Protein AF-0000000079301927 (afdb_homodimer)

Foldseek 3Di:
DEEEEAADFDDCQVVVCVVVVYHYHYDYDDDDDPVNLLVVLACHQEYEYEPRAQAELSSVVSNPLNHAEYQYLAQDDPSHPVVSCVVSNHWYFAQNPLQLLLLLVVLVVLVCCLQQLVQVVVVCVVVVNCDDDDPPPRDGDQLAAFEEEEEDCDSNNVSNCVVSVVSNYAYAYEDPDDDPDPHHYDDPLVSQQRGLEYEYDDADDPVQQQVPPLVSLLNHHFQHEYEYLHEARSHDQVSVLVCLVGGYSAYEYAYHVVQVDDDPPSLVVRSSYHYHRNCSRVDSSSSNVSSNLSSQQRVCRVVPHHRPGTPD/DEEEEAADFDDCQVVVCVVVVYHYHYDYDDDDDPVNLLVVLACHQEYEYEPRAQAELSSVVSNPLNHAEYQYLAQDDPSHPVVSCVVSNHWYFAQNPLQLLLLLVVLVVLVCCLQQLVQVVVVCVVVVNCDDDDPPPRDGDQLAAFEEEEEDCDSNNVSNCVVSVVSNYAYAYEDPDDDPDPHHYDDPLVSQQRGLEYEYDDADDPVQQQVPPLVSLLNHHFQHEYEYLHEQRSHDQVSVLVCLVGGYSAYEYAYHVVQVDDPPPSLVVRSSYHYHRNCSRVDSSSSNVSSNLSSQQRVCRVVPHHRPGTPD

Solvent-accessible surface area (backbone atoms only — not comparable to full-atom values): 31278 Å² total; per-residue (Å²): 98,33,33,36,28,60,44,64,64,54,74,64,38,70,53,55,45,46,73,71,65,36,47,75,48,64,37,81,66,79,74,74,54,66,69,56,51,43,58,64,35,46,64,17,32,32,36,34,40,43,81,85,43,77,42,41,58,66,46,52,58,45,14,36,88,51,38,44,33,40,17,26,54,32,60,73,58,86,41,43,44,59,68,52,31,50,76,70,65,22,35,30,31,35,27,73,76,46,37,32,67,38,30,24,51,42,47,51,24,33,50,36,29,44,37,49,38,41,62,49,28,28,52,36,38,58,71,48,64,45,73,66,76,55,74,70,50,70,54,26,58,58,54,60,72,35,31,37,20,30,38,20,70,49,72,40,34,47,49,36,49,54,36,41,46,49,53,44,30,43,59,35,31,28,55,98,61,89,67,100,59,96,53,53,77,40,59,64,70,60,36,36,49,66,20,44,28,39,35,42,45,46,74,80,41,87,87,30,51,36,59,38,28,54,71,51,57,72,46,29,30,78,57,16,34,42,34,33,70,53,52,22,51,32,40,30,52,70,44,47,50,58,35,53,76,72,41,30,59,24,29,18,27,27,44,42,56,57,73,57,62,60,67,80,42,69,57,69,73,38,75,44,43,47,47,34,64,60,47,39,45,23,13,48,66,30,38,28,45,28,38,38,45,16,46,51,30,42,51,26,47,76,70,73,39,83,41,88,42,65,75,82,99,33,32,37,26,59,44,65,64,53,74,65,39,70,53,56,46,46,73,71,65,36,46,74,46,66,37,82,63,78,73,74,55,67,69,56,51,44,58,64,35,45,63,16,32,30,36,33,40,44,82,85,43,76,42,40,60,67,47,50,58,46,13,38,87,52,38,43,32,40,18,26,55,31,60,74,59,85,40,43,42,60,66,52,31,51,77,70,66,24,36,31,32,34,28,72,76,46,34,32,66,39,31,23,53,42,49,51,24,32,50,35,29,45,36,48,37,41,61,48,29,29,50,36,38,59,69,48,63,44,74,66,75,55,72,71,52,69,56,25,58,58,53,60,71,36,32,38,20,30,38,20,70,48,72,40,34,48,49,37,49,53,36,42,46,48,53,44,30,44,60,35,32,28,54,98,61,89,67,102,58,94,50,54,77,40,59,64,70,58,36,37,48,64,19,43,29,39,36,42,44,45,77,78,42,88,85,31,51,35,59,38,29,56,70,52,57,71,47,28,29,79,58,16,33,41,34,35,70,51,50,21,53,31,39,32,51,68,43,48,52,58,35,52,74,72,41,30,60,23,29,17,27,26,44,42,56,57,74,54,63,59,67,80,42,69,57,69,72,37,75,46,42,46,45,34,65,60,47,40,43,24,13,50,66,30,38,27,43,28,36,38,44,16,45,53,31,40,50,26,47,78,70,74,41,81,40,88,42,66,77,82

InterPro domains:
  IPR006139 D-isomer specific 2-hydroxyacid dehydrogenase, catalytic domain [PF00389] (3-311)
  IPR006140 D-isomer specific 2-hydroxyacid dehydrogenase, NAD-binding domain [PF02826] (108-280)
  IPR029753 D-isomer specific 2-hydroxyacid dehydrogenase, NAD-binding domain conserved site [PS00670] (191-213)
  IPR029753 D-isomer specific 2-hydroxyacid dehydrogenase, NAD-binding domain conserved site [PS00671] (220-236)
  IPR036291 NAD(P)-binding domain superfamily [SSF51735] (102-280)
  IPR050223 D-isomer specific 2-hydroxyacid dehydrogenase [PTHR10996] (32-307)

Sequence (624 aa):
MRVFVTRTLPGKALERLKERGLEVEVHEGLFLPREELLRKVEGVHGLIPTVEDRIDAEVMDRAGKSLKVIACYSVGVDHVDLKAAQRRGIRVTHTPDALTEATADLTLALLLAVARRVVEGVDLAREGQWRAWHPELLLGLDLEGLTLGLVGMGRIGQAVAKRALAFGMRVVYTSRTPKPLLYPFLPLEDLLATADIVSLHAPLTPETFRLLNRERLFAMKPGSLLINTARGALVDTEALVEALKGHLFGAGLDVTDPEPLPKGHPLYALKNAVITPHIGSAGRRTRERMAEVAVANLLAVLEGREPPNPVVMRVFVTRTLPGKALERLKERGLEVEVHEGLFLPREELLRKVEGVHGLIPTVEDRIDAEVMDRAGKSLKVIACYSVGVDHVDLKAAQRRGIRVTHTPDALTEATADLTLALLLAVARRVVEGVDLAREGQWRAWHPELLLGLDLEGLTLGLVGMGRIGQAVAKRALAFGMRVVYTSRTPKPLLYPFLPLEDLLATADIVSLHAPLTPETFRLLNRERLFAMKPGSLLINTARGALVDTEALVEALKGHLFGAGLDVTDPEPLPKGHPLYALKNAVITPHIGSAGRRTRERMAEVAVANLLAVLEGREPPNPVV

Organism: Thermus brockianus (NCBI:txid56956)

Secondary structure (DSSP, 8-state):
-EEEESS--SSSHHHHHHHTT-EEEE--SS---HHHHHHHTTT-SEEE--TT--B-HHHHHHH-TT--EEE-SSS--TTB-HHHHHHTT-EEE--TTTTHHHHHHHHHHHHHHHHTTHHHHHHHHHTT---S--TTTT-B---TTPEEEEE--SHHHHHHHHHHHHTT-EEEEE-SS--S-SSPB--HHHHHHH-SEEEE-----TTTTTSB-HHHHHHSPTT-EEEE-S-GGGB-HHHHHHHHTTTSSEEEES--SSSSPPTT-HHHH-TTEEE-SS-TT-BHHHHHHHHHHHHHHHHHHHTT---SSB--/-EEEESS--SSSHHHHHHHTT-EEEE--SS---HHHHHHHTTT-SEEE--TT--B-HHHHHHH-TT--EEE-SSS--TTB-HHHHHHTT-EEE--TTTTHHHHHHHHHHHHHHHHTTHHHHHHHHHTT---S--TTTT-B---TTPEEEEE--SHHHHHHHHHHHHTT-EEEEE-SS--S-SSPB--HHHHHHH-SEEEE-----TTTTTSB-HHHHHHSPTT-EEEE-S-GGGB-HHHHHHHHTTTSSEEEES--SSSSPPTT-HHHH-TTEEE-SS-TT-BHHHHHHHHHHHHHHHHHHHTT---SSB--

Nearest PDB structures (foldseek):
  2cuk-assembly1_A  TM=9.860E-01  e=3.735E-55  Thermus thermophilus HB8
  2wwr-assembly2_A  TM=9.526E-01  e=1.332E-34  Homo sapiens
  6pex-assembly1_A  TM=9.012E-01  e=2.831E-31  Vitis vinifera
  3ba1-assembly1_A  TM=9.042E-01  e=1.034E-30  Coleus scutellarioides
  5v72-assembly2_B  TM=8.898E-01  e=4.541E-28  Sinorhizobium meliloti 1021

Structure (mmCIF, N/CA/C/O backbone):
data_AF-0000000079301927-model_v1
#
loop_
_entity.id
_entity.type
_entity.pdbx_description
1 polymer 'D-glycerate dehydrogenase'
#
loop_
_atom_site.group_PDB
_atom_site.id
_atom_site.type_symbol
_atom_site.label_atom_id
_atom_site.label_alt_id
_atom_site.label_comp_id
_atom_site.label_asym_id
_atom_site.label_entity_id
_atom_site.label_seq_id
_atom_site.pdbx_PDB_ins_code
_atom_site.Cartn_x
_atom_site.Cartn_y
_atom_site.Cartn_z
_atom_site.occupancy
_atom_site.B_iso_or_equiv
_atom_site.auth_seq_id
_atom_site.auth_comp_id
_atom_site.auth_asym_id
_atom_site.auth_atom_id
_atom_site.pdbx_PDB_model_num
ATOM 1 N N . MET A 1 1 ? -7.777 -41.531 -18.234 1 96.94 1 MET A N 1
ATOM 2 C CA . MET A 1 1 ? -6.5 -40.875 -18.031 1 96.94 1 MET A CA 1
ATOM 3 C C . MET A 1 1 ? -6.395 -40.281 -16.625 1 96.94 1 MET A C 1
ATOM 5 O O . MET A 1 1 ? -7.402 -39.906 -16.031 1 96.94 1 MET A O 1
ATOM 9 N N . ARG A 1 2 ? -5.242 -40.312 -16.109 1 98.38 2 ARG A N 1
ATOM 10 C CA . ARG A 1 2 ? -5.004 -39.906 -14.727 1 98.38 2 ARG A CA 1
ATOM 11 C C . ARG A 1 2 ? -4.246 -38.594 -14.664 1 98.38 2 ARG A C 1
ATOM 13 O O . ARG A 1 2 ? -3.305 -38.375 -15.43 1 98.38 2 ARG A O 1
ATOM 20 N N . VAL A 1 3 ? -4.742 -37.719 -13.773 1 98.81 3 VAL A N 1
ATOM 21 C CA . VAL A 1 3 ? -4.109 -36.438 -13.562 1 98.81 3 VAL A CA 1
ATOM 22 C C . VAL A 1 3 ? -3.736 -36.281 -12.094 1 98.81 3 VAL A C 1
ATOM 24 O O . VAL A 1 3 ? -4.523 -36.594 -11.203 1 98.81 3 VAL A O 1
ATOM 27 N N . PHE A 1 4 ? -2.553 -35.812 -11.859 1 98.88 4 PHE A N 1
ATOM 28 C CA . PHE A 1 4 ? -2.133 -35.5 -10.5 1 98.88 4 PHE A CA 1
ATOM 29 C C . PHE A 1 4 ? -1.948 -34 -10.312 1 98.88 4 PHE A C 1
ATOM 31 O O . PHE A 1 4 ? -1.275 -33.344 -11.117 1 98.88 4 PHE A O 1
ATOM 38 N N . VAL A 1 5 ? -2.582 -33.438 -9.352 1 98.81 5 VAL A N 1
ATOM 39 C CA . VAL A 1 5 ? -2.473 -32.062 -8.945 1 98.81 5 VAL A CA 1
ATOM 40 C C . VAL A 1 5 ? -1.75 -31.953 -7.605 1 98.81 5 VAL A C 1
ATOM 42 O O . VAL A 1 5 ? -2.205 -32.5 -6.605 1 98.81 5 VAL A O 1
ATOM 45 N N . THR A 1 6 ? -0.713 -31.141 -7.551 1 98.56 6 THR A N 1
ATOM 46 C CA . THR A 1 6 ? 0.224 -31.266 -6.438 1 98.56 6 THR A CA 1
ATOM 47 C C . THR A 1 6 ? -0.264 -30.469 -5.23 1 98.56 6 THR A C 1
ATOM 49 O O . THR A 1 6 ? 0.262 -30.625 -4.125 1 98.56 6 THR A O 1
ATOM 52 N N . ARG A 1 7 ? -1.223 -29.625 -5.422 1 98.06 7 ARG A N 1
ATOM 53 C CA . ARG A 1 7 ? -1.869 -28.875 -4.352 1 98.06 7 ARG A CA 1
ATOM 54 C C . ARG A 1 7 ? -3.357 -28.688 -4.633 1 98.06 7 ARG A C 1
ATOM 56 O O . ARG A 1 7 ? -3.793 -28.766 -5.781 1 98.06 7 ARG A O 1
ATOM 63 N N . THR A 1 8 ? -4.109 -28.406 -3.553 1 97.19 8 THR A N 1
ATOM 64 C CA . THR A 1 8 ? -5.465 -27.922 -3.771 1 97.19 8 THR A CA 1
ATOM 65 C C . THR A 1 8 ? -5.449 -26.578 -4.504 1 97.19 8 THR A C 1
ATOM 67 O O . THR A 1 8 ? -4.574 -25.75 -4.258 1 97.19 8 THR A O 1
ATOM 70 N N . LEU A 1 9 ? -6.344 -26.406 -5.43 1 97.62 9 LEU A N 1
ATOM 71 C CA . LEU A 1 9 ? -6.492 -25.156 -6.156 1 97.62 9 LEU A CA 1
ATOM 72 C C . LEU A 1 9 ? -7.84 -24.516 -5.859 1 97.62 9 LEU A C 1
ATOM 74 O O . LEU A 1 9 ? -8.844 -25.203 -5.703 1 97.62 9 LEU A O 1
ATOM 78 N N . PRO A 1 10 ? -7.863 -23.25 -5.758 1 96.88 10 PRO A N 1
ATOM 79 C CA . PRO A 1 10 ? -9.141 -22.578 -5.492 1 96.88 10 PRO A CA 1
ATOM 80 C C . PRO A 1 10 ? -10.086 -22.625 -6.691 1 96.88 10 PRO A C 1
ATOM 82 O O . PRO A 1 10 ? -9.633 -22.734 -7.832 1 96.88 10 PRO A O 1
ATOM 85 N N . GLY A 1 11 ? -11.414 -22.516 -6.402 1 96.38 11 GLY A N 1
ATOM 86 C CA . GLY A 1 11 ? -12.43 -22.453 -7.445 1 96.38 11 GLY A CA 1
ATOM 87 C C . GLY A 1 11 ? -12.852 -23.828 -7.934 1 96.38 11 GLY A C 1
ATOM 88 O O . GLY A 1 11 ? -12.648 -24.828 -7.25 1 96.38 11 GLY A O 1
ATOM 89 N N . LYS A 1 12 ? -13.438 -23.875 -9.133 1 96.69 12 LYS A N 1
ATOM 90 C CA . LYS A 1 12 ? -14.078 -25.094 -9.617 1 96.69 12 LYS A CA 1
ATOM 91 C C . LYS A 1 12 ? -13.359 -25.656 -10.844 1 96.69 12 LYS A C 1
ATOM 93 O O . LYS A 1 12 ? -13.891 -26.516 -11.539 1 96.69 12 LYS A O 1
ATOM 98 N N . ALA A 1 13 ? -12.211 -25.141 -11.016 1 97.44 13 ALA A N 1
ATOM 99 C CA . ALA A 1 13 ? -11.516 -25.484 -12.25 1 97.44 13 ALA A CA 1
ATOM 100 C C . ALA A 1 13 ? -11.289 -27 -12.344 1 97.44 13 ALA A C 1
ATOM 102 O O . ALA A 1 13 ? -11.43 -27.594 -13.414 1 97.44 13 ALA A O 1
ATOM 103 N N . LEU A 1 14 ? -10.938 -27.656 -11.211 1 97.69 14 LEU A N 1
ATOM 104 C CA . LEU A 1 14 ? -10.594 -29.078 -11.203 1 97.69 14 LEU A CA 1
ATOM 105 C C . LEU A 1 14 ? -11.82 -29.938 -11.5 1 97.69 14 LEU A C 1
ATOM 107 O O . LEU A 1 14 ? -11.695 -31.078 -11.969 1 97.69 14 LEU A O 1
ATOM 111 N N . GLU A 1 15 ? -13.008 -29.422 -11.273 1 97.69 15 GLU A N 1
ATOM 112 C CA . GLU A 1 15 ? -14.242 -30.125 -11.586 1 97.69 15 GLU A CA 1
ATOM 113 C C . GLU A 1 15 ? -14.383 -30.375 -13.086 1 97.69 15 GLU A C 1
ATOM 115 O O . GLU A 1 15 ? -14.945 -31.391 -13.508 1 97.69 15 GLU A O 1
ATOM 120 N N . ARG A 1 16 ? -13.844 -29.516 -13.812 1 96.81 16 ARG A N 1
ATOM 121 C CA . ARG A 1 16 ? -13.898 -29.641 -15.266 1 96.81 16 ARG A CA 1
ATOM 122 C C . ARG A 1 16 ? -13.156 -30.875 -15.742 1 96.81 16 ARG A C 1
ATOM 124 O O . ARG A 1 16 ? -13.539 -31.5 -16.734 1 96.81 16 ARG A O 1
ATOM 131 N N . LEU A 1 17 ? -12.055 -31.219 -15.016 1 97.81 17 LEU A N 1
ATOM 132 C CA . LEU A 1 17 ? -11.305 -32.406 -15.367 1 97.81 17 LEU A CA 1
ATOM 133 C C . LEU A 1 17 ? -12.133 -33.656 -15.125 1 97.81 17 LEU A C 1
ATOM 135 O O . LEU A 1 17 ? -12.156 -34.562 -15.969 1 97.81 17 LEU A O 1
ATOM 139 N N . LYS A 1 18 ? -12.789 -33.625 -14.055 1 95.81 18 LYS A N 1
ATOM 140 C CA . LYS A 1 18 ? -13.648 -34.75 -13.711 1 95.81 18 LYS A CA 1
ATOM 141 C C . LYS A 1 18 ? -14.805 -34.906 -14.695 1 95.81 18 LYS A C 1
ATOM 143 O O . LYS A 1 18 ? -15.18 -36 -15.07 1 95.81 18 LYS A O 1
ATOM 148 N N . GLU A 1 19 ? -15.297 -33.812 -15.016 1 96.5 19 GLU A N 1
ATOM 149 C CA . GLU A 1 19 ? -16.406 -33.781 -15.961 1 96.5 19 GLU A CA 1
ATOM 150 C C . GLU A 1 19 ? -16 -34.375 -17.312 1 96.5 19 GLU A C 1
ATOM 152 O O . GLU A 1 19 ? -16.844 -34.906 -18.047 1 96.5 19 GLU A O 1
ATOM 157 N N . ARG A 1 20 ? -14.75 -34.312 -17.609 1 96 20 ARG A N 1
ATOM 158 C CA . ARG A 1 20 ? -14.242 -34.844 -18.875 1 96 20 ARG A CA 1
ATOM 159 C C . ARG A 1 20 ? -13.859 -36.312 -18.734 1 96 20 ARG A C 1
ATOM 161 O O . ARG A 1 20 ? -13.297 -36.906 -19.656 1 96 20 ARG A O 1
ATOM 168 N N . GLY A 1 21 ? -14.102 -36.875 -17.547 1 96.5 21 GLY A N 1
ATOM 169 C CA . GLY A 1 21 ? -13.891 -38.312 -17.328 1 96.5 21 GLY A CA 1
ATOM 170 C C . GLY A 1 21 ? -12.484 -38.656 -16.875 1 96.5 21 GLY A C 1
ATOM 171 O O . GLY A 1 21 ? -12.086 -39.812 -16.875 1 96.5 21 GLY A O 1
ATOM 172 N N . LEU A 1 22 ? -11.734 -37.656 -16.469 1 98.12 22 LEU A N 1
ATOM 173 C CA . LEU A 1 22 ? -10.375 -37.875 -16 1 98.12 22 LEU A CA 1
ATOM 174 C C . LEU A 1 22 ? -10.367 -38.281 -14.531 1 98.12 22 LEU A C 1
ATOM 176 O O . LEU A 1 22 ? -11.211 -37.812 -13.758 1 98.12 22 LEU A O 1
ATOM 180 N N . GLU A 1 23 ? -9.5 -39.188 -14.148 1 98.44 23 GLU A N 1
ATOM 181 C CA . GLU A 1 23 ? -9.227 -39.469 -12.742 1 98.44 23 GLU A CA 1
ATOM 182 C C . GLU A 1 23 ? -8.258 -38.438 -12.156 1 98.44 23 GLU A C 1
ATOM 184 O O . GLU A 1 23 ? -7.094 -38.375 -12.547 1 98.44 23 GLU A O 1
ATOM 189 N N . VAL A 1 24 ? -8.766 -37.688 -11.242 1 98.56 24 VAL A N 1
ATOM 190 C CA . VAL A 1 24 ? -7.973 -36.594 -10.719 1 98.56 24 VAL A CA 1
ATOM 191 C C . VAL A 1 24 ? -7.598 -36.875 -9.266 1 98.56 24 VAL A C 1
ATOM 193 O O . VAL A 1 24 ? -8.477 -37.062 -8.422 1 98.56 24 VAL A O 1
ATOM 196 N N . GLU A 1 25 ? -6.348 -36.938 -8.984 1 98.44 25 GLU A N 1
ATOM 197 C CA . GLU A 1 25 ? -5.844 -37 -7.617 1 98.44 25 GLU A CA 1
ATOM 198 C C . GLU A 1 25 ? -5.219 -35.656 -7.203 1 98.44 25 GLU A C 1
ATOM 200 O O . GLU A 1 25 ? -4.367 -35.125 -7.91 1 98.44 25 GLU A O 1
ATOM 205 N N . VAL A 1 26 ? -5.664 -35.125 -6.102 1 98.31 26 VAL A N 1
ATOM 206 C CA . VAL A 1 26 ? -5.184 -33.844 -5.594 1 98.31 26 VAL A CA 1
ATOM 207 C C . VAL A 1 26 ? -4.473 -34.062 -4.258 1 98.31 26 VAL A C 1
ATOM 209 O O . VAL A 1 26 ? -5.004 -34.719 -3.359 1 98.31 26 VAL A O 1
ATOM 212 N N . HIS A 1 27 ? -3.271 -33.562 -4.188 1 97.88 27 HIS A N 1
ATOM 213 C CA . HIS A 1 27 ? -2.588 -33.625 -2.9 1 97.88 27 HIS A CA 1
ATOM 214 C C . HIS A 1 27 ? -3.137 -32.562 -1.954 1 97.88 27 HIS A C 1
ATOM 216 O O . HIS A 1 27 ? -3.117 -31.359 -2.271 1 97.88 27 HIS A O 1
ATOM 222 N N . GLU A 1 28 ? -3.572 -33.062 -0.806 1 94.88 28 GLU A N 1
ATOM 223 C CA . GLU A 1 28 ? -4.059 -32.156 0.228 1 94.88 28 GLU A CA 1
ATOM 224 C C . GLU A 1 28 ? -2.98 -31.891 1.271 1 94.88 28 GLU A C 1
ATOM 226 O O . GLU A 1 28 ? -2.344 -32.812 1.776 1 94.88 28 GLU A O 1
ATOM 231 N N . GLY A 1 29 ? -2.615 -30.609 1.47 1 91.81 29 GLY A N 1
ATOM 232 C CA . GLY A 1 29 ? -1.628 -30.266 2.479 1 91.81 29 GLY A CA 1
ATOM 233 C C . GLY A 1 29 ? -0.693 -29.156 2.037 1 91.81 29 GLY A C 1
ATOM 234 O O . GLY A 1 29 ? -0.698 -28.766 0.87 1 91.81 29 GLY A O 1
ATOM 235 N N . LEU A 1 30 ? 0.106 -28.812 2.998 1 92.38 30 LEU A N 1
ATOM 236 C CA . LEU A 1 30 ? 1.027 -27.688 2.779 1 92.38 30 LEU A CA 1
ATOM 237 C C . LEU A 1 30 ? 2.293 -28.172 2.074 1 92.38 30 LEU A C 1
ATOM 239 O O . LEU A 1 30 ? 2.844 -27.453 1.232 1 92.38 30 LEU A O 1
ATOM 243 N N . PHE A 1 31 ? 2.746 -29.422 2.414 1 94.12 31 PHE A N 1
ATOM 244 C CA . PHE A 1 31 ? 3.996 -29.953 1.886 1 94.12 31 PHE A CA 1
ATOM 245 C C . PHE A 1 31 ? 3.746 -31.234 1.082 1 94.12 31 PHE A C 1
ATOM 247 O O . PHE A 1 31 ? 2.893 -32.031 1.445 1 94.12 31 PHE A O 1
ATOM 254 N N . LEU A 1 32 ? 4.402 -31.328 -0.021 1 97.06 32 LEU A N 1
ATOM 255 C CA . LEU A 1 32 ? 4.461 -32.562 -0.804 1 97.06 32 LEU A CA 1
ATOM 256 C C . LEU A 1 32 ? 5.883 -33.125 -0.853 1 97.06 32 LEU A C 1
ATOM 258 O O . LEU A 1 32 ? 6.695 -32.656 -1.666 1 97.06 32 LEU A O 1
ATOM 262 N N . PRO A 1 33 ? 6.176 -34.062 0.025 1 96.62 33 PRO A N 1
ATOM 263 C CA . PRO A 1 33 ? 7.527 -34.625 0.026 1 96.62 33 PRO A CA 1
ATOM 264 C C . PRO A 1 33 ? 7.93 -35.219 -1.33 1 96.62 33 PRO A C 1
ATOM 266 O O . PRO A 1 33 ? 7.09 -35.75 -2.043 1 96.62 33 PRO A O 1
ATOM 269 N N . ARG A 1 34 ? 9.164 -35.156 -1.608 1 97.38 34 ARG A N 1
ATOM 270 C CA . ARG A 1 34 ? 9.703 -35.594 -2.891 1 97.38 34 ARG A CA 1
ATOM 271 C C . ARG A 1 34 ? 9.328 -37.062 -3.18 1 97.38 34 ARG A C 1
ATOM 273 O O . ARG A 1 34 ? 8.898 -37.375 -4.289 1 97.38 34 ARG A O 1
ATOM 280 N N . GLU A 1 35 ? 9.492 -37.875 -2.184 1 97.75 35 GLU A N 1
ATOM 281 C CA . GLU A 1 35 ? 9.195 -39.281 -2.363 1 97.75 35 GLU A CA 1
ATOM 282 C C . GLU A 1 35 ? 7.727 -39.5 -2.707 1 97.75 35 GLU A C 1
ATOM 284 O O . GLU A 1 35 ? 7.395 -40.375 -3.516 1 97.75 35 GLU A O 1
ATOM 289 N N . GLU A 1 36 ? 6.922 -38.75 -2.055 1 98 36 GLU A N 1
ATOM 290 C CA . GLU A 1 36 ? 5.492 -38.844 -2.342 1 98 36 GLU A CA 1
ATOM 291 C C . GLU A 1 36 ? 5.18 -38.375 -3.752 1 98 36 GLU A C 1
ATOM 293 O O . GLU A 1 36 ? 4.359 -38.969 -4.457 1 98 36 GLU A O 1
ATOM 298 N N . LEU A 1 37 ? 5.773 -37.281 -4.184 1 98.62 37 LEU A N 1
ATOM 299 C CA . LEU A 1 37 ? 5.629 -36.781 -5.551 1 98.62 37 LEU A CA 1
ATOM 300 C C . LEU A 1 37 ? 6.012 -37.875 -6.559 1 98.62 37 LEU A C 1
ATOM 302 O O . LEU A 1 37 ? 5.266 -38.125 -7.496 1 98.62 37 LEU A O 1
ATOM 306 N N . LEU A 1 38 ? 7.164 -38.531 -6.32 1 98.56 38 LEU A N 1
ATOM 307 C CA . LEU A 1 38 ? 7.676 -39.562 -7.227 1 98.56 38 LEU A CA 1
ATOM 308 C C . LEU A 1 38 ? 6.719 -40.75 -7.301 1 98.56 38 LEU A C 1
ATOM 310 O O . LEU A 1 38 ? 6.551 -41.344 -8.367 1 98.56 38 LEU A O 1
ATOM 314 N N . ARG A 1 39 ? 6.113 -41.031 -6.215 1 98.5 39 ARG A N 1
ATOM 315 C CA . ARG A 1 39 ? 5.156 -42.156 -6.184 1 98.5 39 ARG A CA 1
ATOM 316 C C . ARG A 1 39 ? 3.867 -41.781 -6.906 1 98.5 39 ARG A C 1
ATOM 318 O O . ARG A 1 39 ? 3.344 -42.562 -7.703 1 98.5 39 ARG A O 1
ATOM 325 N N . LYS A 1 40 ? 3.355 -40.594 -6.695 1 98.38 40 LYS A N 1
ATOM 326 C CA . LYS A 1 40 ? 2.035 -40.156 -7.156 1 98.38 40 LYS A CA 1
ATOM 327 C C . LYS A 1 40 ? 2.035 -39.875 -8.656 1 98.38 40 LYS A C 1
ATOM 329 O O . LYS A 1 40 ? 0.995 -39.969 -9.312 1 98.38 40 LYS A O 1
ATOM 334 N N . VAL A 1 41 ? 3.154 -39.625 -9.211 1 98.62 41 VAL A N 1
ATOM 335 C CA . VAL A 1 41 ? 3.205 -39.25 -10.617 1 98.62 41 VAL A CA 1
ATOM 336 C C . VAL A 1 41 ? 3.213 -40.5 -11.492 1 98.62 41 VAL A C 1
ATOM 338 O O . VAL A 1 41 ? 3.051 -40.406 -12.711 1 98.62 41 VAL A O 1
ATOM 341 N N . GLU A 1 42 ? 3.473 -41.656 -10.883 1 98.56 42 GLU A N 1
ATOM 342 C CA . GLU A 1 42 ? 3.592 -42.906 -11.656 1 98.56 42 GLU A CA 1
ATOM 343 C C . GLU A 1 42 ? 2.336 -43.156 -12.484 1 98.56 42 GLU A C 1
ATOM 345 O O . GLU A 1 42 ? 1.237 -43.25 -11.938 1 98.56 42 GLU A O 1
ATOM 350 N N . GLY A 1 43 ? 2.516 -43.188 -13.797 1 98.38 43 GLY A N 1
ATOM 351 C CA . GLY A 1 43 ? 1.45 -43.594 -14.703 1 98.38 43 GLY A CA 1
ATOM 352 C C . GLY A 1 43 ? 0.477 -42.469 -15.016 1 98.38 43 GLY A C 1
ATOM 353 O O . GLY A 1 43 ? -0.525 -42.688 -15.695 1 98.38 43 GLY A O 1
ATOM 354 N N . VAL A 1 44 ? 0.744 -41.281 -14.562 1 98.69 44 VAL A N 1
ATOM 355 C CA . VAL A 1 44 ? -0.191 -40.188 -14.828 1 98.69 44 VAL A CA 1
ATOM 356 C C . VAL A 1 44 ? -0.049 -39.719 -16.266 1 98.69 44 VAL A C 1
ATOM 358 O O . VAL A 1 44 ? 1.001 -39.906 -16.891 1 98.69 44 VAL A O 1
ATOM 361 N N . HIS A 1 45 ? -1.126 -39.156 -16.797 1 98.75 45 HIS A N 1
ATOM 362 C CA . HIS A 1 45 ? -1.143 -38.594 -18.141 1 98.75 45 HIS A CA 1
ATOM 363 C C . HIS A 1 45 ? -0.915 -37.094 -18.125 1 98.75 45 HIS A C 1
ATOM 365 O O . HIS A 1 45 ? -0.465 -36.5 -19.109 1 98.75 45 HIS A O 1
ATOM 371 N N . GLY A 1 46 ? -1.279 -36.438 -17.047 1 98.81 46 GLY A N 1
ATOM 372 C CA . GLY A 1 46 ? -1.087 -35 -16.828 1 98.81 46 GLY A CA 1
ATOM 373 C C . GLY A 1 46 ? -0.702 -34.656 -15.398 1 98.81 46 GLY A C 1
ATOM 374 O O . GLY A 1 46 ? -1.125 -35.344 -14.461 1 98.81 46 GLY A O 1
ATOM 375 N N . LEU A 1 47 ? 0.078 -33.656 -15.25 1 98.88 47 LEU A N 1
ATOM 376 C CA . LEU A 1 47 ? 0.542 -33.156 -13.961 1 98.88 47 LEU A CA 1
ATOM 377 C C . LEU A 1 47 ? 0.312 -31.641 -13.852 1 98.88 47 LEU A C 1
ATOM 379 O O . LEU A 1 47 ? 0.608 -30.891 -14.781 1 98.88 47 LEU A O 1
ATOM 383 N N . ILE A 1 48 ? -0.29 -31.156 -12.773 1 98.88 48 ILE A N 1
ATOM 384 C CA . ILE A 1 48 ? -0.393 -29.734 -12.461 1 98.88 48 ILE A CA 1
ATOM 385 C C . ILE A 1 48 ? 0.432 -29.422 -11.211 1 98.88 48 ILE A C 1
ATOM 387 O O . ILE A 1 48 ? -0.042 -29.594 -10.086 1 98.88 48 ILE A O 1
ATOM 391 N N . PRO A 1 49 ? 1.617 -28.984 -11.383 1 98.62 49 PRO A N 1
ATOM 392 C CA . PRO A 1 49 ? 2.477 -28.625 -10.258 1 98.62 49 PRO A CA 1
ATOM 393 C C . PRO A 1 49 ? 2.385 -27.156 -9.891 1 98.62 49 PRO A C 1
ATOM 395 O O . PRO A 1 49 ? 1.822 -26.359 -10.648 1 98.62 49 PRO A O 1
ATOM 398 N N . THR A 1 50 ? 2.889 -26.812 -8.758 1 97.19 50 THR A N 1
ATOM 399 C CA . THR A 1 50 ? 3.096 -25.438 -8.336 1 97.19 50 THR A CA 1
ATOM 400 C C . THR A 1 50 ? 4.582 -25.094 -8.297 1 97.19 50 THR A C 1
ATOM 402 O O . THR A 1 50 ? 5.426 -25.953 -8.57 1 97.19 50 THR A O 1
ATOM 405 N N . VAL A 1 51 ? 4.898 -23.859 -7.91 1 93.81 51 VAL A N 1
ATOM 406 C CA . VAL A 1 51 ? 6.277 -23.375 -7.883 1 93.81 51 VAL A CA 1
ATOM 407 C C . VAL A 1 51 ? 7.059 -24.109 -6.797 1 93.81 51 VAL A C 1
ATOM 409 O O . VAL A 1 51 ? 8.289 -24.141 -6.824 1 93.81 51 VAL A O 1
ATOM 412 N N . GLU A 1 52 ? 6.375 -24.844 -5.949 1 93.31 52 GLU A N 1
ATOM 413 C CA . GLU A 1 52 ? 7.012 -25.547 -4.848 1 93.31 52 GLU A CA 1
ATOM 414 C C . GLU A 1 52 ? 7.566 -26.906 -5.309 1 93.31 52 GLU A C 1
ATOM 416 O O . GLU A 1 52 ? 8.375 -27.516 -4.613 1 93.31 52 GLU A O 1
ATOM 421 N N . ASP A 1 53 ? 7.117 -27.297 -6.438 1 96.38 53 ASP A N 1
ATOM 422 C CA . ASP A 1 53 ? 7.441 -28.641 -6.914 1 96.38 53 ASP A CA 1
ATOM 423 C C . ASP A 1 53 ? 8.617 -28.609 -7.887 1 96.38 53 ASP A C 1
ATOM 425 O O . ASP A 1 53 ? 8.555 -27.938 -8.93 1 96.38 53 ASP A O 1
ATOM 429 N N . ARG A 1 54 ? 9.656 -29.328 -7.547 1 96.5 54 ARG A N 1
ATOM 430 C CA . ARG A 1 54 ? 10.742 -29.484 -8.508 1 96.5 54 ARG A CA 1
ATOM 431 C C . ARG A 1 54 ? 10.438 -30.625 -9.484 1 96.5 54 ARG A C 1
ATOM 433 O O . ARG A 1 54 ? 10.461 -31.797 -9.102 1 96.5 54 ARG A O 1
ATOM 440 N N . ILE A 1 55 ? 10.18 -30.297 -10.719 1 98.5 55 ILE A N 1
ATOM 441 C CA . ILE A 1 55 ? 9.836 -31.266 -11.75 1 98.5 55 ILE A CA 1
ATOM 442 C C . ILE A 1 55 ? 11.031 -31.5 -12.672 1 98.5 55 ILE A C 1
ATOM 444 O O . ILE A 1 55 ? 11.148 -30.844 -13.711 1 98.5 55 ILE A O 1
ATOM 448 N N . ASP A 1 56 ? 11.891 -32.406 -12.266 1 98.31 56 ASP A N 1
ATOM 449 C CA . ASP A 1 56 ? 13.109 -32.719 -13.016 1 98.31 56 ASP A CA 1
ATOM 450 C C . ASP A 1 56 ? 12.969 -34.031 -13.789 1 98.31 56 ASP A C 1
ATOM 452 O O . ASP A 1 56 ? 11.867 -34.562 -13.906 1 98.31 56 ASP A O 1
ATOM 456 N N . ALA A 1 57 ? 14.047 -34.5 -14.367 1 98.31 57 ALA A N 1
ATOM 457 C CA . ALA A 1 57 ? 14.062 -35.688 -15.188 1 98.31 57 ALA A CA 1
ATOM 458 C C . ALA A 1 57 ? 13.602 -36.906 -14.391 1 98.31 57 ALA A C 1
ATOM 460 O O . ALA A 1 57 ? 12.914 -37.781 -14.914 1 98.31 57 ALA A O 1
ATOM 461 N N . GLU A 1 58 ? 14.008 -36.938 -13.164 1 98.62 58 GLU A N 1
ATOM 462 C CA . GLU A 1 58 ? 13.633 -38.062 -12.32 1 98.62 58 GLU A CA 1
ATOM 463 C C . GLU A 1 58 ? 12.117 -38.188 -12.188 1 98.62 58 GLU A C 1
ATOM 465 O O . GLU A 1 58 ? 11.562 -39.281 -12.273 1 98.62 58 GLU A O 1
ATOM 470 N N . VAL A 1 59 ? 11.43 -37.062 -11.961 1 98.81 59 VAL A N 1
ATOM 471 C CA . VAL A 1 59 ? 9.969 -37.031 -11.859 1 98.81 59 VAL A CA 1
ATOM 472 C C . VAL A 1 59 ? 9.352 -37.531 -13.164 1 98.81 59 VAL A C 1
ATOM 474 O O . VAL A 1 59 ? 8.414 -38.344 -13.156 1 98.81 59 VAL A O 1
ATOM 477 N N . MET A 1 60 ? 9.867 -37.094 -14.281 1 98.75 60 MET A N 1
ATOM 478 C CA . MET A 1 60 ? 9.336 -37.469 -15.602 1 98.75 60 MET A CA 1
ATOM 479 C C . MET A 1 60 ? 9.602 -38.938 -15.906 1 98.75 60 MET A C 1
ATOM 481 O O . MET A 1 60 ? 8.773 -39.594 -16.531 1 98.75 60 MET A O 1
ATOM 485 N N . ASP A 1 61 ? 10.789 -39.438 -15.43 1 98.5 61 ASP A N 1
ATOM 486 C CA . ASP A 1 61 ? 11.094 -40.844 -15.578 1 98.5 61 ASP A CA 1
ATOM 487 C C . ASP A 1 61 ? 10.109 -41.719 -14.797 1 98.5 61 ASP A C 1
ATOM 489 O O . ASP A 1 61 ? 9.633 -42.719 -15.297 1 98.5 61 ASP A O 1
ATOM 493 N N . ARG A 1 62 ? 9.859 -41.281 -13.617 1 98.44 62 ARG A N 1
ATOM 494 C CA . ARG A 1 62 ? 8.953 -42.031 -12.758 1 98.44 62 ARG A CA 1
ATOM 495 C C . ARG A 1 62 ? 7.531 -42 -13.312 1 98.44 62 ARG A C 1
ATOM 497 O O . ARG A 1 62 ? 6.801 -43 -13.195 1 98.44 62 ARG A O 1
ATOM 504 N N . ALA A 1 63 ? 7.109 -40.906 -13.859 1 98.31 63 ALA A N 1
ATOM 505 C CA . ALA A 1 63 ? 5.785 -40.812 -14.477 1 98.31 63 ALA A CA 1
ATOM 506 C C . ALA A 1 63 ? 5.648 -41.781 -15.633 1 98.31 63 ALA A C 1
ATOM 508 O O . ALA A 1 63 ? 4.582 -42.375 -15.828 1 98.31 63 ALA A O 1
ATOM 509 N N . GLY A 1 64 ? 6.75 -41.938 -16.406 1 97.69 64 GLY A N 1
ATOM 510 C CA . GLY A 1 64 ? 6.75 -42.875 -17.516 1 97.69 64 GLY A CA 1
ATOM 511 C C . GLY A 1 64 ? 6.273 -42.281 -18.828 1 97.69 64 GLY A C 1
ATOM 512 O O . GLY A 1 64 ? 6.066 -41.062 -18.906 1 97.69 64 GLY A O 1
ATOM 513 N N . LYS A 1 65 ? 6.016 -43.094 -19.797 1 97.62 65 LYS A N 1
ATOM 514 C CA . LYS A 1 65 ? 5.715 -42.656 -21.156 1 97.62 65 LYS A CA 1
ATOM 515 C C . LYS A 1 65 ? 4.281 -42.156 -21.266 1 97.62 65 LYS A C 1
ATOM 517 O O . LYS A 1 65 ? 3.92 -41.531 -22.25 1 97.62 65 LYS A O 1
ATOM 522 N N . SER A 1 66 ? 3.588 -42.406 -20.219 1 98.12 66 SER A N 1
ATOM 523 C CA . SER A 1 66 ? 2.191 -42 -20.25 1 98.12 66 SER A CA 1
ATOM 524 C C . SER A 1 66 ? 2.062 -40.5 -20.062 1 98.12 66 SER A C 1
ATOM 526 O O . SER A 1 66 ? 1.078 -39.875 -20.5 1 98.12 66 SER A O 1
ATOM 528 N N . LEU A 1 67 ? 2.994 -39.812 -19.375 1 98.75 67 LEU A N 1
ATOM 529 C CA . LEU A 1 67 ? 2.92 -38.375 -19.094 1 98.75 67 LEU A CA 1
ATOM 530 C C . LEU A 1 67 ? 2.979 -37.562 -20.391 1 98.75 67 LEU A C 1
ATOM 532 O O . LEU A 1 67 ? 3.963 -37.625 -21.125 1 98.75 67 LEU A O 1
ATOM 536 N N . LYS A 1 68 ? 1.957 -36.781 -20.594 1 98.69 68 LYS A N 1
ATOM 537 C CA . LYS A 1 68 ? 1.854 -36.031 -21.859 1 98.69 68 LYS A CA 1
ATOM 538 C C . LYS A 1 68 ? 2.014 -34.531 -21.609 1 98.69 68 LYS A C 1
ATOM 540 O O . LYS A 1 68 ? 2.445 -33.781 -22.5 1 98.69 68 LYS A O 1
ATOM 545 N N . VAL A 1 69 ? 1.635 -34.094 -20.391 1 98.88 69 VAL A N 1
ATOM 546 C CA . VAL A 1 69 ? 1.589 -32.656 -20.203 1 98.88 69 VAL A CA 1
ATOM 547 C C . VAL A 1 69 ? 1.89 -32.312 -18.734 1 98.88 69 VAL A C 1
ATOM 549 O O . VAL A 1 69 ? 1.433 -33 -17.828 1 98.88 69 VAL A O 1
ATOM 552 N N . ILE A 1 70 ? 2.723 -31.328 -18.531 1 98.94 70 ILE A N 1
ATOM 553 C CA . ILE A 1 70 ? 2.943 -30.641 -17.266 1 98.94 70 ILE A CA 1
ATOM 554 C C . ILE A 1 70 ? 2.371 -29.219 -17.344 1 98.94 70 ILE A C 1
ATOM 556 O O . ILE A 1 70 ? 2.971 -28.344 -17.969 1 98.94 70 ILE A O 1
ATOM 560 N N . ALA A 1 71 ? 1.191 -28.984 -16.812 1 98.81 71 ALA A N 1
ATOM 561 C CA . ALA A 1 71 ? 0.497 -27.703 -16.859 1 98.81 71 ALA A CA 1
ATOM 562 C C . ALA A 1 71 ? 0.741 -26.906 -15.578 1 98.81 71 ALA A C 1
ATOM 564 O O . ALA A 1 71 ? -0.041 -26.984 -14.625 1 98.81 71 ALA A O 1
ATOM 565 N N . CYS A 1 72 ? 1.693 -26.047 -15.625 1 98.62 72 CYS A N 1
ATOM 566 C CA . CYS A 1 72 ? 2.164 -25.359 -14.43 1 98.62 72 CYS A CA 1
ATOM 567 C C . CYS A 1 72 ? 1.128 -24.359 -13.938 1 98.62 72 CYS A C 1
ATOM 569 O O . CYS A 1 72 ? 0.576 -23.594 -14.727 1 98.62 72 CYS A O 1
ATOM 571 N N . TYR A 1 73 ? 0.828 -24.453 -12.625 1 98.25 73 TYR A N 1
ATOM 572 C CA . TYR A 1 73 ? 0.077 -23.422 -11.914 1 98.25 73 TYR A CA 1
ATOM 573 C C . TYR A 1 73 ? 0.993 -22.281 -11.484 1 98.25 73 TYR A C 1
ATOM 575 O O . TYR A 1 73 ? 1.167 -22.047 -10.281 1 98.25 73 TYR A O 1
ATOM 583 N N . SER A 1 74 ? 1.661 -21.594 -12.469 1 96.12 74 SER A N 1
ATOM 584 C CA . SER A 1 74 ? 2.627 -20.516 -12.273 1 96.12 74 SER A CA 1
ATOM 585 C C . SER A 1 74 ? 2.977 -19.844 -13.594 1 96.12 74 SER A C 1
ATOM 587 O O . SER A 1 74 ? 2.748 -20.406 -14.664 1 96.12 74 SER A O 1
ATOM 589 N N . VAL A 1 75 ? 3.432 -18.641 -13.508 1 93.44 75 VAL A N 1
ATOM 590 C CA . VAL A 1 75 ? 3.977 -17.969 -14.68 1 93.44 75 VAL A CA 1
ATOM 591 C C . VAL A 1 75 ? 5.391 -18.469 -14.961 1 93.44 75 VAL A C 1
ATOM 593 O O . VAL A 1 75 ? 5.723 -18.828 -16.094 1 93.44 75 VAL A O 1
ATOM 596 N N . GLY A 1 76 ? 6.199 -18.422 -13.891 1 90.06 76 GLY A N 1
ATOM 597 C CA . GLY A 1 76 ? 7.547 -18.953 -14.023 1 90.06 76 GLY A CA 1
ATOM 598 C C . GLY A 1 76 ? 7.586 -20.453 -14.125 1 90.06 76 GLY A C 1
ATOM 599 O O . GLY A 1 76 ? 6.723 -21.141 -13.578 1 90.06 76 GLY A O 1
ATOM 600 N N . VAL A 1 77 ? 8.586 -21 -14.836 1 93.81 77 VAL A N 1
ATOM 601 C CA . VAL A 1 77 ? 8.703 -22.438 -15.023 1 93.81 77 VAL A CA 1
ATOM 602 C C . VAL A 1 77 ? 10.109 -22.906 -14.648 1 93.81 77 VAL A C 1
ATOM 604 O O . VAL A 1 77 ? 10.578 -23.938 -15.117 1 93.81 77 VAL A O 1
ATOM 607 N N . ASP A 1 78 ? 10.758 -22.047 -13.797 1 90.38 78 ASP A N 1
ATOM 608 C CA . ASP A 1 78 ? 12.133 -22.344 -13.398 1 90.38 78 ASP A CA 1
ATOM 609 C C . ASP A 1 78 ? 12.203 -23.656 -12.609 1 90.38 78 ASP A C 1
ATOM 611 O O . ASP A 1 78 ? 13.273 -24.25 -12.492 1 90.38 78 ASP A O 1
ATOM 615 N N . HIS A 1 79 ? 11.094 -24.156 -12.125 1 93.62 79 HIS A N 1
ATOM 616 C CA . HIS A 1 79 ? 11.055 -25.375 -11.305 1 93.62 79 HIS A CA 1
ATOM 617 C C . HIS A 1 79 ? 10.875 -26.609 -12.172 1 93.62 79 HIS A C 1
ATOM 619 O O . HIS A 1 79 ? 10.836 -27.734 -11.656 1 93.62 79 HIS A O 1
ATOM 625 N N . VAL A 1 80 ? 10.812 -26.453 -13.492 1 97.44 80 VAL A N 1
ATOM 626 C CA . VAL A 1 80 ? 10.617 -27.562 -14.43 1 97.44 80 VAL A CA 1
ATOM 627 C C . VAL A 1 80 ? 11.844 -27.688 -15.328 1 97.44 80 VAL A C 1
ATOM 629 O O . VAL A 1 80 ? 12.336 -26.703 -15.875 1 97.44 80 VAL A O 1
ATOM 632 N N . ASP A 1 81 ? 12.391 -28.891 -15.477 1 97.81 81 ASP A N 1
ATOM 633 C CA . ASP A 1 81 ? 13.445 -29.156 -16.453 1 97.81 81 ASP A CA 1
ATOM 634 C C . ASP A 1 81 ? 12.875 -29.219 -17.875 1 97.81 81 ASP A C 1
ATOM 636 O O . ASP A 1 81 ? 12.516 -30.281 -18.359 1 97.81 81 ASP A O 1
ATOM 640 N N . LEU A 1 82 ? 12.867 -28.125 -18.562 1 97.5 82 LEU A N 1
ATOM 641 C CA . LEU A 1 82 ? 12.219 -27.984 -19.859 1 97.5 82 LEU A CA 1
ATOM 642 C C . LEU A 1 82 ? 12.906 -28.844 -20.922 1 97.5 82 LEU A C 1
ATOM 644 O O . LEU A 1 82 ? 12.25 -29.391 -21.797 1 97.5 82 LEU A O 1
ATOM 648 N N . LYS A 1 83 ? 14.227 -28.922 -20.828 1 97.56 83 LYS A N 1
ATOM 649 C CA . LYS A 1 83 ? 14.969 -29.75 -21.797 1 97.56 83 LYS A CA 1
ATOM 650 C C . LYS A 1 83 ? 14.594 -31.219 -21.656 1 97.56 83 LYS A C 1
ATOM 652 O O . LYS A 1 83 ? 14.414 -31.906 -22.656 1 97.56 83 LYS A O 1
ATOM 657 N N . ALA A 1 84 ? 14.523 -31.656 -20.469 1 98.19 84 ALA A N 1
ATOM 658 C CA . ALA A 1 84 ? 14.125 -33.031 -20.219 1 98.19 84 ALA A CA 1
ATOM 659 C C . ALA A 1 84 ? 12.719 -33.312 -20.75 1 98.19 84 ALA A C 1
ATOM 661 O O . ALA A 1 84 ? 12.453 -34.375 -21.312 1 98.19 84 ALA A O 1
ATOM 662 N N . ALA A 1 85 ? 11.789 -32.406 -20.516 1 98.69 85 ALA A N 1
ATOM 663 C CA . ALA A 1 85 ? 10.422 -32.531 -21 1 98.69 85 ALA A CA 1
ATOM 664 C C . ALA A 1 85 ? 10.383 -32.594 -22.531 1 98.69 85 ALA A C 1
ATOM 666 O O . ALA A 1 85 ? 9.719 -33.469 -23.094 1 98.69 85 ALA A O 1
ATOM 667 N N . GLN A 1 86 ? 11.125 -31.734 -23.141 1 98.12 86 GLN A N 1
ATOM 668 C CA . GLN A 1 86 ? 11.172 -31.672 -24.594 1 98.12 86 GLN A CA 1
ATOM 669 C C . GLN A 1 86 ? 11.688 -32.969 -25.188 1 98.12 86 GLN A C 1
ATOM 671 O O . GLN A 1 86 ? 11.125 -33.5 -26.156 1 98.12 86 GLN A O 1
ATOM 676 N N . ARG A 1 87 ? 12.719 -33.531 -24.594 1 97.75 87 ARG A N 1
ATOM 677 C CA . ARG A 1 87 ? 13.32 -34.781 -25.062 1 97.75 87 ARG A CA 1
ATOM 678 C C . ARG A 1 87 ? 12.328 -35.938 -25 1 97.75 87 ARG A C 1
ATOM 680 O O . ARG A 1 87 ? 12.398 -36.875 -25.812 1 97.75 87 ARG A O 1
ATOM 687 N N . ARG A 1 88 ? 11.438 -35.844 -24.141 1 97.88 88 ARG A N 1
ATOM 688 C CA . ARG A 1 88 ? 10.492 -36.938 -23.906 1 97.88 88 ARG A CA 1
ATOM 689 C C . ARG A 1 88 ? 9.18 -36.688 -24.656 1 97.88 88 ARG A C 1
ATOM 691 O O . ARG A 1 88 ? 8.266 -37.5 -24.594 1 97.88 88 ARG A O 1
ATOM 698 N N . GLY A 1 89 ? 9.094 -35.469 -25.281 1 97.75 89 GLY A N 1
ATOM 699 C CA . GLY A 1 89 ? 7.875 -35.125 -26 1 97.75 89 GLY A CA 1
ATOM 700 C C . GLY A 1 89 ? 6.75 -34.688 -25.078 1 97.75 89 GLY A C 1
ATOM 701 O O . GLY A 1 89 ? 5.578 -34.781 -25.438 1 97.75 89 GLY A O 1
ATOM 702 N N . ILE A 1 90 ? 7.051 -34.312 -23.859 1 98.62 90 ILE A N 1
ATOM 703 C CA . ILE A 1 90 ? 6.074 -33.844 -22.891 1 98.62 90 ILE A CA 1
ATOM 704 C C . ILE A 1 90 ? 5.832 -32.344 -23.094 1 98.62 90 ILE A C 1
ATOM 706 O O . ILE A 1 90 ? 6.777 -31.562 -23.125 1 98.62 90 ILE A O 1
ATOM 710 N N . ARG A 1 91 ? 4.562 -31.938 -23.234 1 98.69 91 ARG A N 1
ATOM 711 C CA . ARG A 1 91 ? 4.23 -30.516 -23.328 1 98.69 91 ARG A CA 1
ATOM 712 C C . ARG A 1 91 ? 4.305 -29.844 -21.953 1 98.69 91 ARG A C 1
ATOM 714 O O . ARG A 1 91 ? 3.895 -30.438 -20.953 1 98.69 91 ARG A O 1
ATOM 721 N N . VAL A 1 92 ? 4.918 -28.703 -21.875 1 98.81 92 VAL A N 1
ATOM 722 C CA . VAL A 1 92 ? 4.926 -27.891 -20.672 1 98.81 92 VAL A CA 1
ATOM 723 C C . VAL A 1 92 ? 4.199 -26.578 -20.922 1 98.81 92 VAL A C 1
ATOM 725 O O . VAL A 1 92 ? 4.438 -25.906 -21.938 1 98.81 92 VAL A O 1
ATOM 728 N N . THR A 1 93 ? 3.23 -26.25 -20.094 1 98.62 93 THR A N 1
ATOM 729 C CA . THR A 1 93 ? 2.461 -25.016 -20.219 1 98.62 93 THR A CA 1
ATOM 730 C C . THR A 1 93 ? 2.518 -24.203 -18.922 1 98.62 93 THR A C 1
ATOM 732 O O . THR A 1 93 ? 3.018 -24.703 -17.906 1 98.62 93 THR A O 1
ATOM 735 N N . HIS A 1 94 ? 2.158 -22.938 -18.969 1 97.62 94 HIS A N 1
ATOM 736 C CA . HIS A 1 94 ? 2.143 -22.078 -17.797 1 97.62 94 HIS A CA 1
ATOM 737 C C . HIS A 1 94 ? 0.957 -21.109 -17.828 1 97.62 94 HIS A C 1
ATOM 739 O O . HIS A 1 94 ? 0.019 -21.312 -18.609 1 97.62 94 HIS A O 1
ATOM 745 N N . THR A 1 95 ? 0.893 -20.125 -16.859 1 96.75 95 THR A N 1
ATOM 746 C CA . THR A 1 95 ? -0.267 -19.25 -16.703 1 96.75 95 THR A CA 1
ATOM 747 C C . THR A 1 95 ? 0.136 -17.781 -16.844 1 96.75 95 THR A C 1
ATOM 749 O O . THR A 1 95 ? -0.093 -16.984 -15.945 1 96.75 95 THR A O 1
ATOM 752 N N . PRO A 1 96 ? 0.721 -17.234 -17.906 1 91.88 96 PRO A N 1
ATOM 753 C CA . PRO A 1 96 ? 1.367 -15.922 -18.031 1 91.88 96 PRO A CA 1
ATOM 754 C C . PRO A 1 96 ? 0.387 -14.758 -17.875 1 91.88 96 PRO A C 1
ATOM 756 O O . PRO A 1 96 ? 0.771 -13.68 -17.422 1 91.88 96 PRO A O 1
ATOM 759 N N . ASP A 1 97 ? -0.868 -14.672 -18.172 1 92.5 97 ASP A N 1
ATOM 760 C CA . ASP A 1 97 ? -1.756 -13.516 -18.25 1 92.5 97 ASP A CA 1
ATOM 761 C C . ASP A 1 97 ? -2.664 -13.445 -17.016 1 92.5 97 ASP A C 1
ATOM 763 O O . ASP A 1 97 ? -3.201 -12.383 -16.703 1 92.5 97 ASP A O 1
ATOM 767 N N . ALA A 1 98 ? -2.619 -14.414 -16.328 1 94.69 98 ALA A N 1
ATOM 768 C CA . ALA A 1 98 ? -3.664 -14.547 -15.32 1 94.69 98 ALA A CA 1
ATOM 769 C C . ALA A 1 98 ? -3.336 -13.719 -14.078 1 94.69 98 ALA A C 1
ATOM 771 O O . ALA A 1 98 ? -4.238 -13.281 -13.359 1 94.69 98 ALA A O 1
ATOM 772 N N . LEU A 1 99 ? -2.062 -13.438 -13.836 1 97.19 99 LEU A N 1
ATOM 773 C CA . LEU A 1 99 ? -1.714 -12.859 -12.539 1 97.19 99 LEU A CA 1
ATOM 774 C C . LEU A 1 99 ? -1.029 -11.508 -12.711 1 97.19 99 LEU A C 1
ATOM 776 O O . LEU A 1 99 ? -0.493 -10.953 -11.758 1 97.19 99 LEU A O 1
ATOM 780 N N . THR A 1 100 ? -1.048 -10.938 -13.93 1 97.5 100 THR A N 1
ATOM 781 C CA . THR A 1 100 ? -0.333 -9.703 -14.234 1 97.5 100 THR A CA 1
ATOM 782 C C . THR A 1 100 ? -0.807 -8.57 -13.328 1 97.5 100 THR A C 1
ATOM 784 O O . THR A 1 100 ? -0.001 -7.938 -12.641 1 97.5 100 THR A O 1
ATOM 787 N N . GLU A 1 101 ? -2.102 -8.375 -13.258 1 98.19 101 GLU A N 1
ATOM 788 C CA . GLU A 1 101 ? -2.664 -7.254 -12.516 1 98.19 101 GLU A CA 1
ATOM 789 C C . GLU A 1 101 ? -2.465 -7.43 -11.016 1 98.19 101 GLU A C 1
ATOM 791 O O . GLU A 1 101 ? -2.111 -6.48 -10.312 1 98.19 101 GLU A O 1
ATOM 796 N N . ALA A 1 102 ? -2.648 -8.648 -10.555 1 98.44 102 ALA A N 1
ATOM 797 C CA . ALA A 1 102 ? -2.492 -8.93 -9.125 1 98.44 102 ALA A CA 1
ATOM 798 C C . ALA A 1 102 ? -1.062 -8.656 -8.664 1 98.44 102 ALA A C 1
ATOM 800 O O . ALA A 1 102 ? -0.847 -8.062 -7.609 1 98.44 102 ALA A O 1
ATOM 801 N N . THR A 1 103 ? -0.122 -9.102 -9.438 1 98.5 103 THR A N 1
ATOM 802 C CA . THR A 1 103 ? 1.276 -8.922 -9.062 1 98.5 103 THR A CA 1
ATOM 803 C C . THR A 1 103 ? 1.673 -7.449 -9.133 1 98.5 103 THR A C 1
ATOM 805 O O . THR A 1 103 ? 2.439 -6.969 -8.297 1 98.5 103 THR A O 1
ATOM 808 N N . ALA A 1 104 ? 1.138 -6.727 -10.125 1 98.81 104 ALA A N 1
ATOM 809 C CA . ALA A 1 104 ? 1.397 -5.293 -10.227 1 98.81 104 ALA A CA 1
ATOM 810 C C . ALA A 1 104 ? 0.811 -4.547 -9.031 1 98.81 104 ALA A C 1
ATOM 812 O O . ALA A 1 104 ? 1.451 -3.652 -8.477 1 98.81 104 ALA A O 1
ATOM 813 N N . ASP A 1 105 ? -0.414 -4.945 -8.633 1 98.81 105 ASP A N 1
ATOM 814 C CA . ASP A 1 105 ? -1.04 -4.352 -7.457 1 98.81 105 ASP A CA 1
ATOM 815 C C . ASP A 1 105 ? -0.165 -4.535 -6.219 1 98.81 105 ASP A C 1
ATOM 817 O O . ASP A 1 105 ? 0.066 -3.584 -5.469 1 98.81 105 ASP A O 1
ATOM 821 N N . LEU A 1 106 ? 0.359 -5.73 -6.039 1 98.88 106 LEU A N 1
ATOM 822 C CA . LEU A 1 106 ? 1.165 -6.004 -4.855 1 98.88 106 LEU A CA 1
ATOM 823 C C . LEU A 1 106 ? 2.492 -5.254 -4.918 1 98.88 106 LEU A C 1
ATOM 825 O O . LEU A 1 106 ? 3.01 -4.812 -3.887 1 98.88 106 LEU A O 1
ATOM 829 N N . THR A 1 107 ? 3.008 -5.129 -6.129 1 98.94 107 THR A N 1
ATOM 830 C CA . THR A 1 107 ? 4.242 -4.363 -6.289 1 98.94 107 THR A CA 1
ATOM 831 C C . THR A 1 107 ? 4.066 -2.939 -5.766 1 98.94 107 THR A C 1
ATOM 833 O O . THR A 1 107 ? 4.887 -2.455 -4.984 1 98.94 107 THR A O 1
ATOM 836 N N . LEU A 1 108 ? 2.973 -2.297 -6.125 1 98.9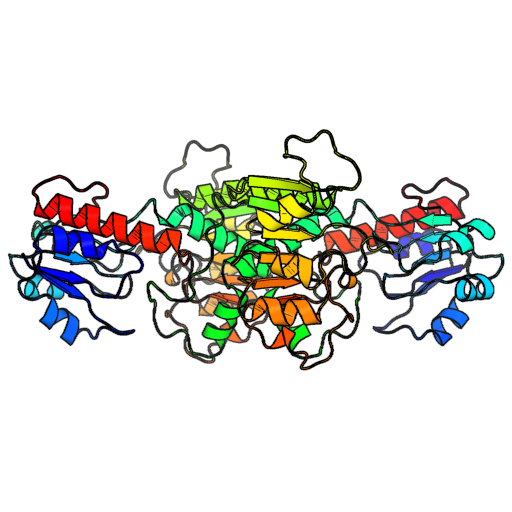4 108 LEU A N 1
ATOM 837 C CA . LEU A 1 108 ? 2.709 -0.947 -5.641 1 98.94 108 LEU A CA 1
ATOM 838 C C . LEU A 1 108 ? 2.377 -0.959 -4.152 1 98.94 108 LEU A C 1
ATOM 840 O O . LEU A 1 108 ? 2.715 -0.019 -3.428 1 98.94 108 LEU A O 1
ATOM 844 N N . ALA A 1 109 ? 1.686 -2.021 -3.699 1 98.94 109 ALA A N 1
ATOM 845 C CA . ALA A 1 109 ? 1.395 -2.139 -2.273 1 98.94 109 ALA A CA 1
ATOM 846 C C . ALA A 1 109 ? 2.68 -2.123 -1.448 1 98.94 109 ALA A C 1
ATOM 848 O O . ALA A 1 109 ? 2.777 -1.401 -0.453 1 98.94 109 ALA A O 1
ATOM 849 N N . LEU A 1 110 ? 3.646 -2.9 -1.914 1 98.94 110 LEU A N 1
ATOM 850 C CA . LEU A 1 110 ? 4.922 -2.973 -1.208 1 98.94 110 LEU A CA 1
ATOM 851 C C . LEU A 1 110 ? 5.684 -1.655 -1.323 1 98.94 110 LEU A C 1
ATOM 853 O O . LEU A 1 110 ? 6.242 -1.169 -0.338 1 98.94 110 LEU A O 1
ATOM 857 N N . LEU A 1 111 ? 5.68 -1.084 -2.531 1 98.94 111 LEU A N 1
ATOM 858 C CA . LEU A 1 111 ? 6.336 0.199 -2.754 1 98.94 111 LEU A CA 1
ATOM 859 C C . LEU A 1 111 ? 5.785 1.264 -1.812 1 98.94 111 LEU A C 1
ATOM 861 O O . LEU A 1 111 ? 6.551 1.929 -1.107 1 98.94 111 LEU A O 1
ATOM 865 N N . LEU A 1 112 ? 4.508 1.35 -1.707 1 98.94 112 LEU A N 1
ATOM 866 C CA . LEU A 1 112 ? 3.854 2.357 -0.881 1 98.94 112 LEU A CA 1
ATOM 867 C C . LEU A 1 112 ? 4.047 2.057 0.601 1 98.94 112 LEU A C 1
ATOM 869 O O . LEU A 1 112 ? 4.219 2.973 1.408 1 98.94 112 LEU A O 1
ATOM 873 N N . ALA A 1 113 ? 3.975 0.741 0.963 1 98.94 113 ALA A N 1
ATOM 874 C CA . ALA A 1 113 ? 4.168 0.363 2.361 1 98.94 113 ALA A CA 1
ATOM 875 C C . ALA A 1 113 ? 5.543 0.793 2.861 1 98.94 113 ALA A C 1
ATOM 877 O O . ALA A 1 113 ? 5.68 1.273 3.988 1 98.94 113 ALA A O 1
ATOM 878 N N . VAL A 1 114 ? 6.551 0.636 1.997 1 98.94 114 VAL A N 1
ATOM 879 C CA . VAL A 1 114 ? 7.91 1.008 2.371 1 98.94 114 VAL A CA 1
ATOM 880 C C . VAL A 1 114 ? 8.055 2.527 2.348 1 98.94 114 VAL A C 1
ATOM 882 O O . VAL A 1 114 ? 8.508 3.129 3.324 1 98.94 114 VAL A O 1
ATOM 885 N N . ALA A 1 115 ? 7.633 3.18 1.278 1 98.88 115 ALA A N 1
ATOM 886 C CA . ALA A 1 115 ? 7.82 4.617 1.081 1 98.88 115 ALA A CA 1
ATOM 887 C C . ALA A 1 115 ? 7.113 5.414 2.172 1 98.88 115 ALA A C 1
ATOM 889 O O . ALA A 1 115 ? 7.613 6.449 2.615 1 98.88 115 ALA A O 1
ATOM 890 N N . ARG A 1 116 ? 5.98 4.855 2.609 1 98.81 116 ARG A N 1
ATOM 891 C CA . ARG A 1 116 ? 5.164 5.617 3.549 1 98.81 116 ARG A CA 1
ATOM 892 C C . ARG A 1 116 ? 5.195 4.984 4.938 1 98.81 116 ARG A C 1
ATOM 894 O O . ARG A 1 116 ? 4.395 5.34 5.805 1 98.81 116 ARG A O 1
ATOM 901 N N . ARG A 1 117 ? 6.082 4.016 5.105 1 98.81 117 ARG A N 1
ATOM 902 C CA . ARG A 1 117 ? 6.398 3.42 6.402 1 98.81 117 ARG A CA 1
ATOM 903 C C . ARG A 1 117 ? 5.145 2.879 7.078 1 98.81 117 ARG A C 1
ATOM 905 O O . ARG A 1 117 ? 4.953 3.07 8.281 1 98.81 117 ARG A O 1
ATOM 912 N N . VAL A 1 118 ? 4.289 2.186 6.336 1 98.94 118 VAL A N 1
ATOM 913 C CA . VAL A 1 118 ? 2.984 1.703 6.773 1 98.94 118 VAL A CA 1
ATOM 914 C C . VAL A 1 118 ? 3.16 0.646 7.859 1 98.94 118 VAL A C 1
ATOM 916 O O . VAL A 1 118 ? 2.59 0.765 8.945 1 98.94 118 VAL A O 1
ATOM 919 N N . VAL A 1 119 ? 4.016 -0.377 7.613 1 98.94 119 VAL A N 1
ATOM 920 C CA . VAL A 1 119 ? 4.16 -1.493 8.539 1 98.94 119 VAL A CA 1
ATOM 921 C C . VAL A 1 119 ? 4.762 -0.997 9.852 1 98.94 119 VAL A C 1
ATOM 923 O O . VAL A 1 119 ? 4.305 -1.373 10.938 1 98.94 119 VAL A O 1
ATOM 926 N N . GLU A 1 120 ? 5.785 -0.109 9.758 1 98.75 120 GLU A N 1
ATOM 927 C CA . GLU A 1 120 ? 6.355 0.5 10.953 1 98.75 120 GLU A CA 1
ATOM 928 C C . GLU A 1 120 ? 5.305 1.282 11.734 1 98.75 120 GLU A C 1
ATOM 930 O O . GLU A 1 120 ? 5.262 1.218 12.961 1 98.75 120 GLU A O 1
ATOM 935 N N . GLY A 1 121 ? 4.477 2.051 11.023 1 98.75 121 GLY A N 1
ATOM 936 C CA . GLY A 1 121 ? 3.414 2.812 11.664 1 98.75 121 GLY A CA 1
ATOM 937 C C . GLY A 1 121 ? 2.389 1.939 12.359 1 98.75 121 GLY A C 1
ATOM 938 O O . GLY A 1 121 ? 1.961 2.246 13.477 1 98.75 121 GLY A O 1
ATOM 939 N N . VAL A 1 122 ? 2.004 0.845 11.703 1 98.81 122 VAL A N 1
ATOM 940 C CA . VAL A 1 122 ? 1.052 -0.097 12.281 1 98.81 122 VAL A CA 1
ATOM 941 C C . VAL A 1 122 ? 1.625 -0.684 13.57 1 98.81 122 VAL A C 1
ATOM 943 O O . VAL A 1 122 ? 0.939 -0.738 14.594 1 98.81 122 VAL A O 1
ATOM 946 N N . ASP A 1 123 ? 2.904 -1.111 13.516 1 98.38 123 ASP A N 1
ATOM 947 C CA . ASP A 1 123 ? 3.561 -1.669 14.688 1 98.38 123 ASP A CA 1
ATOM 948 C C . ASP A 1 123 ? 3.604 -0.651 15.828 1 98.38 123 ASP A C 1
ATOM 950 O O . ASP A 1 123 ? 3.309 -0.985 16.984 1 98.38 123 ASP A O 1
ATOM 954 N N . LEU A 1 124 ? 3.934 0.588 15.492 1 98.19 124 LEU A N 1
ATOM 955 C CA . LEU A 1 124 ? 4.016 1.669 16.469 1 98.19 124 LEU A CA 1
ATOM 956 C C . LEU A 1 124 ? 2.678 1.862 17.172 1 98.19 124 LEU A C 1
ATOM 958 O O . LEU A 1 124 ? 2.631 1.966 18.406 1 98.19 124 LEU A O 1
ATOM 962 N N . ALA A 1 125 ? 1.574 1.893 16.453 1 98.19 125 ALA A N 1
ATOM 963 C CA . ALA A 1 125 ? 0.233 2.074 17 1 98.19 125 ALA A CA 1
ATOM 964 C C . ALA A 1 125 ? -0.165 0.891 17.875 1 98.19 125 ALA A C 1
ATOM 966 O O . ALA A 1 125 ? -0.638 1.075 19 1 98.19 125 ALA A O 1
ATOM 967 N N . ARG A 1 126 ? 0.077 -0.331 17.375 1 97.62 126 ARG A N 1
ATOM 968 C CA . ARG A 1 126 ? -0.268 -1.551 18.094 1 97.62 126 ARG A CA 1
ATOM 969 C C . ARG A 1 126 ? 0.466 -1.622 19.422 1 97.62 126 ARG A C 1
ATOM 971 O O . ARG A 1 126 ? -0.074 -2.133 20.406 1 97.62 126 ARG A O 1
ATOM 978 N N . GLU A 1 127 ? 1.676 -1.093 19.438 1 97 127 GLU A N 1
ATOM 979 C CA . GLU A 1 127 ? 2.541 -1.202 20.609 1 97 127 GLU A CA 1
ATOM 980 C C . GLU A 1 127 ? 2.254 -0.091 21.625 1 97 127 GLU A C 1
ATOM 982 O O . GLU A 1 127 ? 2.918 0.005 22.656 1 97 127 GLU A O 1
ATOM 987 N N . GLY A 1 128 ? 1.295 0.756 21.312 1 96.44 128 GLY A N 1
ATOM 988 C CA . GLY A 1 128 ? 0.922 1.819 22.234 1 96.44 128 GLY A CA 1
ATOM 989 C C . GLY A 1 128 ? 1.866 3.006 22.188 1 96.44 128 GLY A C 1
ATOM 990 O O . GLY A 1 128 ? 1.909 3.809 23.125 1 96.44 128 GLY A O 1
ATOM 991 N N . GLN A 1 129 ? 2.625 3.076 21.109 1 96.19 129 GLN A N 1
ATOM 992 C CA . GLN A 1 129 ? 3.619 4.141 21 1 96.19 129 GLN A CA 1
ATOM 993 C C . GLN A 1 129 ? 3.072 5.332 20.219 1 96.19 129 GLN A C 1
ATOM 995 O O . GLN A 1 129 ? 3.695 6.395 20.188 1 96.19 129 GLN A O 1
ATOM 1000 N N . TRP A 1 130 ? 1.957 5.18 19.547 1 96.88 130 TRP A N 1
ATOM 1001 C CA . TRP A 1 130 ? 1.236 6.328 19 1 96.88 130 TRP A CA 1
ATOM 1002 C C . TRP A 1 130 ? 0.631 7.168 20.125 1 96.88 130 TRP A C 1
ATOM 1004 O O . TRP A 1 130 ? -0.471 6.883 20.594 1 96.88 130 TRP A O 1
ATOM 1014 N N . ARG A 1 131 ? 1.291 8.242 20.531 1 94.38 131 ARG A N 1
ATOM 1015 C CA . ARG A 1 131 ? 0.894 9.016 21.703 1 94.38 131 ARG A CA 1
ATOM 1016 C C . ARG A 1 131 ? 0.319 10.367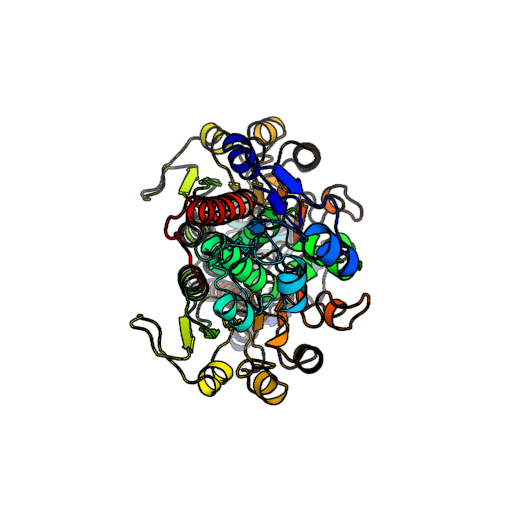 21.297 1 94.38 131 ARG A C 1
ATOM 1018 O O . ARG A 1 131 ? -0.522 10.93 22 1 94.38 131 ARG A O 1
ATOM 1025 N N . ALA A 1 132 ? 0.823 10.891 20.234 1 94.12 132 ALA A N 1
ATOM 1026 C CA . ALA A 1 132 ? 0.374 12.18 19.734 1 94.12 132 ALA A CA 1
ATOM 1027 C C . ALA A 1 132 ? 0.797 12.383 18.281 1 94.12 132 ALA A C 1
ATOM 1029 O O . ALA A 1 132 ? 1.68 11.68 17.781 1 94.12 132 ALA A O 1
ATOM 1030 N N . TRP A 1 133 ? 0.106 13.242 17.656 1 95.12 133 TRP A N 1
ATOM 1031 C CA . TRP A 1 133 ? 0.538 13.672 16.344 1 95.12 133 TRP A CA 1
ATOM 1032 C C . TRP A 1 133 ? 1.771 14.562 16.422 1 95.12 133 TRP A C 1
ATOM 1034 O O . TRP A 1 133 ? 1.888 15.383 17.344 1 95.12 133 TRP A O 1
ATOM 1044 N N . HIS A 1 134 ? 2.664 14.414 15.523 1 96.62 134 HIS A N 1
ATOM 1045 C CA . HIS A 1 134 ? 3.865 15.242 15.461 1 96.62 134 HIS A CA 1
ATOM 1046 C C . HIS A 1 134 ? 4.32 15.445 14.023 1 96.62 134 HIS A C 1
ATOM 1048 O O . HIS A 1 134 ? 4.27 14.523 13.211 1 96.62 134 HIS A O 1
ATOM 1054 N N . PRO A 1 135 ? 4.809 16.641 13.688 1 97.25 135 PRO A N 1
ATOM 1055 C CA . PRO A 1 135 ? 5.199 16.969 12.312 1 97.25 135 PRO A CA 1
ATOM 1056 C C . PRO A 1 135 ? 6.27 16.031 11.766 1 97.25 135 PRO A C 1
ATOM 1058 O O . PRO A 1 135 ? 6.348 15.812 10.555 1 97.25 135 PRO A O 1
ATOM 1061 N N . GLU A 1 136 ? 7.047 15.43 12.648 1 96.31 136 GLU A N 1
ATOM 1062 C CA . GLU A 1 136 ? 8.188 14.656 12.172 1 96.31 136 GLU A CA 1
ATOM 1063 C C . GLU A 1 136 ? 7.973 13.164 12.391 1 96.31 136 GLU A C 1
ATOM 1065 O O . GLU A 1 136 ? 8.875 12.359 12.156 1 96.31 136 GLU A O 1
ATOM 1070 N N . LEU A 1 137 ? 6.809 12.844 12.828 1 96.62 137 LEU A N 1
ATOM 1071 C CA . LEU A 1 137 ? 6.516 11.438 13.086 1 96.62 137 LEU A CA 1
ATOM 1072 C C . LEU A 1 137 ? 6.492 10.641 11.789 1 96.62 137 LEU A C 1
ATOM 1074 O O . LEU A 1 137 ? 5.723 10.961 10.875 1 96.62 137 LEU A O 1
ATOM 1078 N N . LEU A 1 138 ? 7.371 9.633 11.633 1 98.19 138 LEU A N 1
ATOM 1079 C CA . LEU A 1 138 ? 7.402 8.609 10.594 1 98.19 138 LEU A CA 1
ATOM 1080 C C . LEU A 1 138 ? 7.418 9.242 9.203 1 98.19 138 LEU A C 1
ATOM 1082 O O . LEU A 1 138 ? 6.652 8.844 8.32 1 98.19 138 LEU A O 1
ATOM 1086 N N . LEU A 1 139 ? 8.227 10.258 9.023 1 98.38 139 LEU A N 1
ATOM 1087 C CA . LEU A 1 139 ? 8.359 10.883 7.715 1 98.38 139 LEU A CA 1
ATOM 1088 C C . LEU A 1 139 ? 8.859 9.883 6.684 1 98.38 139 LEU A C 1
ATOM 1090 O O . LEU A 1 139 ? 9.875 9.211 6.902 1 98.38 139 LEU A O 1
ATOM 1094 N N . GLY A 1 140 ? 8.117 9.742 5.617 1 98.25 140 GLY A N 1
ATOM 1095 C CA . GLY A 1 140 ? 8.484 8.883 4.504 1 98.25 140 GLY A CA 1
ATOM 1096 C C . GLY A 1 140 ? 8.828 9.648 3.242 1 98.25 140 GLY A C 1
ATOM 1097 O O . GLY A 1 140 ? 9.266 10.797 3.311 1 98.25 140 GLY A O 1
ATOM 1098 N N . LEU A 1 141 ? 8.688 8.977 2.125 1 97.81 141 LEU A N 1
ATOM 1099 C CA . LEU A 1 141 ? 9.008 9.562 0.829 1 97.81 141 LEU A CA 1
ATOM 1100 C C . LEU A 1 141 ? 7.75 10.078 0.134 1 97.81 141 LEU A C 1
ATOM 1102 O O . LEU A 1 141 ? 6.699 9.438 0.2 1 97.81 141 LEU A O 1
ATOM 1106 N N . ASP A 1 142 ? 7.84 11.203 -0.489 1 97.81 142 ASP A N 1
ATOM 1107 C CA . ASP A 1 142 ? 6.852 11.688 -1.445 1 97.81 142 ASP A CA 1
ATOM 1108 C C . ASP A 1 142 ? 7.129 11.148 -2.846 1 97.81 142 ASP A C 1
ATOM 1110 O O . ASP A 1 142 ? 8.211 11.359 -3.395 1 97.81 142 ASP A O 1
ATOM 1114 N N . LEU A 1 143 ? 6.172 10.531 -3.48 1 98.62 143 LEU A N 1
ATOM 1115 C CA . LEU A 1 143 ? 6.41 9.789 -4.711 1 98.62 143 LEU A CA 1
ATOM 1116 C C . LEU A 1 143 ? 6.477 10.727 -5.91 1 98.62 143 LEU A C 1
ATOM 1118 O O . LEU A 1 143 ? 7.18 10.438 -6.887 1 98.62 143 LEU A O 1
ATOM 1122 N N . GLU A 1 144 ? 5.648 11.781 -5.812 1 98 144 GLU A N 1
ATOM 1123 C CA . GLU A 1 144 ? 5.57 12.68 -6.957 1 98 144 GLU A CA 1
ATOM 1124 C C . GLU A 1 144 ? 6.957 13.172 -7.371 1 98 144 GLU A C 1
ATOM 1126 O O . GLU A 1 144 ? 7.699 13.711 -6.547 1 98 144 GLU A O 1
ATOM 1131 N N . GLY A 1 145 ? 7.309 12.938 -8.633 1 98 145 GLY A N 1
ATOM 1132 C CA . GLY A 1 145 ? 8.562 13.438 -9.172 1 98 145 GLY A CA 1
ATOM 1133 C C . GLY A 1 145 ? 9.695 12.43 -9.062 1 98 145 GLY A C 1
ATOM 1134 O O . GLY A 1 145 ? 10.742 12.594 -9.695 1 98 145 GLY A O 1
ATOM 1135 N N . LEU A 1 146 ? 9.531 11.375 -8.25 1 98.75 146 LEU A N 1
ATOM 1136 C CA . LEU A 1 146 ? 10.578 10.367 -8.125 1 98.75 146 LEU A CA 1
ATOM 1137 C C . LEU A 1 146 ? 10.648 9.5 -9.375 1 98.75 146 LEU A C 1
ATOM 1139 O O . LEU A 1 146 ? 9.68 9.406 -10.133 1 98.75 146 LEU A O 1
ATOM 1143 N N . THR A 1 147 ? 11.781 8.906 -9.633 1 98.88 147 THR A N 1
ATOM 1144 C CA . THR A 1 147 ? 12.008 8.031 -10.781 1 98.88 147 THR A CA 1
ATOM 1145 C C . THR A 1 147 ? 11.938 6.562 -10.367 1 98.88 147 THR A C 1
ATOM 1147 O O . THR A 1 147 ? 12.672 6.129 -9.484 1 98.88 147 THR A O 1
ATOM 1150 N N . LEU A 1 148 ? 11.039 5.852 -10.992 1 98.94 148 LEU A N 1
ATOM 1151 C CA . LEU A 1 148 ? 10.961 4.402 -10.859 1 98.94 148 LEU A CA 1
ATOM 1152 C C . LEU A 1 148 ? 11.75 3.705 -11.961 1 98.94 148 LEU A C 1
ATOM 1154 O O . LEU A 1 148 ? 11.461 3.895 -13.148 1 98.94 148 LEU A O 1
ATOM 1158 N N . GLY A 1 149 ? 12.789 2.982 -11.562 1 98.94 149 GLY A N 1
ATOM 1159 C CA . GLY A 1 149 ? 13.523 2.137 -12.484 1 98.94 149 GLY A CA 1
ATOM 1160 C C . GLY A 1 149 ? 13.039 0.699 -12.492 1 98.94 149 GLY A C 1
ATOM 1161 O O . GLY A 1 149 ? 13.125 0.005 -11.477 1 98.94 149 GLY A O 1
ATOM 1162 N N . LEU A 1 150 ? 12.539 0.251 -13.641 1 98.88 150 LEU A N 1
ATOM 1163 C CA . LEU A 1 150 ? 12.039 -1.111 -13.797 1 98.88 150 LEU A CA 1
ATOM 1164 C C . LEU A 1 150 ? 13.094 -2.002 -14.445 1 98.88 150 LEU A C 1
ATOM 1166 O O . LEU A 1 150 ? 13.562 -1.713 -15.555 1 98.88 150 LEU A O 1
ATOM 1170 N N . VAL A 1 151 ? 13.492 -3.047 -13.727 1 98.75 151 VAL A N 1
ATOM 1171 C CA . VAL A 1 151 ? 14.359 -4.07 -14.312 1 98.75 151 VAL A CA 1
ATOM 1172 C C . VAL A 1 151 ? 13.516 -5.223 -14.836 1 98.75 151 VAL A C 1
ATOM 1174 O O . VAL A 1 151 ? 13.164 -6.137 -14.094 1 98.75 151 VAL A O 1
ATOM 1177 N N . GLY A 1 152 ? 13.352 -5.277 -16.094 1 97.38 152 GLY A N 1
ATOM 1178 C CA . GLY A 1 152 ? 12.367 -6.137 -16.734 1 97.38 152 GLY A CA 1
ATOM 1179 C C . GLY A 1 152 ? 11.094 -5.406 -17.125 1 97.38 152 GLY A C 1
ATOM 1180 O O . GLY A 1 152 ? 10.438 -4.797 -16.266 1 97.38 152 GLY A O 1
ATOM 1181 N N . MET A 1 153 ? 10.742 -5.492 -18.438 1 96.75 153 MET A N 1
ATOM 1182 C CA . MET A 1 153 ? 9.602 -4.742 -18.953 1 96.75 153 MET A CA 1
ATOM 1183 C C . MET A 1 153 ? 8.656 -5.648 -19.719 1 96.75 153 MET A C 1
ATOM 1185 O O . MET A 1 153 ? 8.273 -5.34 -20.859 1 96.75 153 MET A O 1
ATOM 1189 N N . GLY A 1 154 ? 8.461 -6.809 -19.062 1 94.44 154 GLY A N 1
ATOM 1190 C CA . GLY A 1 154 ? 7.379 -7.648 -19.562 1 94.44 154 GLY A CA 1
ATOM 1191 C C . GLY A 1 154 ? 6.004 -7.137 -19.188 1 94.44 154 GLY A C 1
ATOM 1192 O O . GLY A 1 154 ? 5.82 -5.941 -18.953 1 94.44 154 GLY A O 1
ATOM 1193 N N . ARG A 1 155 ? 4.984 -8.008 -19.172 1 94.5 155 ARG A N 1
ATOM 1194 C CA . ARG A 1 155 ? 3.6 -7.637 -18.891 1 94.5 155 ARG A CA 1
ATOM 1195 C C . ARG A 1 155 ? 3.467 -7.004 -17.516 1 94.5 155 ARG A C 1
ATOM 1197 O O . ARG A 1 155 ? 2.822 -5.965 -17.359 1 94.5 155 ARG A O 1
ATOM 1204 N N . ILE A 1 156 ? 4.094 -7.637 -16.516 1 96.94 156 ILE A N 1
ATOM 1205 C CA . ILE A 1 156 ? 3.986 -7.156 -15.148 1 96.94 156 ILE A CA 1
ATOM 1206 C C . ILE A 1 156 ? 4.695 -5.809 -15.016 1 96.94 156 ILE A C 1
ATOM 1208 O O . ILE A 1 156 ? 4.152 -4.871 -14.43 1 96.94 156 ILE A O 1
ATOM 1212 N N . GLY A 1 157 ? 5.957 -5.66 -15.562 1 97.69 157 GLY A N 1
ATOM 1213 C CA . GLY A 1 157 ? 6.672 -4.395 -15.539 1 97.69 157 GLY A CA 1
ATOM 1214 C C . GLY A 1 157 ? 5.883 -3.25 -16.141 1 97.69 157 GLY A C 1
ATOM 1215 O O . GLY A 1 157 ? 5.836 -2.152 -15.586 1 97.69 157 GLY A O 1
ATOM 1216 N N . GLN A 1 158 ? 5.234 -3.527 -17.234 1 97.62 158 GLN A N 1
ATOM 1217 C CA . GLN A 1 158 ? 4.434 -2.508 -17.906 1 97.62 158 GLN A CA 1
ATOM 1218 C C . GLN A 1 158 ? 3.219 -2.121 -17.078 1 97.62 158 GLN A C 1
ATOM 1220 O O . GLN A 1 158 ? 2.844 -0.949 -17.016 1 97.62 158 GLN A O 1
ATOM 1225 N N . ALA A 1 159 ? 2.602 -3.143 -16.453 1 98.25 159 ALA A N 1
ATOM 1226 C CA . ALA A 1 159 ? 1.458 -2.875 -15.586 1 98.25 159 ALA A CA 1
ATOM 1227 C C . ALA A 1 159 ? 1.865 -2.018 -14.391 1 98.25 159 ALA A C 1
ATOM 1229 O O . ALA A 1 159 ? 1.115 -1.134 -13.969 1 98.25 159 ALA A O 1
ATOM 1230 N N . VAL A 1 160 ? 3.055 -2.232 -13.859 1 98.81 160 VAL A N 1
ATOM 1231 C CA . VAL A 1 160 ? 3.582 -1.439 -12.758 1 98.81 160 VAL A CA 1
ATOM 1232 C C . VAL A 1 160 ? 3.848 -0.011 -13.227 1 98.81 160 VAL A C 1
ATOM 1234 O O . VAL A 1 160 ? 3.514 0.95 -12.523 1 98.81 160 VAL A O 1
ATOM 1237 N N . ALA A 1 161 ? 4.406 0.148 -14.414 1 98.69 161 ALA A N 1
ATOM 1238 C CA . ALA A 1 161 ? 4.695 1.461 -14.984 1 98.69 161 ALA A CA 1
ATOM 1239 C C . ALA A 1 161 ? 3.428 2.305 -15.086 1 98.69 161 ALA A C 1
ATOM 1241 O O . ALA A 1 161 ? 3.424 3.477 -14.703 1 98.69 161 ALA A O 1
ATOM 1242 N N . LYS A 1 162 ? 2.402 1.678 -15.562 1 98 162 LYS A N 1
ATOM 1243 C CA . LYS A 1 162 ? 1.122 2.361 -15.719 1 98 162 LYS A CA 1
ATOM 1244 C C . LYS A 1 162 ? 0.629 2.92 -14.391 1 98 162 LYS A C 1
ATOM 1246 O O . LYS A 1 162 ? 0.214 4.078 -14.312 1 98 162 LYS A O 1
ATOM 1251 N N . ARG A 1 163 ? 0.682 2.172 -13.375 1 98.62 163 ARG A N 1
ATOM 1252 C CA . ARG A 1 163 ? 0.22 2.578 -12.055 1 98.62 163 ARG A CA 1
ATOM 1253 C C . ARG A 1 163 ? 1.119 3.664 -11.469 1 98.62 163 ARG A C 1
ATOM 1255 O O . ARG A 1 163 ? 0.634 4.613 -10.852 1 98.62 163 ARG A O 1
ATOM 1262 N N . ALA A 1 164 ? 2.418 3.508 -11.703 1 98.62 164 ALA A N 1
ATOM 1263 C CA . ALA A 1 164 ? 3.385 4.453 -11.148 1 98.62 164 ALA A CA 1
ATOM 1264 C C . ALA A 1 164 ? 3.143 5.859 -11.688 1 98.62 164 ALA A C 1
ATOM 1266 O O . ALA A 1 164 ? 3.297 6.848 -10.969 1 98.62 164 ALA A O 1
ATOM 1267 N N . LEU A 1 165 ? 2.748 5.996 -12.93 1 98.44 165 LEU A N 1
ATOM 1268 C CA . LEU A 1 165 ? 2.49 7.293 -13.555 1 98.44 165 LEU A CA 1
ATOM 1269 C C . LEU A 1 165 ? 1.354 8.016 -12.836 1 98.44 165 LEU A C 1
ATOM 1271 O O . LEU A 1 165 ? 1.378 9.25 -12.719 1 98.44 165 LEU A O 1
ATOM 1275 N N . ALA A 1 166 ? 0.403 7.27 -12.328 1 98.38 166 ALA A N 1
ATOM 1276 C CA . ALA A 1 166 ? -0.748 7.863 -11.656 1 98.38 166 ALA A CA 1
ATOM 1277 C C . ALA A 1 166 ? -0.344 8.469 -10.312 1 98.38 166 ALA A C 1
ATOM 1279 O O . ALA A 1 166 ? -1.081 9.273 -9.734 1 98.38 166 ALA A O 1
ATOM 1280 N N . PHE A 1 167 ? 0.798 8.102 -9.797 1 98.69 167 PHE A N 1
ATOM 1281 C CA . PHE A 1 167 ? 1.319 8.648 -8.555 1 98.69 167 PHE A CA 1
ATOM 1282 C C . PHE A 1 167 ? 2.283 9.797 -8.828 1 98.69 167 PHE A C 1
ATOM 1284 O O . PHE A 1 167 ? 2.93 10.305 -7.906 1 98.69 167 PHE A O 1
ATOM 1291 N N . GLY A 1 168 ? 2.436 10.172 -10.109 1 98.31 168 GLY A N 1
ATOM 1292 C CA . GLY A 1 168 ? 3.271 11.305 -10.492 1 98.31 168 GLY A CA 1
ATOM 1293 C C . GLY A 1 168 ? 4.738 10.945 -10.625 1 98.31 168 GLY A C 1
ATOM 1294 O O . GLY A 1 168 ? 5.602 11.82 -10.617 1 98.31 168 GLY A O 1
ATOM 1295 N N . MET A 1 169 ? 5.066 9.68 -10.711 1 98.62 169 MET A N 1
ATOM 1296 C CA . MET A 1 169 ? 6.457 9.242 -10.844 1 98.62 169 MET A CA 1
ATOM 1297 C C . MET A 1 169 ? 6.891 9.266 -12.312 1 98.62 169 MET A C 1
ATOM 1299 O O . MET A 1 169 ? 6.055 9.211 -13.211 1 98.62 169 MET A O 1
ATOM 1303 N N . ARG A 1 170 ? 8.18 9.406 -12.523 1 98.56 170 ARG A N 1
ATOM 1304 C CA . ARG A 1 170 ? 8.812 9.117 -13.812 1 98.56 170 ARG A CA 1
ATOM 1305 C C . ARG A 1 170 ? 9.242 7.66 -13.891 1 98.56 170 ARG A C 1
ATOM 1307 O O . ARG A 1 170 ? 9.523 7.031 -12.867 1 98.56 170 ARG A O 1
ATOM 1314 N N . VAL A 1 171 ? 9.242 7.055 -15.148 1 98.75 171 VAL A N 1
ATOM 1315 C CA . VAL A 1 171 ? 9.586 5.645 -15.289 1 98.75 171 VAL A CA 1
ATOM 1316 C C . VAL A 1 171 ? 10.742 5.488 -16.281 1 98.75 171 VAL A C 1
ATOM 1318 O O . VAL A 1 171 ? 10.75 6.125 -17.328 1 98.75 171 VAL A O 1
ATOM 1321 N N . VAL A 1 172 ? 11.727 4.781 -15.938 1 98.75 172 VAL A N 1
ATOM 1322 C CA . VAL A 1 172 ? 12.781 4.293 -16.828 1 98.75 172 VAL A CA 1
ATOM 1323 C C . VAL A 1 172 ? 12.883 2.771 -16.719 1 98.75 172 VAL A C 1
ATOM 1325 O O . VAL A 1 172 ? 12.375 2.178 -15.758 1 98.75 172 VAL A O 1
ATOM 1328 N N . TYR A 1 173 ? 13.43 2.117 -17.719 1 98.69 173 TYR A N 1
ATOM 1329 C CA . TYR A 1 173 ? 13.484 0.662 -17.625 1 98.69 173 TYR A CA 1
ATOM 1330 C C . TYR A 1 173 ? 14.734 0.115 -18.312 1 98.69 173 TYR A C 1
ATOM 1332 O O . TYR A 1 173 ? 15.406 0.829 -19.062 1 98.69 173 TYR A O 1
ATOM 1340 N N . THR A 1 174 ? 15.102 -1.051 -17.922 1 98.12 174 THR A N 1
ATOM 1341 C CA . THR A 1 174 ? 16.078 -1.866 -18.625 1 98.12 174 THR A CA 1
ATOM 1342 C C . THR A 1 174 ? 15.516 -3.246 -18.938 1 98.12 174 THR A C 1
ATOM 1344 O O . THR A 1 174 ? 14.602 -3.719 -18.25 1 98.12 174 THR A O 1
ATOM 1347 N N . SER A 1 175 ? 15.859 -3.807 -19.984 1 95.62 175 SER A N 1
ATOM 1348 C CA . SER A 1 175 ? 15.523 -5.156 -20.422 1 95.62 175 SER A CA 1
ATOM 1349 C C . SER A 1 175 ? 16.609 -5.738 -21.312 1 95.62 175 SER A C 1
ATOM 1351 O O . SER A 1 175 ? 17.578 -5.059 -21.641 1 95.62 175 SER A O 1
ATOM 1353 N N . ARG A 1 176 ? 16.516 -7.012 -21.594 1 90.44 176 ARG A N 1
ATOM 1354 C CA . ARG A 1 176 ? 17.484 -7.629 -22.484 1 90.44 176 ARG A CA 1
ATOM 1355 C C . ARG A 1 176 ? 17.516 -6.926 -23.844 1 90.44 176 ARG A C 1
ATOM 1357 O O . ARG A 1 176 ? 18.578 -6.688 -24.406 1 90.44 176 ARG A O 1
ATOM 1364 N N . THR A 1 177 ? 16.297 -6.621 -24.344 1 89.69 177 THR A N 1
ATOM 1365 C CA . THR A 1 177 ? 16.141 -5.883 -25.594 1 89.69 177 THR A CA 1
ATOM 1366 C C . THR A 1 177 ? 15.195 -4.703 -25.406 1 89.69 177 THR A C 1
ATOM 1368 O O . THR A 1 177 ? 14.164 -4.824 -24.734 1 89.69 177 THR A O 1
ATOM 1371 N N . PRO A 1 178 ? 15.609 -3.57 -26 1 90.75 178 PRO A N 1
ATOM 1372 C CA . PRO A 1 178 ? 14.711 -2.416 -25.906 1 90.75 178 PRO A CA 1
ATOM 1373 C C . PRO A 1 178 ? 13.344 -2.684 -26.516 1 90.75 178 PRO A C 1
ATOM 1375 O O . PRO A 1 178 ? 13.227 -3.445 -27.469 1 90.75 178 PRO A O 1
ATOM 1378 N N . LYS A 1 179 ? 12.32 -2.1 -25.922 1 91.5 179 LYS A N 1
ATOM 1379 C CA . LYS A 1 179 ? 10.945 -2.229 -26.406 1 91.5 179 LYS A CA 1
ATOM 1380 C C . LYS A 1 179 ? 10.414 -0.89 -26.906 1 91.5 179 LYS A C 1
ATOM 1382 O O . LYS A 1 179 ? 10.898 0.169 -26.5 1 91.5 179 LYS A O 1
ATOM 1387 N N . PRO A 1 180 ? 9.508 -1.006 -27.844 1 90.38 180 PRO A N 1
ATOM 1388 C CA . PRO A 1 180 ? 8.938 0.238 -28.359 1 90.38 180 PRO A CA 1
ATOM 1389 C C . PRO A 1 180 ? 7.949 0.888 -27.391 1 90.38 180 PRO A C 1
ATOM 1391 O O . PRO A 1 180 ? 6.738 0.875 -27.641 1 90.38 180 PRO A O 1
ATOM 1394 N N . LEU A 1 181 ? 8.438 1.384 -26.328 1 92 181 LEU A N 1
ATOM 1395 C CA . LEU A 1 181 ? 7.652 2.023 -25.281 1 92 181 LEU A CA 1
ATOM 1396 C C . LEU A 1 181 ? 8.055 3.486 -25.109 1 92 181 LEU A C 1
ATOM 1398 O O . LEU A 1 181 ? 9.102 3.904 -25.609 1 92 181 LEU A O 1
ATOM 1402 N N . LEU A 1 182 ? 7.219 4.254 -24.438 1 91.38 182 LEU A N 1
ATOM 1403 C CA . LEU A 1 182 ? 7.449 5.684 -24.266 1 91.38 182 LEU A CA 1
ATOM 1404 C C . LEU A 1 182 ? 8.383 5.938 -23.078 1 91.38 182 LEU A C 1
ATOM 1406 O O . LEU A 1 182 ? 8.859 7.055 -22.891 1 91.38 182 LEU A O 1
ATOM 1410 N N . TYR A 1 183 ? 8.812 4.895 -22.406 1 95.12 183 TYR A N 1
ATOM 1411 C CA . TYR A 1 183 ? 9.703 5.023 -21.25 1 95.12 183 TYR A CA 1
ATOM 1412 C C . TYR A 1 183 ? 11.164 4.938 -21.672 1 95.12 183 TYR A C 1
ATOM 1414 O O . TYR A 1 183 ? 11.531 4.098 -22.5 1 95.12 183 TYR A O 1
ATOM 1422 N N . PRO A 1 184 ? 12 5.82 -21.172 1 97.44 184 PRO A N 1
ATOM 1423 C CA . PRO A 1 184 ? 13.422 5.758 -21.531 1 97.44 184 PRO A CA 1
ATOM 1424 C C . PRO A 1 184 ? 14.055 4.414 -21.188 1 97.44 184 PRO A C 1
ATOM 1426 O O . PRO A 1 184 ? 13.852 3.893 -20.094 1 97.44 184 PRO A O 1
ATOM 1429 N N . PHE A 1 185 ? 14.695 3.814 -22.203 1 97.94 185 PHE A N 1
ATOM 1430 C CA . PHE A 1 185 ? 15.516 2.625 -22.016 1 97.94 185 PHE A CA 1
ATOM 1431 C C . PHE A 1 185 ? 16.906 3.006 -21.531 1 97.94 185 PHE A C 1
ATOM 1433 O O . PHE A 1 185 ? 17.578 3.83 -22.156 1 97.94 185 PHE A O 1
ATOM 1440 N N . LEU A 1 186 ? 17.375 2.426 -20.359 1 98.06 186 LEU A N 1
ATOM 1441 C CA . LEU A 1 186 ? 18.688 2.705 -19.812 1 98.06 186 LEU A CA 1
ATOM 1442 C C . LEU A 1 186 ? 19.469 1.413 -19.578 1 98.06 186 LEU A C 1
ATOM 1444 O O . LEU A 1 186 ? 18.875 0.376 -19.266 1 98.06 186 LEU A O 1
ATOM 1448 N N . PRO A 1 187 ? 20.828 1.542 -19.719 1 97.81 187 PRO A N 1
ATOM 1449 C CA . PRO A 1 187 ? 21.625 0.425 -19.188 1 97.81 187 PRO A CA 1
ATOM 1450 C C . PRO A 1 187 ? 21.406 0.198 -17.703 1 97.81 187 PRO A C 1
ATOM 1452 O O . PRO A 1 187 ? 21.125 1.148 -16.969 1 97.81 187 PRO A O 1
ATOM 1455 N N . LEU A 1 188 ? 21.562 -0.987 -17.266 1 98.31 188 LEU A N 1
ATOM 1456 C CA . LEU A 1 188 ? 21.297 -1.364 -15.891 1 98.31 188 LEU A CA 1
ATOM 1457 C C . LEU A 1 188 ? 22.031 -0.454 -14.922 1 98.31 188 LEU A C 1
ATOM 1459 O O . LEU A 1 188 ? 21.453 0.042 -13.953 1 98.31 188 LEU A O 1
ATOM 1463 N N . GLU A 1 189 ? 23.281 -0.188 -15.18 1 98.56 189 GLU A N 1
ATOM 1464 C CA . GLU A 1 189 ? 24.125 0.593 -14.273 1 98.56 189 GLU A CA 1
ATOM 1465 C C . GLU A 1 189 ? 23.609 2.025 -14.148 1 98.56 189 GLU A C 1
ATOM 1467 O O . GLU A 1 189 ? 23.609 2.594 -13.055 1 98.56 189 GLU A O 1
ATOM 1472 N N . ASP A 1 190 ? 23.219 2.588 -15.258 1 98.62 190 ASP A N 1
ATOM 1473 C CA . ASP A 1 190 ? 22.672 3.941 -15.242 1 98.62 190 ASP A CA 1
ATOM 1474 C C . ASP A 1 190 ? 21.328 3.984 -14.492 1 98.62 190 ASP A C 1
ATOM 1476 O O . ASP A 1 190 ? 21.062 4.93 -13.75 1 98.62 190 ASP A O 1
ATOM 1480 N N . LEU A 1 191 ? 20.531 2.994 -14.719 1 98.75 191 LEU A N 1
ATOM 1481 C CA . LEU A 1 191 ? 19.234 2.906 -14.031 1 98.75 191 LEU A CA 1
ATOM 1482 C C . LEU A 1 191 ? 19.422 2.855 -12.523 1 98.75 191 LEU A C 1
ATOM 1484 O O . LEU A 1 191 ? 18.797 3.613 -11.789 1 98.75 191 LEU A O 1
ATOM 1488 N N . LEU A 1 192 ? 20.344 2.023 -12.047 1 98.81 192 LEU A N 1
ATOM 1489 C CA . LEU A 1 192 ? 20.594 1.859 -10.625 1 98.81 192 LEU A CA 1
ATOM 1490 C C . LEU A 1 192 ? 21.109 3.158 -10.016 1 98.81 192 LEU A C 1
ATOM 1492 O O . LEU A 1 192 ? 20.734 3.514 -8.891 1 98.81 192 LEU A O 1
ATOM 1496 N N . ALA A 1 193 ? 21.875 3.912 -10.758 1 98.31 193 ALA A N 1
ATOM 1497 C CA . ALA A 1 193 ? 22.547 5.113 -10.25 1 98.31 193 ALA A CA 1
ATOM 1498 C C . ALA A 1 193 ? 21.562 6.285 -10.188 1 98.31 193 ALA A C 1
ATOM 1500 O O . ALA A 1 193 ? 21.781 7.246 -9.445 1 98.31 193 ALA A O 1
ATOM 1501 N N . THR A 1 194 ? 20.453 6.207 -10.922 1 97.81 194 THR A N 1
ATOM 1502 C CA . THR A 1 194 ? 19.656 7.414 -11.062 1 97.81 194 THR A CA 1
ATOM 1503 C C . THR A 1 194 ? 18.25 7.207 -10.492 1 97.81 194 THR A C 1
ATOM 1505 O O . THR A 1 194 ? 17.594 8.164 -10.086 1 97.81 194 THR A O 1
ATOM 1508 N N . ALA A 1 195 ? 17.781 5.957 -10.461 1 98.88 195 ALA A N 1
ATOM 1509 C CA . ALA A 1 195 ? 16.422 5.68 -10.008 1 98.88 195 ALA A CA 1
ATOM 1510 C C . ALA A 1 195 ? 16.281 5.898 -8.5 1 98.88 195 ALA A C 1
ATOM 1512 O O . ALA A 1 195 ? 17.188 5.57 -7.738 1 98.88 195 ALA A O 1
ATOM 1513 N N . ASP A 1 196 ? 15.18 6.48 -8.062 1 98.94 196 ASP A N 1
ATOM 1514 C CA . ASP A 1 196 ? 14.852 6.617 -6.648 1 98.94 196 ASP A CA 1
ATOM 1515 C C . ASP A 1 196 ? 14.266 5.32 -6.094 1 98.94 196 ASP A C 1
ATOM 1517 O O . ASP A 1 196 ? 14.352 5.059 -4.895 1 98.94 196 ASP A O 1
ATOM 1521 N N . ILE A 1 197 ? 13.617 4.582 -6.957 1 98.94 197 ILE A N 1
ATOM 1522 C CA . ILE A 1 197 ? 13.023 3.283 -6.672 1 98.94 197 ILE A CA 1
ATOM 1523 C C . ILE A 1 197 ? 13.398 2.289 -7.766 1 98.94 197 ILE A C 1
ATOM 1525 O O . ILE A 1 197 ? 13.266 2.586 -8.953 1 98.94 197 ILE A O 1
ATOM 1529 N N . VAL A 1 198 ? 13.906 1.155 -7.395 1 98.94 198 VAL A N 1
ATOM 1530 C CA . VAL A 1 198 ? 14.211 0.076 -8.328 1 98.94 198 VAL A CA 1
ATOM 1531 C C . VAL A 1 198 ? 13.281 -1.106 -8.07 1 98.94 198 VAL A C 1
ATOM 1533 O O . VAL A 1 198 ? 13.141 -1.56 -6.934 1 98.94 198 VAL A O 1
ATOM 1536 N N . SER A 1 199 ? 12.617 -1.55 -9.07 1 98.94 199 SER A N 1
ATOM 1537 C CA . SER A 1 199 ? 11.719 -2.697 -8.977 1 98.94 199 SER A CA 1
ATOM 1538 C C . SER A 1 199 ? 12.125 -3.799 -9.953 1 98.94 199 SER A C 1
ATOM 1540 O O . SER A 1 199 ? 12.367 -3.531 -11.125 1 98.94 199 SER A O 1
ATOM 1542 N N . LEU A 1 200 ? 12.195 -5.027 -9.445 1 98.88 200 LEU A N 1
ATOM 1543 C CA . LEU A 1 200 ? 12.695 -6.152 -10.234 1 98.88 200 LEU A CA 1
ATOM 1544 C C . LEU A 1 200 ? 11.547 -6.965 -10.812 1 98.88 200 LEU A C 1
ATOM 1546 O O . LEU A 1 200 ? 10.648 -7.387 -10.086 1 98.88 200 LEU A O 1
ATOM 1550 N N . HIS A 1 201 ? 11.578 -7.176 -12.062 1 97.94 201 HIS A N 1
ATOM 1551 C CA . HIS A 1 201 ? 10.586 -7.941 -12.812 1 97.94 201 HIS A CA 1
ATOM 1552 C C . HIS A 1 201 ? 11.25 -8.828 -13.859 1 97.94 201 HIS A C 1
ATOM 1554 O O . HIS A 1 201 ? 10.719 -8.992 -14.961 1 97.94 201 HIS A O 1
ATOM 1560 N N . ALA A 1 202 ? 12.398 -9.344 -13.555 1 95.25 202 ALA A N 1
ATOM 1561 C CA . ALA A 1 202 ? 13.164 -10.195 -14.453 1 95.25 202 ALA A CA 1
ATOM 1562 C C . ALA A 1 202 ? 13.094 -11.656 -14.023 1 95.25 202 ALA A C 1
ATOM 1564 O O . ALA A 1 202 ? 12.93 -11.953 -12.836 1 95.25 202 ALA A O 1
ATOM 1565 N N . PRO A 1 203 ? 13.227 -12.602 -14.977 1 91.44 203 PRO A N 1
ATOM 1566 C CA . PRO A 1 203 ? 13.32 -14.016 -14.594 1 91.44 203 PRO A CA 1
ATOM 1567 C C . PRO A 1 203 ? 14.648 -14.359 -13.938 1 91.44 203 PRO A C 1
ATOM 1569 O O . PRO A 1 203 ? 15.609 -13.594 -14.039 1 91.44 203 PRO A O 1
ATOM 1572 N N . LEU A 1 204 ? 14.641 -15.422 -13.227 1 92.44 204 LEU A N 1
ATOM 1573 C CA . LEU A 1 204 ? 15.883 -15.93 -12.672 1 92.44 204 LEU A CA 1
ATOM 1574 C C . LEU A 1 204 ? 16.578 -16.859 -13.656 1 92.44 204 LEU A C 1
ATOM 1576 O O . LEU A 1 204 ? 16.016 -17.875 -14.078 1 92.44 204 LEU A O 1
ATOM 1580 N N . THR A 1 205 ? 17.656 -16.5 -14.148 1 91.12 205 THR A N 1
ATOM 1581 C CA . THR A 1 205 ? 18.562 -17.25 -15.016 1 91.12 205 THR A CA 1
ATOM 1582 C C . THR A 1 205 ? 19.984 -17.219 -14.461 1 91.12 205 THR A C 1
ATOM 1584 O O . THR A 1 205 ? 20.266 -16.516 -13.5 1 91.12 205 THR A O 1
ATOM 1587 N N . PRO A 1 206 ? 20.812 -18.062 -15.031 1 92.38 206 PRO A N 1
ATOM 1588 C CA . PRO A 1 206 ? 22.203 -17.953 -14.594 1 92.38 206 PRO A CA 1
ATOM 1589 C C . PRO A 1 206 ? 22.766 -16.531 -14.734 1 92.38 206 PRO A C 1
ATOM 1591 O O . PRO A 1 206 ? 23.562 -16.094 -13.906 1 92.38 206 PRO A O 1
ATOM 1594 N N . GLU A 1 207 ? 22.266 -15.773 -15.711 1 93.94 207 GLU A N 1
ATOM 1595 C CA . GLU A 1 207 ? 22.75 -14.414 -15.984 1 93.94 207 GLU A CA 1
ATOM 1596 C C . GLU A 1 207 ? 22.156 -13.414 -15 1 93.94 207 GLU A C 1
ATOM 1598 O O . GLU A 1 207 ? 22.734 -12.359 -14.742 1 93.94 207 GLU A O 1
ATOM 1603 N N . THR A 1 208 ? 21.016 -13.711 -14.414 1 95.94 208 THR A N 1
ATOM 1604 C CA . THR A 1 208 ? 20.344 -12.742 -13.547 1 95.94 208 THR A CA 1
ATOM 1605 C C . THR A 1 208 ? 20.469 -13.164 -12.086 1 95.94 208 THR A C 1
ATOM 1607 O O . THR A 1 208 ? 19.969 -12.477 -11.195 1 95.94 208 THR A O 1
ATOM 1610 N N . PHE A 1 209 ? 21.078 -14.367 -11.836 1 96.88 209 PHE A N 1
ATOM 1611 C CA . PHE A 1 209 ? 21.344 -14.766 -10.461 1 96.88 209 PHE A CA 1
ATOM 1612 C C . PHE A 1 209 ? 22.188 -13.711 -9.75 1 96.88 209 PHE A C 1
ATOM 1614 O O . PHE A 1 209 ? 23.266 -13.344 -10.211 1 96.88 209 PHE A O 1
ATOM 1621 N N . ARG A 1 210 ? 21.703 -13.18 -8.656 1 98.25 210 ARG A N 1
ATOM 1622 C CA . ARG A 1 210 ? 22.344 -12.117 -7.879 1 98.25 210 ARG A CA 1
ATOM 1623 C C . ARG A 1 210 ? 22.625 -10.898 -8.75 1 98.25 210 ARG A C 1
ATOM 1625 O O . ARG A 1 210 ? 23.719 -10.328 -8.68 1 98.25 210 ARG A O 1
ATOM 1632 N N . LEU A 1 211 ? 21.609 -10.703 -9.594 1 98.38 211 LEU A N 1
ATOM 1633 C CA . LEU A 1 211 ? 21.656 -9.492 -10.414 1 98.38 211 LEU A CA 1
ATOM 1634 C C . LEU A 1 211 ? 22.016 -8.281 -9.562 1 98.38 211 LEU A C 1
ATOM 1636 O O . LEU A 1 211 ? 22.812 -7.438 -9.977 1 98.38 211 LEU A O 1
ATOM 1640 N N . LEU A 1 212 ? 21.391 -8.156 -8.445 1 98.81 212 LEU A N 1
ATOM 1641 C CA . LEU A 1 212 ? 21.75 -7.145 -7.461 1 98.81 212 LEU A CA 1
ATOM 1642 C C . LEU A 1 212 ? 22.688 -7.73 -6.402 1 98.81 212 LEU A C 1
ATOM 1644 O O . LEU A 1 212 ? 22.234 -8.078 -5.305 1 98.81 212 LEU A O 1
ATOM 1648 N N . ASN A 1 213 ? 23.938 -7.852 -6.75 1 98.69 213 ASN A N 1
ATOM 1649 C CA . ASN A 1 213 ? 24.984 -8.203 -5.793 1 98.69 213 ASN A CA 1
ATOM 1650 C C . ASN A 1 213 ? 25.359 -7.016 -4.914 1 98.69 213 ASN A C 1
ATOM 1652 O O . ASN A 1 213 ? 24.75 -5.949 -5.004 1 98.69 213 ASN A O 1
ATOM 1656 N N . ARG A 1 214 ? 26.344 -7.203 -4.074 1 98.62 214 ARG A N 1
ATOM 1657 C CA . ARG A 1 214 ? 26.719 -6.152 -3.143 1 98.62 214 ARG A CA 1
ATOM 1658 C C . ARG A 1 214 ? 27.109 -4.875 -3.887 1 98.62 214 ARG A C 1
ATOM 1660 O O . ARG A 1 214 ? 26.641 -3.787 -3.547 1 98.62 214 ARG A O 1
ATOM 1667 N N . GLU A 1 215 ? 27.906 -5.004 -4.891 1 98.69 215 GLU A N 1
ATOM 1668 C CA . GLU A 1 215 ? 28.391 -3.852 -5.652 1 98.69 215 GLU A CA 1
ATOM 1669 C C . GLU A 1 215 ? 27.234 -3.057 -6.234 1 98.69 215 GLU A C 1
ATOM 1671 O O . GLU A 1 215 ? 27.172 -1.834 -6.098 1 98.69 215 GLU A O 1
ATOM 1676 N N . ARG A 1 216 ? 26.297 -3.691 -6.816 1 98.88 216 ARG A N 1
ATOM 1677 C CA . ARG A 1 216 ? 25.188 -3.025 -7.488 1 98.88 216 ARG A CA 1
ATOM 1678 C C . ARG A 1 216 ? 24.188 -2.449 -6.48 1 98.88 216 ARG A C 1
ATOM 1680 O O . ARG A 1 216 ? 23.609 -1.389 -6.711 1 98.88 216 ARG A O 1
ATOM 1687 N N . LEU A 1 217 ? 23.969 -3.129 -5.383 1 98.88 217 LEU A N 1
ATOM 1688 C CA . LEU A 1 217 ? 23.125 -2.582 -4.332 1 98.88 217 LEU A CA 1
ATOM 1689 C C . LEU A 1 217 ? 23.672 -1.256 -3.82 1 98.88 217 LEU A C 1
ATOM 1691 O O . LEU A 1 217 ? 22.922 -0.303 -3.609 1 98.88 217 LEU A O 1
ATOM 1695 N N . PHE A 1 218 ? 24.984 -1.199 -3.66 1 98.75 218 PHE A N 1
ATOM 1696 C CA . PHE A 1 218 ? 25.594 0.009 -3.125 1 98.75 218 PHE A CA 1
ATOM 1697 C C . PHE A 1 218 ? 25.844 1.03 -4.23 1 98.75 218 PHE A C 1
ATOM 1699 O O . PHE A 1 218 ? 26.234 2.164 -3.961 1 98.75 218 PHE A O 1
ATOM 1706 N N . ALA A 1 219 ? 25.562 0.617 -5.512 1 98.69 219 ALA A N 1
ATOM 1707 C CA . ALA A 1 219 ? 25.594 1.562 -6.625 1 98.69 219 ALA A CA 1
ATOM 1708 C C . ALA A 1 219 ? 24.25 2.258 -6.797 1 98.69 219 ALA A C 1
ATOM 1710 O O . ALA A 1 219 ? 24.156 3.266 -7.5 1 98.69 219 ALA A O 1
ATOM 1711 N N . MET A 1 220 ? 23.219 1.727 -6.176 1 98.81 220 MET A N 1
ATOM 1712 C CA . MET A 1 220 ? 21.938 2.426 -6.188 1 98.81 220 MET A CA 1
ATOM 1713 C C . MET A 1 220 ? 22.062 3.801 -5.543 1 98.81 220 MET A C 1
ATOM 1715 O O . MET A 1 220 ? 22.922 4.016 -4.691 1 98.81 220 MET A O 1
ATOM 1719 N N . LYS A 1 221 ? 21.219 4.684 -5.957 1 98.38 221 LYS A N 1
ATOM 1720 C CA . LYS A 1 221 ? 21.188 6.023 -5.375 1 98.38 221 LYS A CA 1
ATOM 1721 C C . LYS A 1 221 ? 21.016 5.961 -3.857 1 98.38 221 LYS A C 1
ATOM 1723 O O . LYS A 1 221 ? 20.172 5.227 -3.35 1 98.38 221 LYS A O 1
ATOM 1728 N N . PRO A 1 222 ? 21.922 6.637 -3.057 1 98.19 222 PRO A N 1
ATOM 1729 C CA . PRO A 1 222 ? 21.688 6.664 -1.61 1 98.19 222 PRO A CA 1
ATOM 1730 C C . PRO A 1 222 ? 20.281 7.117 -1.25 1 98.19 222 PRO A C 1
ATOM 1732 O O . PRO A 1 222 ? 19.766 8.094 -1.816 1 98.19 222 PRO A O 1
ATOM 1735 N N . GLY A 1 223 ? 19.594 6.363 -0.364 1 98.19 223 GLY A N 1
ATOM 1736 C CA . GLY A 1 223 ? 18.25 6.711 0.048 1 98.19 223 GLY A CA 1
ATOM 1737 C C . GLY A 1 223 ? 17.172 6.137 -0.863 1 98.19 223 GLY A C 1
ATOM 1738 O O . GLY A 1 223 ? 15.984 6.402 -0.678 1 98.19 223 GLY A O 1
ATOM 1739 N N . SER A 1 224 ? 17.578 5.305 -1.863 1 98.75 224 SER A N 1
ATOM 1740 C CA . SER A 1 224 ? 16.609 4.703 -2.775 1 98.75 224 SER A CA 1
ATOM 1741 C C . SER A 1 224 ? 15.961 3.475 -2.154 1 98.75 224 SER A C 1
ATOM 1743 O O . SER A 1 224 ? 16.375 3.016 -1.088 1 98.75 224 SER A O 1
ATOM 1745 N N . LEU A 1 225 ? 14.883 2.992 -2.842 1 98.62 225 LEU A N 1
ATOM 1746 C CA . LEU A 1 225 ? 14.094 1.842 -2.418 1 98.62 225 LEU A CA 1
ATOM 1747 C C . LEU A 1 225 ? 14.25 0.686 -3.4 1 98.62 225 LEU A C 1
ATOM 1749 O O . LEU A 1 225 ? 14.375 0.905 -4.609 1 98.62 225 LEU A O 1
ATOM 1753 N N . LEU A 1 226 ? 14.219 -0.528 -2.828 1 98.94 226 LEU A N 1
ATOM 1754 C CA . LEU A 1 226 ? 14.227 -1.727 -3.66 1 98.94 226 LEU A CA 1
ATOM 1755 C C . LEU A 1 226 ? 12.93 -2.51 -3.494 1 98.94 226 LEU A C 1
ATOM 1757 O O . LEU A 1 226 ? 12.492 -2.762 -2.369 1 98.94 226 LEU A O 1
ATOM 1761 N N . ILE A 1 227 ? 12.312 -2.846 -4.59 1 98.94 227 ILE A N 1
ATOM 1762 C CA . ILE A 1 227 ? 11.141 -3.711 -4.594 1 98.94 227 ILE A CA 1
ATOM 1763 C C . ILE A 1 227 ? 11.43 -4.977 -5.398 1 98.94 227 ILE A C 1
ATOM 1765 O O . ILE A 1 227 ? 11.977 -4.906 -6.5 1 98.94 227 ILE A O 1
ATOM 1769 N N . ASN A 1 228 ? 11.125 -6.113 -4.805 1 98.94 228 ASN A N 1
ATOM 1770 C CA . ASN A 1 228 ? 11.297 -7.375 -5.512 1 98.94 228 ASN A CA 1
ATOM 1771 C C . ASN A 1 228 ? 10.07 -8.273 -5.387 1 98.94 228 ASN A C 1
ATOM 1773 O O . ASN A 1 228 ? 9.812 -8.836 -4.324 1 98.94 228 ASN A O 1
ATOM 1777 N N . THR A 1 229 ? 9.328 -8.383 -6.445 1 98.56 229 THR A N 1
ATOM 1778 C CA . THR A 1 229 ? 8.188 -9.289 -6.531 1 98.56 229 THR A CA 1
ATOM 1779 C C . THR A 1 229 ? 8.43 -10.352 -7.602 1 98.56 229 THR A C 1
ATOM 1781 O O . THR A 1 229 ? 7.477 -10.93 -8.133 1 98.56 229 THR A O 1
ATOM 1784 N N . ALA A 1 230 ? 9.641 -10.531 -7.988 1 97.31 230 ALA A N 1
ATOM 1785 C CA . ALA A 1 230 ? 10.016 -11.492 -9.023 1 97.31 230 ALA A CA 1
ATOM 1786 C C . ALA A 1 230 ? 10.57 -12.773 -8.406 1 97.31 230 ALA A C 1
ATOM 1788 O O . ALA A 1 230 ? 9.812 -13.625 -7.945 1 97.31 230 ALA A O 1
ATOM 1789 N N . ARG A 1 231 ? 11.969 -12.797 -8.242 1 96.88 231 ARG A N 1
ATOM 1790 C CA . ARG A 1 231 ? 12.625 -13.953 -7.648 1 96.88 231 ARG A CA 1
ATOM 1791 C C . ARG A 1 231 ? 13.625 -13.523 -6.578 1 96.88 231 ARG A C 1
ATOM 1793 O O . ARG A 1 231 ? 14.352 -12.539 -6.754 1 96.88 231 ARG A O 1
ATOM 1800 N N . GLY A 1 232 ? 13.602 -14.266 -5.465 1 97.75 232 GLY A N 1
ATOM 1801 C CA . GLY A 1 232 ? 14.469 -13.898 -4.355 1 97.75 232 GLY A CA 1
ATOM 1802 C C . GLY A 1 232 ? 15.938 -13.898 -4.723 1 97.75 232 GLY A C 1
ATOM 1803 O O . GLY A 1 232 ? 16.688 -13 -4.32 1 97.75 232 GLY A O 1
ATOM 1804 N N . ALA A 1 233 ? 16.328 -14.805 -5.594 1 97.31 233 ALA A N 1
ATOM 1805 C CA . ALA A 1 233 ? 17.734 -15.047 -5.891 1 97.31 233 ALA A CA 1
ATOM 1806 C C . ALA A 1 233 ? 18.281 -13.984 -6.84 1 97.31 233 ALA A C 1
ATOM 1808 O O . ALA A 1 233 ? 19.484 -13.961 -7.129 1 97.31 233 ALA A O 1
ATOM 1809 N N . LEU A 1 234 ? 17.469 -13.07 -7.238 1 98.56 234 LEU A N 1
ATOM 1810 C CA . LEU A 1 234 ? 17.953 -11.922 -8.008 1 98.56 234 LEU A CA 1
ATOM 1811 C C . LEU A 1 234 ? 18.781 -10.984 -7.125 1 98.56 234 LEU A C 1
ATOM 1813 O O . LEU A 1 234 ? 19.562 -10.18 -7.633 1 98.56 234 LEU A O 1
ATOM 1817 N N . VAL A 1 235 ? 18.609 -11.094 -5.812 1 98.88 235 VAL A N 1
ATOM 1818 C CA . VAL A 1 235 ? 19.203 -10.164 -4.863 1 98.88 235 VAL A CA 1
ATOM 1819 C C . VAL A 1 235 ? 20.125 -10.922 -3.908 1 98.88 235 VAL A C 1
ATOM 1821 O O . VAL A 1 235 ? 19.766 -11.992 -3.412 1 98.88 235 VAL A O 1
ATOM 1824 N N . ASP A 1 236 ? 21.281 -10.438 -3.705 1 98.75 236 ASP A N 1
ATOM 1825 C CA . ASP A 1 236 ? 22.141 -10.922 -2.621 1 98.75 236 ASP A CA 1
ATOM 1826 C C . ASP A 1 236 ? 21.578 -10.508 -1.261 1 98.75 236 ASP A C 1
ATOM 1828 O O . ASP A 1 236 ? 21.734 -9.367 -0.838 1 98.75 236 ASP A O 1
ATOM 1832 N N . THR A 1 237 ? 21.016 -11.492 -0.569 1 98.62 237 THR A N 1
ATOM 1833 C CA . THR A 1 237 ? 20.25 -11.227 0.645 1 98.62 237 THR A CA 1
ATOM 1834 C C . THR A 1 237 ? 21.156 -10.625 1.726 1 98.62 237 THR A C 1
ATOM 1836 O O . THR A 1 237 ? 20.75 -9.688 2.414 1 98.62 237 THR A O 1
ATOM 1839 N N . GLU A 1 238 ? 22.266 -11.156 1.877 1 98.06 238 GLU A N 1
ATOM 1840 C CA . GLU A 1 238 ? 23.172 -10.656 2.9 1 98.06 238 GLU A CA 1
ATOM 1841 C C . GLU A 1 238 ? 23.609 -9.219 2.598 1 98.06 238 GLU A C 1
ATOM 1843 O O . GLU A 1 238 ? 23.688 -8.391 3.502 1 98.06 238 GLU A O 1
ATOM 1848 N N . ALA A 1 239 ? 23.938 -8.992 1.365 1 98.75 239 ALA A N 1
ATOM 1849 C CA . ALA A 1 239 ? 24.297 -7.637 0.955 1 98.75 239 ALA A CA 1
ATOM 1850 C C . ALA A 1 239 ? 23.141 -6.676 1.162 1 98.75 239 ALA A C 1
ATOM 1852 O O . ALA A 1 239 ? 23.344 -5.508 1.497 1 98.75 239 ALA A O 1
ATOM 1853 N N . LEU A 1 240 ? 21.984 -7.129 0.925 1 98.88 240 LEU A N 1
ATOM 1854 C CA . LEU A 1 240 ? 20.797 -6.301 1.126 1 98.88 240 LEU A CA 1
ATOM 1855 C C . LEU A 1 240 ? 20.656 -5.898 2.59 1 98.88 240 LEU A C 1
ATOM 1857 O O . LEU A 1 240 ? 20.312 -4.754 2.891 1 98.88 240 LEU A O 1
ATOM 1861 N N . VAL A 1 241 ? 20.859 -6.848 3.523 1 98.75 241 VAL A N 1
ATOM 1862 C CA . VAL A 1 241 ? 20.828 -6.535 4.949 1 98.75 241 VAL A CA 1
ATOM 1863 C C . VAL A 1 241 ? 21.766 -5.375 5.246 1 98.75 241 VAL A C 1
ATOM 1865 O O . VAL A 1 241 ? 21.406 -4.434 5.953 1 98.75 241 VAL A O 1
ATOM 1868 N N . GLU A 1 242 ? 22.938 -5.477 4.688 1 98.69 242 GLU A N 1
ATOM 1869 C CA . GLU A 1 242 ? 23.938 -4.426 4.883 1 98.69 242 GLU A CA 1
ATOM 1870 C C . GLU A 1 242 ? 23.453 -3.092 4.316 1 98.69 242 GLU A C 1
ATOM 1872 O O . GLU A 1 242 ? 23.562 -2.055 4.973 1 98.69 242 GLU A O 1
ATOM 1877 N N . ALA A 1 243 ? 22.938 -3.102 3.117 1 98.88 243 ALA A N 1
ATOM 1878 C CA . ALA A 1 243 ? 22.5 -1.887 2.43 1 98.88 243 ALA A CA 1
ATOM 1879 C C . ALA A 1 243 ? 21.359 -1.203 3.182 1 98.88 243 ALA A C 1
ATOM 1881 O O . ALA A 1 243 ? 21.266 0.026 3.184 1 98.88 243 ALA A O 1
ATOM 1882 N N . LEU A 1 244 ? 20.547 -1.941 3.898 1 98.81 244 LEU A N 1
ATOM 1883 C CA . LEU A 1 244 ? 19.359 -1.423 4.562 1 98.81 244 LEU A CA 1
ATOM 1884 C C . LEU A 1 244 ? 19.719 -0.776 5.898 1 98.81 244 LEU A C 1
ATOM 1886 O O . LEU A 1 244 ? 18.891 -0.074 6.492 1 98.81 244 LEU A O 1
ATOM 1890 N N . LYS A 1 245 ? 20.891 -0.961 6.371 1 97.94 245 LYS A N 1
ATOM 1891 C CA . LYS A 1 245 ? 21.312 -0.389 7.645 1 97.94 245 LYS A CA 1
ATOM 1892 C C . LYS A 1 245 ? 21.719 1.074 7.484 1 97.94 245 LYS A C 1
ATOM 1894 O O . LYS A 1 245 ? 21.797 1.811 8.469 1 97.94 245 LYS A O 1
ATOM 1899 N N . GLY A 1 246 ? 21.891 1.508 6.141 1 97 246 GLY A N 1
ATOM 1900 C CA . GLY A 1 246 ? 22.266 2.91 6.07 1 97 246 GLY A CA 1
ATOM 1901 C C . GLY A 1 246 ? 22.281 3.449 4.652 1 97 246 GLY A C 1
ATOM 1902 O O . GLY A 1 246 ? 22.312 4.664 4.441 1 97 246 GLY A O 1
ATOM 1903 N N . HIS A 1 247 ? 22.266 2.596 3.693 1 98.38 247 HIS A N 1
ATOM 1904 C CA . HIS A 1 247 ? 22.391 3.039 2.309 1 98.38 247 HIS A CA 1
ATOM 1905 C C . HIS A 1 247 ? 21.031 3.18 1.652 1 98.38 247 HIS A C 1
ATOM 1907 O O . HIS A 1 247 ? 20.703 4.23 1.089 1 98.38 247 HIS A O 1
ATOM 1913 N N . LEU A 1 248 ? 20.203 2.188 1.742 1 98.88 248 LEU A N 1
ATOM 1914 C CA . LEU A 1 248 ? 18.875 2.203 1.157 1 98.88 248 LEU A CA 1
ATOM 1915 C C . LEU A 1 248 ? 17.844 2.734 2.156 1 98.88 248 LEU A C 1
ATOM 1917 O O . LEU A 1 248 ? 17.984 2.508 3.361 1 98.88 248 LEU A O 1
ATOM 1921 N N . PHE A 1 249 ? 16.859 3.455 1.695 1 98.75 249 PHE A N 1
ATOM 1922 C CA . PHE A 1 249 ? 15.734 3.893 2.506 1 98.75 249 PHE A CA 1
ATOM 1923 C C . PHE A 1 249 ? 14.953 2.695 3.037 1 98.75 249 PHE A C 1
ATOM 1925 O O . PHE A 1 249 ? 14.484 2.709 4.176 1 98.75 249 PHE A O 1
ATOM 1932 N N . GLY A 1 250 ? 14.789 1.677 2.17 1 98.88 250 GLY A N 1
ATOM 1933 C CA . GLY A 1 250 ? 14.062 0.471 2.541 1 98.88 250 GLY A CA 1
ATOM 1934 C C . GLY A 1 250 ? 13.914 -0.514 1.397 1 98.88 250 GLY A C 1
ATOM 1935 O O . GLY A 1 250 ? 14.422 -0.276 0.298 1 98.88 250 GLY A O 1
ATOM 1936 N N . ALA A 1 251 ? 13.234 -1.638 1.667 1 98.94 251 ALA A N 1
ATOM 1937 C CA . ALA A 1 251 ? 12.977 -2.658 0.654 1 98.94 251 ALA A CA 1
ATOM 1938 C C . ALA A 1 251 ? 11.625 -3.33 0.883 1 98.94 251 ALA A C 1
ATOM 1940 O O . ALA A 1 251 ? 11.219 -3.555 2.027 1 98.94 251 ALA A O 1
ATOM 1941 N N . GLY A 1 252 ? 10.891 -3.516 -0.144 1 98.94 252 GLY A N 1
ATOM 1942 C CA . GLY A 1 252 ? 9.711 -4.367 -0.182 1 98.94 252 GLY A CA 1
ATOM 1943 C C . GLY A 1 252 ? 9.93 -5.656 -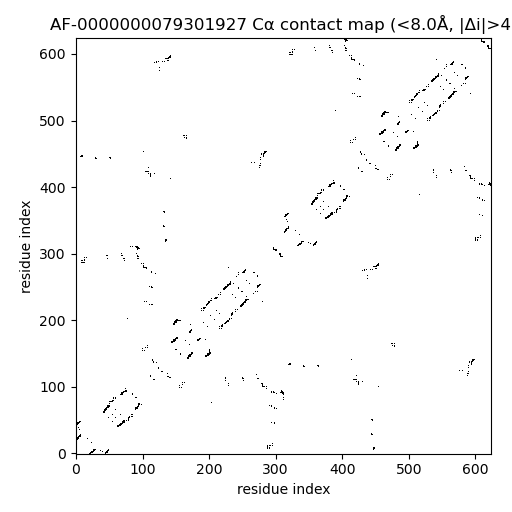0.955 1 98.94 252 GLY A C 1
ATOM 1944 O O . GLY A 1 252 ? 10.266 -5.621 -2.141 1 98.94 252 GLY A O 1
ATOM 1945 N N . LEU A 1 253 ? 9.734 -6.781 -0.294 1 98.94 253 LEU A N 1
ATOM 1946 C CA . LEU A 1 253 ? 10.047 -8.086 -0.875 1 98.94 253 LEU A CA 1
ATOM 1947 C C . LEU A 1 253 ? 8.867 -9.031 -0.744 1 98.94 253 LEU A C 1
ATOM 1949 O O . LEU A 1 253 ? 8.328 -9.219 0.352 1 98.94 253 LEU A O 1
ATOM 1953 N N . ASP A 1 254 ? 8.5 -9.617 -1.841 1 98.81 254 ASP A N 1
ATOM 1954 C CA . ASP A 1 254 ? 7.496 -10.68 -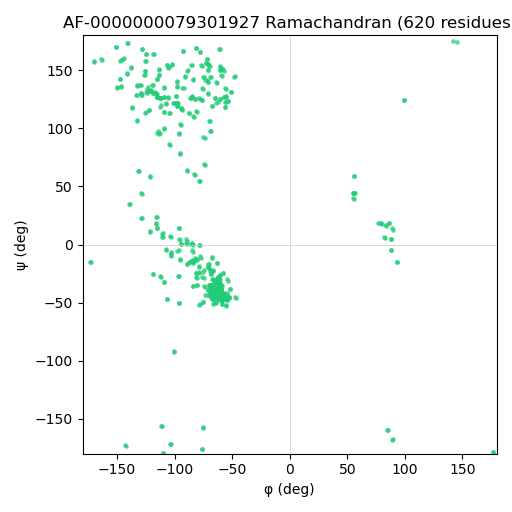1.8 1 98.81 254 ASP A CA 1
ATOM 1955 C C . ASP A 1 254 ? 8.141 -12.055 -1.94 1 98.81 254 ASP A C 1
ATOM 1957 O O . ASP A 1 254 ? 7.457 -13.078 -1.892 1 98.81 254 ASP A O 1
ATOM 1961 N N . VAL A 1 255 ? 9.43 -12.055 -2.209 1 98.31 255 VAL A N 1
ATOM 1962 C CA . VAL A 1 255 ? 10.258 -13.242 -2.402 1 98.31 255 VAL A CA 1
ATOM 1963 C C . VAL A 1 255 ? 11.602 -13.055 -1.698 1 98.31 255 VAL A C 1
ATOM 1965 O O . VAL A 1 255 ? 12.047 -11.922 -1.492 1 98.31 255 VAL A O 1
ATOM 1968 N N . THR A 1 256 ? 12.172 -14.109 -1.323 1 98.25 256 THR A N 1
ATOM 1969 C CA . THR A 1 256 ? 13.445 -14.047 -0.618 1 98.25 256 THR A CA 1
ATOM 1970 C C . THR A 1 256 ? 14.375 -15.18 -1.07 1 98.25 256 THR A C 1
ATOM 1972 O O . THR A 1 256 ? 13.961 -16.062 -1.828 1 98.25 256 THR A O 1
ATOM 1975 N N . ASP A 1 257 ? 15.547 -15.102 -0.593 1 97.56 257 ASP A N 1
ATOM 1976 C CA . ASP A 1 257 ? 16.516 -16.188 -0.782 1 97.56 257 ASP A CA 1
ATOM 1977 C C . ASP A 1 257 ? 17.281 -16.469 0.503 1 97.56 257 ASP A C 1
ATOM 1979 O O . ASP A 1 257 ? 18.125 -15.648 0.918 1 97.56 257 ASP A O 1
ATOM 1983 N N . PRO A 1 258 ? 17.219 -17.562 1.1 1 96.62 258 PRO A N 1
ATOM 1984 C CA . PRO A 1 258 ? 16.266 -18.625 0.772 1 96.62 258 PRO A CA 1
ATOM 1985 C C . PRO A 1 258 ? 14.812 -18.203 0.933 1 96.62 258 PRO A C 1
ATOM 1987 O O . PRO A 1 258 ? 14.539 -17.125 1.472 1 96.62 258 PRO A O 1
ATOM 1990 N N . GLU A 1 259 ? 13.883 -19.016 0.423 1 95.44 259 GLU A N 1
ATOM 1991 C CA . GLU A 1 259 ? 12.445 -18.766 0.555 1 95.44 259 GLU A CA 1
ATOM 1992 C C . GLU A 1 259 ? 11.734 -19.969 1.184 1 95.44 259 GLU A C 1
ATOM 1994 O O . GLU A 1 259 ? 11.672 -21.031 0.587 1 95.44 259 GLU A O 1
ATOM 1999 N N . PRO A 1 260 ? 11.234 -19.812 2.312 1 95.69 260 PRO A N 1
ATOM 2000 C CA . PRO A 1 260 ? 11.242 -18.594 3.135 1 95.69 260 PRO A CA 1
ATOM 2001 C C . PRO A 1 260 ? 12.578 -18.359 3.832 1 95.69 260 PRO A C 1
ATOM 2003 O O . PRO A 1 260 ? 13.414 -19.266 3.896 1 95.69 260 PRO A O 1
ATOM 2006 N N . LEU A 1 261 ? 12.695 -17.125 4.324 1 97.31 261 LEU A N 1
ATOM 2007 C CA . LEU A 1 261 ? 13.805 -16.859 5.238 1 97.31 261 LEU A CA 1
ATOM 2008 C C . LEU A 1 261 ? 13.609 -17.594 6.559 1 97.31 261 LEU A C 1
ATOM 2010 O O . LEU A 1 261 ? 12.477 -17.75 7.023 1 97.31 261 LEU A O 1
ATOM 2014 N N . PRO A 1 262 ? 14.695 -18.047 7.105 1 96 262 PRO A N 1
ATOM 2015 C CA . PRO A 1 262 ? 14.562 -18.641 8.445 1 96 262 PRO A CA 1
ATOM 2016 C C . PRO A 1 262 ? 14.031 -17.641 9.477 1 96 262 PRO A C 1
ATOM 2018 O O . PRO A 1 262 ? 14.297 -16.438 9.375 1 96 262 PRO A O 1
ATOM 2021 N N . LYS A 1 263 ? 13.336 -18.281 10.43 1 94.69 263 LYS A N 1
ATOM 2022 C CA . LYS A 1 263 ? 12.875 -17.469 11.539 1 94.69 263 LYS A CA 1
ATOM 2023 C C . LYS A 1 263 ? 14.039 -16.734 12.203 1 94.69 263 LYS A C 1
ATOM 2025 O O . LYS A 1 263 ? 15.109 -17.312 12.414 1 94.69 263 LYS A O 1
ATOM 2030 N N . GLY A 1 264 ? 13.922 -15.469 12.484 1 95.69 264 GLY A N 1
ATOM 2031 C CA . GLY A 1 264 ? 14.953 -14.695 13.164 1 95.69 264 GLY A CA 1
ATOM 2032 C C . GLY A 1 264 ? 15.969 -14.094 12.211 1 95.69 264 GLY A C 1
ATOM 2033 O O . GLY A 1 264 ? 16.906 -13.414 12.641 1 95.69 264 GLY A O 1
ATOM 2034 N N . HIS A 1 265 ? 15.836 -14.422 10.93 1 97.69 265 HIS A N 1
ATOM 2035 C CA . HIS A 1 265 ? 16.75 -13.797 9.969 1 97.69 265 HIS A CA 1
ATOM 2036 C C . HIS A 1 265 ? 16.812 -12.289 10.188 1 97.69 265 HIS A C 1
ATOM 2038 O O . HIS A 1 265 ? 15.797 -11.648 10.461 1 97.69 265 HIS A O 1
ATOM 2044 N N . PRO A 1 266 ? 17.922 -11.641 10.016 1 97.94 266 PRO A N 1
ATOM 2045 C CA . PRO A 1 266 ? 18.125 -10.227 10.312 1 97.94 266 PRO A CA 1
ATOM 2046 C C . PRO A 1 266 ? 17.203 -9.312 9.492 1 97.94 266 PRO A C 1
ATOM 2048 O O . PRO A 1 266 ? 16.812 -8.242 9.961 1 97.94 266 PRO A O 1
ATOM 2051 N N . LEU A 1 267 ? 16.828 -9.688 8.328 1 97.94 267 LEU A N 1
ATOM 2052 C CA . LEU A 1 267 ? 15.961 -8.883 7.484 1 97.94 267 LEU A CA 1
ATOM 2053 C C . LEU A 1 267 ? 14.617 -8.633 8.172 1 97.94 267 LEU A C 1
ATOM 2055 O O . LEU A 1 267 ? 14.023 -7.566 8.008 1 97.94 267 LEU A O 1
ATOM 2059 N N . TYR A 1 268 ? 14.148 -9.617 8.93 1 97.88 268 TYR A N 1
ATOM 2060 C CA . TYR A 1 268 ? 12.852 -9.516 9.594 1 97.88 268 TYR A CA 1
ATOM 2061 C C . TYR A 1 268 ? 12.898 -8.492 10.719 1 97.88 268 TYR A C 1
ATOM 2063 O O . TYR A 1 268 ? 11.859 -8.008 11.172 1 97.88 268 TYR A O 1
ATOM 2071 N N . ALA A 1 269 ? 14.086 -8.172 11.203 1 96.88 269 ALA A N 1
ATOM 2072 C CA . ALA A 1 269 ? 14.242 -7.27 12.336 1 96.88 269 ALA A CA 1
ATOM 2073 C C . ALA A 1 269 ? 14.352 -5.82 11.875 1 96.88 269 ALA A C 1
ATOM 2075 O O . ALA A 1 269 ? 14.219 -4.895 12.68 1 96.88 269 ALA A O 1
ATOM 2076 N N . LEU A 1 270 ? 14.633 -5.625 10.625 1 98.19 270 LEU A N 1
ATOM 2077 C CA . LEU A 1 270 ? 14.781 -4.273 10.086 1 98.19 270 LEU A CA 1
ATOM 2078 C C . LEU A 1 270 ? 13.422 -3.633 9.844 1 98.19 270 LEU A C 1
ATOM 2080 O O . LEU A 1 270 ? 12.609 -4.156 9.078 1 98.19 270 LEU A O 1
ATOM 2084 N N . LYS A 1 271 ? 13.164 -2.492 10.375 1 97.62 271 LYS A N 1
ATOM 2085 C CA . LYS A 1 271 ? 11.883 -1.804 10.289 1 97.62 271 LYS A CA 1
ATOM 2086 C C . LYS A 1 271 ? 11.602 -1.341 8.859 1 97.62 271 LYS A C 1
ATOM 2088 O O . LYS A 1 271 ? 10.445 -1.139 8.484 1 97.62 271 LYS A O 1
ATOM 2093 N N . ASN A 1 272 ? 12.688 -1.135 8.102 1 98.56 272 ASN A N 1
ATOM 2094 C CA . ASN A 1 272 ? 12.523 -0.62 6.746 1 98.56 272 ASN A CA 1
ATOM 2095 C C . ASN A 1 272 ? 12.523 -1.745 5.715 1 98.56 272 ASN A C 1
ATOM 2097 O O . ASN A 1 272 ? 12.68 -1.495 4.52 1 98.56 272 ASN A O 1
ATOM 2101 N N . ALA A 1 273 ? 12.383 -3.004 6.141 1 98.81 273 ALA A N 1
ATOM 2102 C CA . ALA A 1 273 ? 12.164 -4.152 5.266 1 98.81 273 ALA A CA 1
ATOM 2103 C C . ALA A 1 273 ? 10.742 -4.691 5.414 1 98.81 273 ALA A C 1
ATOM 2105 O O . ALA A 1 273 ? 10.352 -5.133 6.496 1 98.81 273 ALA A O 1
ATOM 2106 N N . VAL A 1 274 ? 9.977 -4.59 4.406 1 98.94 274 VAL A N 1
ATOM 2107 C CA . VAL A 1 274 ? 8.625 -5.125 4.371 1 98.94 274 VAL A CA 1
ATOM 2108 C C . VAL A 1 274 ? 8.594 -6.406 3.543 1 98.94 274 VAL A C 1
ATOM 2110 O O . VAL A 1 274 ? 8.797 -6.371 2.328 1 98.94 274 VAL A O 1
ATOM 2113 N N . ILE A 1 275 ? 8.336 -7.531 4.191 1 98.88 275 ILE A N 1
ATOM 2114 C CA . ILE A 1 275 ? 8.453 -8.828 3.531 1 98.88 275 ILE A CA 1
ATOM 2115 C C . ILE A 1 275 ? 7.113 -9.562 3.605 1 98.88 275 ILE A C 1
ATOM 2117 O O . ILE A 1 275 ? 6.625 -9.867 4.695 1 98.88 275 ILE A O 1
ATOM 2121 N N . THR A 1 276 ? 6.477 -9.812 2.475 1 98.81 276 THR A N 1
ATOM 2122 C CA . THR A 1 276 ? 5.266 -10.617 2.387 1 98.81 276 THR A CA 1
ATOM 2123 C C . THR A 1 276 ? 5.586 -12.016 1.869 1 98.81 276 THR A C 1
ATOM 2125 O O . THR A 1 276 ? 6.613 -12.227 1.219 1 98.81 276 THR A O 1
ATOM 2128 N N . PRO A 1 277 ? 4.785 -13.023 2.174 1 98.5 277 PRO A N 1
ATOM 2129 C CA . PRO A 1 277 ? 5.117 -14.43 1.923 1 98.5 277 PRO A CA 1
ATOM 2130 C C . PRO A 1 277 ? 4.664 -14.906 0.544 1 98.5 277 PRO A C 1
ATOM 2132 O O . PRO A 1 277 ? 3.863 -15.836 0.44 1 98.5 277 PRO A O 1
ATOM 2135 N N . HIS A 1 278 ? 5.238 -14.305 -0.498 1 98.31 278 HIS A N 1
ATOM 2136 C CA . HIS A 1 278 ? 5.023 -14.711 -1.882 1 98.31 278 HIS A CA 1
ATOM 2137 C C . HIS A 1 278 ? 3.541 -14.711 -2.232 1 98.31 278 HIS A C 1
ATOM 2139 O O . HIS A 1 278 ? 3.008 -15.719 -2.705 1 98.31 278 HIS A O 1
ATOM 2145 N N . ILE A 1 279 ? 2.951 -13.523 -2.084 1 98.56 279 ILE A N 1
ATOM 2146 C CA . ILE A 1 279 ? 1.513 -13.383 -2.293 1 98.56 279 ILE A CA 1
ATOM 2147 C C . ILE A 1 279 ? 1.25 -12.461 -3.479 1 98.56 279 ILE A C 1
ATOM 2149 O O . ILE A 1 279 ? 0.21 -11.797 -3.541 1 98.56 279 ILE A O 1
ATOM 2153 N N . GLY A 1 280 ? 2.191 -12.32 -4.383 1 98.12 280 GLY A N 1
ATOM 2154 C CA . GLY A 1 280 ? 2.051 -11.477 -5.555 1 98.12 280 GLY A CA 1
ATOM 2155 C C . GLY A 1 280 ? 0.784 -11.75 -6.344 1 98.12 280 GLY A C 1
ATOM 2156 O O . GLY A 1 280 ? 0.13 -10.82 -6.82 1 98.12 280 GLY A O 1
ATOM 2157 N N . SER A 1 281 ? 0.431 -12.984 -6.426 1 97.69 281 SER A N 1
ATOM 2158 C CA . SER A 1 281 ? -0.742 -13.375 -7.199 1 97.69 281 SER A CA 1
ATOM 2159 C C . SER A 1 281 ? -1.924 -13.695 -6.289 1 97.69 281 SER A C 1
ATOM 2161 O O . SER A 1 281 ? -2.957 -14.188 -6.75 1 97.69 281 SER A O 1
ATOM 2163 N N . ALA A 1 282 ? -1.843 -13.469 -5 1 98.19 282 ALA A N 1
ATOM 2164 C CA . ALA A 1 282 ? -2.811 -13.953 -4.02 1 98.19 282 ALA A CA 1
ATOM 2165 C C . ALA A 1 282 ? -4.066 -13.086 -4.016 1 98.19 282 ALA A C 1
ATOM 2167 O O . ALA A 1 282 ? -4.461 -12.562 -2.971 1 98.19 282 ALA A O 1
ATOM 2168 N N . GLY A 1 283 ? -4.703 -12.875 -5.066 1 97.69 283 GLY A N 1
ATOM 2169 C CA . GLY A 1 283 ? -6.09 -12.477 -5.238 1 97.69 283 GLY A CA 1
ATOM 2170 C C . GLY A 1 283 ? -7.012 -13.648 -5.539 1 97.69 283 GLY A C 1
ATOM 2171 O O . GLY A 1 283 ? -6.66 -14.531 -6.32 1 97.69 283 GLY A O 1
ATOM 2172 N N . ARG A 1 284 ? -8.094 -13.68 -4.926 1 97.25 284 ARG A N 1
ATOM 2173 C CA . ARG A 1 284 ? -9 -14.82 -5.082 1 97.25 284 ARG A CA 1
ATOM 2174 C C . ARG A 1 284 ? -9.336 -15.055 -6.551 1 97.25 284 ARG A C 1
ATOM 2176 O O . ARG A 1 284 ? -9.164 -16.156 -7.062 1 97.25 284 ARG A O 1
ATOM 2183 N N . ARG A 1 285 ? -9.781 -14.031 -7.219 1 97.5 285 ARG A N 1
ATOM 2184 C CA . ARG A 1 285 ? -10.141 -14.156 -8.625 1 97.5 285 ARG A CA 1
ATOM 2185 C C . ARG A 1 285 ? -8.93 -14.555 -9.469 1 97.5 285 ARG A C 1
ATOM 2187 O O . ARG A 1 285 ? -9.047 -15.359 -10.391 1 97.5 285 ARG A O 1
ATOM 2194 N N . THR A 1 286 ? -7.816 -14 -9.117 1 98.38 286 THR A N 1
ATOM 2195 C CA . THR A 1 286 ? -6.586 -14.281 -9.852 1 98.38 286 THR A CA 1
ATOM 2196 C C . THR A 1 286 ? -6.207 -15.758 -9.727 1 98.38 286 THR A C 1
ATOM 2198 O O . THR A 1 286 ? -5.957 -16.422 -10.727 1 98.38 286 THR A O 1
ATOM 2201 N N . ARG A 1 287 ? -6.191 -16.281 -8.484 1 98.56 287 ARG A N 1
ATOM 2202 C CA . ARG A 1 287 ? -5.789 -17.672 -8.258 1 98.56 287 ARG A CA 1
ATOM 2203 C C . ARG A 1 287 ? -6.789 -18.625 -8.875 1 98.56 287 ARG A C 1
ATOM 2205 O O . ARG A 1 287 ? -6.41 -19.703 -9.367 1 98.56 287 ARG A O 1
ATOM 2212 N N . GLU A 1 288 ? -8.047 -18.266 -8.883 1 98.31 288 GLU A N 1
ATOM 2213 C CA . GLU A 1 288 ? -9.047 -19.078 -9.562 1 98.31 288 GLU A CA 1
ATOM 2214 C C . GLU A 1 288 ? -8.812 -19.094 -11.07 1 98.31 288 GLU A C 1
ATOM 2216 O O . GLU A 1 288 ? -8.898 -20.141 -11.711 1 98.31 288 GLU A O 1
ATOM 2221 N N . ARG A 1 289 ? -8.516 -17.938 -11.602 1 98.12 289 ARG A N 1
ATOM 2222 C CA . ARG A 1 289 ? -8.242 -17.828 -13.031 1 98.12 289 ARG A CA 1
ATOM 2223 C C . ARG A 1 289 ? -7.004 -18.625 -13.414 1 98.12 289 ARG A C 1
ATOM 2225 O O . ARG A 1 289 ? -6.977 -19.266 -14.469 1 98.12 289 ARG A O 1
ATOM 2232 N N . MET A 1 290 ? -5.984 -18.594 -12.578 1 98.5 290 MET A N 1
ATOM 2233 C CA . MET A 1 290 ? -4.785 -19.406 -12.82 1 98.5 290 MET A CA 1
ATOM 2234 C C . MET A 1 290 ? -5.133 -20.875 -12.906 1 98.5 290 MET A C 1
ATOM 2236 O O . MET A 1 290 ? -4.629 -21.594 -13.789 1 98.5 290 MET A O 1
ATOM 2240 N N . ALA A 1 291 ? -5.973 -21.312 -12.008 1 98.56 291 ALA A N 1
ATOM 2241 C CA . ALA A 1 291 ? -6.402 -22.719 -12.031 1 98.56 291 ALA A CA 1
ATOM 2242 C C . ALA A 1 291 ? -7.145 -23.047 -13.32 1 98.56 291 ALA A C 1
ATOM 2244 O O . ALA A 1 291 ? -6.902 -24.078 -13.938 1 98.56 291 ALA A O 1
ATOM 2245 N N . GLU A 1 292 ? -7.992 -22.141 -13.742 1 98.5 292 GLU A N 1
ATOM 2246 C CA . GLU A 1 292 ? -8.75 -22.328 -14.977 1 98.5 292 GLU A CA 1
ATOM 2247 C C . GLU A 1 292 ? -7.82 -22.438 -16.188 1 98.5 292 GLU A C 1
ATOM 2249 O O . GLU A 1 292 ? -8.023 -23.281 -17.062 1 98.5 292 GLU A O 1
ATOM 2254 N N . VAL A 1 293 ? -6.844 -21.594 -16.203 1 98.5 293 VAL A N 1
ATOM 2255 C CA . VAL A 1 293 ? -5.906 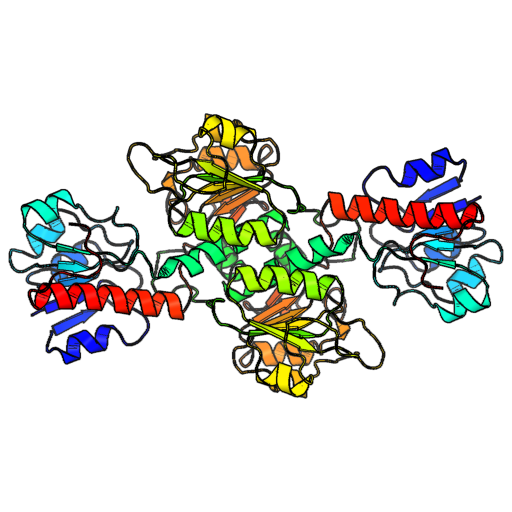-21.562 -17.312 1 98.5 293 VAL A CA 1
ATOM 2256 C C . VAL A 1 293 ? -5.086 -22.859 -17.328 1 98.5 293 VAL A C 1
ATOM 2258 O O . VAL A 1 293 ? -4.895 -23.469 -18.375 1 98.5 293 VAL A O 1
ATOM 2261 N N . ALA A 1 294 ? -4.555 -23.281 -16.156 1 98.62 294 ALA A N 1
ATOM 2262 C CA . ALA A 1 294 ? -3.777 -24.516 -16.062 1 98.62 294 ALA A CA 1
ATOM 2263 C C . ALA A 1 294 ? -4.59 -25.719 -16.547 1 98.62 294 ALA A C 1
ATOM 2265 O O . ALA A 1 294 ? -4.09 -26.547 -17.328 1 98.62 294 ALA A O 1
ATOM 2266 N N . VAL A 1 295 ? -5.836 -25.766 -16.172 1 98.62 295 VAL A N 1
ATOM 2267 C CA . VAL A 1 295 ? -6.723 -26.875 -16.531 1 98.62 295 VAL A CA 1
ATOM 2268 C C . VAL A 1 295 ? -7.012 -26.828 -18.031 1 98.62 295 VAL A C 1
ATOM 2270 O O . VAL A 1 295 ? -7.004 -27.875 -18.688 1 98.62 295 VAL A O 1
ATOM 2273 N N . ALA A 1 296 ? -7.293 -25.641 -18.531 1 98.5 296 ALA A N 1
ATOM 2274 C CA . ALA A 1 296 ? -7.547 -25.5 -19.969 1 98.5 296 ALA A CA 1
ATOM 2275 C C . ALA A 1 296 ? -6.352 -25.984 -20.781 1 98.5 296 ALA A C 1
ATOM 2277 O O . ALA A 1 296 ? -6.52 -26.641 -21.812 1 98.5 296 ALA A O 1
ATOM 2278 N N . ASN A 1 297 ? -5.156 -25.609 -20.359 1 98.75 297 ASN A N 1
ATOM 2279 C CA . ASN A 1 297 ? -3.93 -26.062 -21 1 98.75 297 ASN A CA 1
ATOM 2280 C C . ASN A 1 297 ? -3.812 -27.594 -20.984 1 98.75 297 ASN A C 1
ATOM 2282 O O . ASN A 1 297 ? -3.521 -28.203 -22 1 98.75 297 ASN A O 1
ATOM 2286 N N . LEU A 1 298 ? -4.039 -28.172 -19.812 1 98.81 298 LEU A N 1
ATOM 2287 C CA . LEU A 1 298 ? -3.943 -29.609 -19.625 1 98.81 298 LEU A CA 1
ATOM 2288 C C . LEU A 1 298 ? -4.934 -30.344 -20.531 1 98.81 298 LEU A C 1
ATOM 2290 O O . LEU A 1 298 ? -4.562 -31.266 -21.25 1 98.81 298 LEU A O 1
ATOM 2294 N N . LEU A 1 299 ? -6.156 -29.906 -20.594 1 98.69 299 LEU A N 1
ATOM 2295 C CA . LEU A 1 299 ? -7.211 -30.547 -21.375 1 98.69 299 LEU A CA 1
ATOM 2296 C C . LEU A 1 299 ? -6.898 -30.469 -22.859 1 98.69 299 LEU A C 1
ATOM 2298 O O . LEU A 1 299 ? -7.102 -31.438 -23.594 1 98.69 299 LEU A O 1
ATOM 2302 N N . ALA A 1 300 ? -6.434 -29.281 -23.281 1 98.62 300 ALA A N 1
ATOM 2303 C CA . ALA A 1 300 ? -6.094 -29.125 -24.703 1 98.62 300 ALA A CA 1
ATOM 2304 C C . ALA A 1 300 ? -5.098 -30.188 -25.141 1 98.62 300 ALA A C 1
ATOM 2306 O O . ALA A 1 300 ? -5.305 -30.859 -26.156 1 98.62 300 ALA A O 1
ATOM 2307 N N . VAL A 1 301 ? -4.055 -30.406 -24.375 1 98.69 301 VAL A N 1
ATOM 2308 C CA . VAL A 1 301 ? -3.002 -31.359 -24.734 1 98.69 301 VAL A CA 1
ATOM 2309 C C . VAL A 1 301 ? -3.551 -32.781 -24.703 1 98.69 301 VAL A C 1
ATOM 2311 O O . VAL A 1 301 ? -3.314 -33.562 -25.625 1 98.69 301 VAL A O 1
ATOM 2314 N N . LEU A 1 302 ? -4.316 -33.156 -23.656 1 98.31 302 LEU A N 1
ATOM 2315 C CA . LEU A 1 302 ? -4.832 -34.5 -23.516 1 98.31 302 LEU A CA 1
ATOM 2316 C C . LEU A 1 302 ? -5.848 -34.812 -24.609 1 98.31 302 LEU A C 1
ATOM 2318 O O . LEU A 1 302 ? -6.059 -35.969 -24.938 1 98.31 302 LEU A O 1
ATOM 2322 N N . GLU A 1 303 ? -6.387 -33.812 -25.141 1 97.62 303 GLU A N 1
ATOM 2323 C CA . GLU A 1 303 ? -7.367 -34 -26.219 1 97.62 303 GLU A CA 1
ATOM 2324 C C . GLU A 1 303 ? -6.707 -33.906 -27.578 1 97.62 303 GLU A C 1
ATOM 2326 O O . GLU A 1 303 ? -7.387 -33.938 -28.609 1 97.62 303 GLU A O 1
ATOM 2331 N N . GLY A 1 304 ? -5.449 -33.688 -27.562 1 97.38 304 GLY A N 1
ATOM 2332 C CA . GLY A 1 304 ? -4.703 -33.688 -28.812 1 97.38 304 GLY A CA 1
ATOM 2333 C C . GLY A 1 304 ? -4.707 -32.344 -29.516 1 97.38 304 GLY A C 1
ATOM 2334 O O . GLY A 1 304 ? -4.492 -32.25 -30.734 1 97.38 304 GLY A O 1
ATOM 2335 N N . ARG A 1 305 ? -5.02 -31.266 -28.781 1 98.06 305 ARG A N 1
ATOM 2336 C CA . ARG A 1 305 ? -5.035 -29.922 -29.312 1 98.06 305 ARG A CA 1
ATOM 2337 C C . ARG A 1 305 ? -3.838 -29.109 -28.812 1 98.06 305 ARG A C 1
ATOM 2339 O O . ARG A 1 305 ? -3.205 -29.484 -27.828 1 98.06 305 ARG A O 1
ATOM 2346 N N . GLU A 1 306 ? -3.463 -28.141 -29.562 1 97.94 306 GLU A N 1
ATOM 2347 C CA . GLU A 1 306 ? -2.422 -27.219 -29.109 1 97.94 306 GLU A CA 1
ATOM 2348 C C . GLU A 1 306 ? -2.877 -26.422 -27.891 1 97.94 306 GLU A C 1
ATOM 2350 O O . GLU A 1 306 ? -3.959 -25.828 -27.906 1 97.94 306 GLU A O 1
ATOM 2355 N N . PRO A 1 307 ? -2.094 -26.453 -26.812 1 98.44 307 PRO A N 1
ATOM 2356 C CA . PRO A 1 307 ? -2.502 -25.656 -25.656 1 98.44 307 PRO A CA 1
ATOM 2357 C C . PRO A 1 307 ? -2.379 -24.156 -25.891 1 98.44 307 PRO A C 1
ATOM 2359 O O . PRO A 1 307 ? -1.531 -23.719 -26.672 1 98.44 307 PRO A O 1
ATOM 2362 N N . PRO A 1 308 ? -3.148 -23.344 -25.219 1 97.31 308 PRO A N 1
ATOM 2363 C CA . PRO A 1 308 ? -3.141 -21.891 -25.375 1 97.31 308 PRO A CA 1
ATOM 2364 C C . PRO A 1 308 ? -1.838 -21.234 -24.906 1 97.31 308 PRO A C 1
ATOM 2366 O O . PRO A 1 308 ? -1.435 -20.203 -25.422 1 97.31 308 PRO A O 1
ATOM 2369 N N . ASN A 1 309 ? -1.095 -21.812 -23.891 1 97.81 309 ASN A N 1
ATOM 2370 C CA . ASN A 1 309 ? 0.074 -21.188 -23.281 1 97.81 309 ASN A CA 1
ATOM 2371 C C . ASN A 1 309 ? 1.255 -22.156 -23.203 1 97.81 309 ASN A C 1
ATOM 2373 O O . ASN A 1 309 ? 1.743 -22.453 -22.109 1 97.81 309 ASN A O 1
ATOM 2377 N N . PRO A 1 310 ? 1.714 -22.562 -24.344 1 98.12 310 PRO A N 1
ATOM 2378 C CA . PRO A 1 310 ? 2.822 -23.516 -24.344 1 98.12 310 PRO A CA 1
ATOM 2379 C C . PRO A 1 310 ? 4.164 -22.875 -24 1 98.12 310 PRO A C 1
ATOM 2381 O O . PRO A 1 310 ? 4.398 -21.719 -24.359 1 98.12 310 PRO A O 1
ATOM 2384 N N . VAL A 1 311 ? 4.98 -23.594 -23.312 1 97 311 VAL A N 1
ATOM 2385 C CA . VAL A 1 311 ? 6.379 -23.234 -23.094 1 97 311 VAL A CA 1
ATOM 2386 C C . VAL A 1 311 ? 7.285 -24.125 -23.938 1 97 311 VAL A C 1
ATOM 2388 O O . VAL A 1 311 ? 8.227 -23.641 -24.562 1 97 311 VAL A O 1
ATOM 2391 N N . VAL A 1 312 ? 7.031 -25.484 -23.922 1 94.75 312 VAL A N 1
ATOM 2392 C CA . VAL A 1 312 ? 7.707 -26.438 -24.812 1 94.75 312 VAL A CA 1
ATOM 2393 C C . VAL A 1 312 ? 6.68 -27.375 -25.438 1 94.75 312 VAL A C 1
ATOM 2395 O O . VAL A 1 312 ? 5.617 -27.625 -24.859 1 94.75 312 VAL A O 1
ATOM 2398 N N . MET B 1 1 ? 7.945 41.812 16.797 1 97 1 MET B N 1
ATOM 2399 C CA . MET B 1 1 ? 6.742 41 16.906 1 97 1 MET B CA 1
ATOM 2400 C C . MET B 1 1 ? 7.094 39.562 17.328 1 97 1 MET B C 1
ATOM 2402 O O . MET B 1 1 ? 8.164 39.062 17 1 97 1 MET B O 1
ATOM 2406 N N . ARG B 1 2 ? 6.254 39 18.078 1 98.38 2 ARG B N 1
ATOM 2407 C CA . ARG B 1 2 ? 6.504 37.656 18.656 1 98.38 2 ARG B CA 1
ATOM 2408 C C . ARG B 1 2 ? 5.602 36.625 18.016 1 98.38 2 ARG B C 1
ATOM 2410 O O . ARG B 1 2 ? 4.414 36.875 17.797 1 98.38 2 ARG B O 1
ATOM 2417 N N . VAL B 1 3 ? 6.242 35.5 17.703 1 98.81 3 VAL B N 1
ATOM 2418 C CA . VAL B 1 3 ? 5.523 34.375 17.109 1 98.81 3 VAL B CA 1
ATOM 2419 C C . VAL B 1 3 ? 5.727 33.125 17.969 1 98.81 3 VAL B C 1
ATOM 2421 O O . VAL B 1 3 ? 6.844 32.844 18.406 1 98.81 3 VAL B O 1
ATOM 2424 N N . PHE B 1 4 ? 4.66 32.438 18.234 1 98.88 4 PHE B N 1
ATOM 2425 C CA . PHE B 1 4 ? 4.758 31.172 18.938 1 98.88 4 PHE B CA 1
ATOM 2426 C C . PHE B 1 4 ? 4.398 30.016 18.016 1 98.88 4 PHE B C 1
ATOM 2428 O O . PHE B 1 4 ? 3.361 30.047 17.344 1 98.88 4 PHE B O 1
ATOM 2435 N N . VAL B 1 5 ? 5.246 29.062 17.906 1 98.81 5 VAL B N 1
ATOM 2436 C CA . VAL B 1 5 ? 5.055 27.828 17.156 1 98.81 5 VAL B CA 1
ATOM 2437 C C . VAL B 1 5 ? 4.906 26.656 18.109 1 98.81 5 VAL B C 1
ATOM 2439 O O . VAL B 1 5 ? 5.805 26.375 18.906 1 98.81 5 VAL B O 1
ATOM 2442 N N . THR B 1 6 ? 3.844 25.875 17.953 1 98.56 6 THR B N 1
ATOM 2443 C CA . THR B 1 6 ? 3.449 24.984 19.031 1 98.56 6 THR B CA 1
ATOM 2444 C C . THR B 1 6 ? 4.223 23.672 18.953 1 98.56 6 THR B C 1
ATOM 2446 O O . THR B 1 6 ? 4.215 22.875 19.891 1 98.56 6 THR B O 1
ATOM 2449 N N . ARG B 1 7 ? 4.859 23.422 17.844 1 98.06 7 ARG B N 1
ATOM 2450 C CA . ARG B 1 7 ? 5.727 22.266 17.656 1 98.06 7 ARG B CA 1
ATOM 2451 C C . ARG B 1 7 ? 6.93 22.641 16.781 1 98.06 7 ARG B C 1
ATOM 2453 O O . ARG B 1 7 ? 6.887 23.609 16.031 1 98.06 7 ARG B O 1
ATOM 2460 N N . THR B 1 8 ? 7.977 21.797 16.891 1 97.19 8 THR B N 1
ATOM 2461 C CA . THR B 1 8 ? 9.031 21.891 15.891 1 97.19 8 THR B CA 1
ATOM 2462 C C . THR B 1 8 ? 8.492 21.531 14.508 1 97.19 8 THR B C 1
ATOM 2464 O O . THR B 1 8 ? 7.648 20.641 14.375 1 97.19 8 THR B O 1
ATOM 2467 N N . LEU B 1 9 ? 8.914 22.25 13.516 1 97.62 9 LEU B N 1
ATOM 2468 C CA . LEU B 1 9 ? 8.539 21.984 12.133 1 97.62 9 LEU B CA 1
ATOM 2469 C C . LEU B 1 9 ? 9.766 21.578 11.305 1 97.62 9 LEU B C 1
ATOM 2471 O O . LEU B 1 9 ? 10.859 22.109 11.516 1 97.62 9 LEU B O 1
ATOM 2475 N N . PRO B 1 10 ? 9.594 20.688 10.43 1 96.94 10 PRO B N 1
ATOM 2476 C CA . PRO B 1 10 ? 10.734 20.281 9.602 1 96.94 10 PRO B CA 1
ATOM 2477 C C . PRO B 1 10 ? 11.133 21.359 8.594 1 96.94 10 PRO B C 1
ATOM 2479 O O . PRO B 1 10 ? 10.305 22.188 8.203 1 96.94 10 PRO B O 1
ATOM 2482 N N . GLY B 1 11 ? 12.43 21.328 8.172 1 96.44 11 GLY B N 1
ATOM 2483 C CA . GLY B 1 11 ? 12.93 22.234 7.148 1 96.44 11 GLY B CA 1
ATOM 2484 C C . GLY B 1 11 ? 13.367 23.578 7.707 1 96.44 11 GLY B C 1
ATOM 2485 O O . GLY B 1 11 ? 13.625 23.703 8.906 1 96.44 11 GLY B O 1
ATOM 2486 N N . LYS B 1 12 ? 13.438 24.594 6.848 1 96.69 12 LYS B N 1
ATOM 2487 C CA . LYS B 1 12 ? 14.047 25.875 7.215 1 96.69 12 LYS B CA 1
ATOM 2488 C C . LYS B 1 12 ? 13.016 27 7.207 1 96.69 12 LYS B C 1
ATOM 2490 O O . LYS B 1 12 ? 13.383 28.172 7.254 1 96.69 12 LYS B O 1
ATOM 2495 N N . ALA B 1 13 ? 11.82 26.562 7.18 1 97.44 13 ALA B N 1
ATOM 2496 C CA . ALA B 1 13 ? 10.773 27.578 7.012 1 97.44 13 ALA B CA 1
ATOM 2497 C C . ALA B 1 13 ? 10.805 28.594 8.148 1 97.44 13 ALA B C 1
ATOM 2499 O O . ALA B 1 13 ? 10.617 29.781 7.926 1 97.44 13 ALA B O 1
ATOM 2500 N N . LEU B 1 14 ? 11.055 28.141 9.398 1 97.69 14 LEU B N 1
ATOM 2501 C CA . LEU B 1 14 ? 11 29 10.57 1 97.69 14 LEU B CA 1
ATOM 2502 C C . LEU B 1 14 ? 12.148 30.016 10.562 1 97.69 14 LEU B C 1
ATOM 2504 O O . LEU B 1 14 ? 12.055 31.078 11.172 1 97.69 14 LEU B O 1
ATOM 2508 N N . GLU B 1 15 ? 13.211 29.719 9.852 1 97.69 15 GLU B N 1
ATOM 2509 C CA . GLU B 1 15 ? 14.336 30.641 9.719 1 97.69 15 GLU B CA 1
ATOM 2510 C C . GLU B 1 15 ? 13.922 31.922 9 1 97.69 15 GLU B C 1
ATOM 2512 O O . GLU B 1 15 ? 14.445 33 9.281 1 97.69 15 GLU B O 1
ATOM 2517 N N . ARG B 1 16 ? 12.992 31.781 8.18 1 96.88 16 ARG B N 1
ATOM 2518 C CA . ARG B 1 16 ? 12.508 32.938 7.422 1 96.88 16 ARG B CA 1
ATOM 2519 C C . ARG B 1 16 ? 11.867 33.969 8.352 1 96.88 16 ARG B C 1
ATOM 2521 O O . ARG B 1 16 ? 11.945 35.156 8.094 1 96.88 16 ARG B O 1
ATOM 2528 N N . LEU B 1 17 ? 11.219 33.469 9.43 1 97.88 17 LEU B N 1
ATOM 2529 C CA . LEU B 1 17 ? 10.617 34.375 10.398 1 97.88 17 LEU B CA 1
ATOM 2530 C C . LEU B 1 17 ? 11.68 35.156 11.125 1 97.88 17 LEU B C 1
ATOM 2532 O O . LEU B 1 17 ? 11.539 36.375 11.297 1 97.88 17 LEU B O 1
ATOM 2536 N N . LYS B 1 18 ? 12.68 34.5 11.445 1 95.94 18 LYS B N 1
ATOM 2537 C CA . LYS B 1 18 ? 13.789 35.125 12.141 1 95.94 18 LYS B CA 1
ATOM 2538 C C . LYS B 1 18 ? 14.484 36.156 11.242 1 95.94 18 LYS B C 1
ATOM 2540 O O . LYS B 1 18 ? 14.875 37.219 11.695 1 95.94 18 LYS B O 1
ATOM 2545 N N . GLU B 1 19 ? 14.609 35.75 10.078 1 96.56 19 GLU B N 1
ATOM 2546 C CA . GLU B 1 19 ? 15.242 36.625 9.094 1 96.56 19 GLU B CA 1
ATOM 2547 C C . GLU B 1 19 ? 14.461 37.938 8.922 1 96.56 19 GLU B C 1
ATOM 2549 O O . GLU B 1 19 ? 15.023 38.969 8.562 1 96.56 19 GLU B O 1
ATOM 2554 N N . ARG B 1 20 ? 13.195 37.875 9.195 1 96 20 ARG B N 1
ATOM 2555 C CA . ARG B 1 20 ? 12.344 39.062 9.062 1 96 20 ARG B CA 1
ATOM 2556 C C . ARG B 1 20 ? 12.305 39.844 10.359 1 96 20 ARG B C 1
ATOM 2558 O O . ARG B 1 20 ? 11.531 40.812 10.477 1 96 20 ARG B O 1
ATOM 2565 N N . GLY B 1 21 ? 13.086 39.406 11.344 1 96.5 21 GLY B N 1
ATOM 2566 C CA . GLY B 1 21 ? 13.234 40.156 12.578 1 96.5 21 GLY B CA 1
ATOM 2567 C C . GLY B 1 21 ? 12.203 39.781 13.633 1 96.5 21 GLY B C 1
ATOM 2568 O O . GLY B 1 21 ? 12.039 40.469 14.633 1 96.5 21 GLY B O 1
ATOM 2569 N N . LEU B 1 22 ? 11.5 38.688 13.414 1 98.12 22 LEU B N 1
ATOM 2570 C CA . LEU B 1 22 ? 10.492 38.25 14.375 1 98.12 22 LEU B CA 1
ATOM 2571 C C . LEU B 1 22 ? 11.133 37.438 15.5 1 98.12 22 LEU B C 1
ATOM 2573 O O . LEU B 1 22 ? 12.109 36.719 15.273 1 98.12 22 LEU B O 1
ATOM 2577 N N . GLU B 1 23 ? 10.656 37.594 16.719 1 98.44 23 GLU B N 1
ATOM 2578 C CA . GLU B 1 23 ? 11.008 36.719 17.812 1 98.44 23 GLU B CA 1
ATOM 2579 C C . GLU B 1 23 ? 10.172 35.438 17.781 1 98.44 23 GLU B C 1
ATOM 2581 O O . GLU B 1 23 ? 8.961 35.469 17.969 1 98.44 23 GLU B O 1
ATOM 2586 N N . VAL B 1 24 ? 10.859 34.375 17.562 1 98.56 24 VAL B N 1
ATOM 2587 C CA . VAL B 1 24 ? 10.156 33.125 17.344 1 98.56 24 VAL B CA 1
ATOM 2588 C C . VAL B 1 24 ? 10.43 32.156 18.516 1 98.56 24 VAL B C 1
ATOM 2590 O O . VAL B 1 24 ? 11.586 31.844 18.812 1 98.56 24 VAL B O 1
ATOM 2593 N N . GLU B 1 25 ? 9.406 31.781 19.203 1 98.44 25 GLU B N 1
ATOM 2594 C CA . GLU B 1 25 ? 9.492 30.734 20.219 1 98.44 25 GLU B CA 1
ATOM 2595 C C . GLU B 1 25 ? 8.852 29.438 19.719 1 98.44 25 GLU B C 1
ATOM 2597 O O . GLU B 1 25 ? 7.711 29.438 19.266 1 98.44 25 GLU B O 1
ATOM 2602 N N . VAL B 1 26 ? 9.586 28.375 19.781 1 98.31 26 VAL B N 1
ATOM 2603 C CA . VAL B 1 26 ? 9.117 27.062 19.312 1 98.31 26 VAL B CA 1
ATOM 2604 C C . VAL B 1 26 ? 9.031 26.094 20.5 1 98.31 26 VAL B C 1
ATOM 2606 O O . VAL B 1 26 ? 9.984 25.984 21.281 1 98.31 26 VAL B O 1
ATOM 2609 N N . HIS B 1 27 ? 7.895 25.5 20.641 1 97.88 27 HIS B N 1
ATOM 2610 C CA . HIS B 1 27 ? 7.789 24.469 21.672 1 97.88 27 HIS B CA 1
ATOM 2611 C C . HIS B 1 27 ? 8.469 23.188 21.219 1 97.88 27 HIS B C 1
ATOM 2613 O O . HIS B 1 27 ? 8.117 22.609 20.172 1 97.88 27 HIS B O 1
ATOM 2619 N N . GLU B 1 28 ? 9.406 22.781 22.094 1 94.75 28 GLU B N 1
ATOM 2620 C CA . GLU B 1 28 ? 10.094 21.516 21.828 1 94.75 28 GLU B CA 1
ATOM 2621 C C . GLU B 1 28 ? 9.477 20.375 22.625 1 94.75 28 GLU B C 1
ATOM 2623 O O . GLU B 1 28 ? 9.266 20.5 23.828 1 94.75 28 GLU B O 1
ATOM 2628 N N . GLY B 1 29 ? 8.945 19.344 21.953 1 91.69 29 GLY B N 1
ATOM 2629 C CA . GLY B 1 29 ? 8.383 18.203 22.641 1 91.69 29 GLY B CA 1
ATOM 2630 C C . GLY B 1 29 ? 7.18 17.609 21.938 1 91.69 29 GLY B C 1
ATOM 2631 O O . GLY B 1 29 ? 6.652 18.203 20.984 1 91.69 29 GLY B O 1
ATOM 2632 N N . LEU B 1 30 ? 6.777 16.516 22.531 1 92.44 30 LEU B N 1
ATOM 2633 C CA . LEU B 1 30 ? 5.668 15.773 21.938 1 92.44 30 LEU B CA 1
ATOM 2634 C C . LEU B 1 30 ? 4.332 16.359 22.375 1 92.44 30 LEU B C 1
ATOM 2636 O O . LEU B 1 30 ? 3.385 16.406 21.578 1 92.44 30 LEU B O 1
ATOM 2640 N N . PHE B 1 31 ? 4.27 16.844 23.656 1 94.06 31 PHE B N 1
ATOM 2641 C CA . PHE B 1 31 ? 3.025 17.359 24.219 1 94.06 31 PHE B CA 1
ATOM 2642 C C . PHE B 1 31 ? 3.162 18.828 24.609 1 94.06 31 PHE B C 1
ATOM 2644 O O . PHE B 1 31 ? 4.215 19.25 25.078 1 94.06 31 PHE B O 1
ATOM 2651 N N . LEU B 1 32 ? 2.16 19.578 24.297 1 97.06 32 LEU B N 1
ATOM 2652 C CA . LEU B 1 32 ? 2.021 20.953 24.781 1 97.06 32 LEU B CA 1
ATOM 2653 C C . LEU B 1 32 ? 0.813 21.078 25.703 1 97.06 32 LEU B C 1
ATOM 2655 O O . LEU B 1 32 ? -0.316 21.234 25.234 1 97.06 32 LEU B O 1
ATOM 2659 N N . PRO B 1 33 ? 1.059 21.031 27 1 96.62 33 PRO B N 1
ATOM 2660 C CA . PRO B 1 33 ? -0.067 21.141 27.938 1 96.62 33 PRO B CA 1
ATOM 2661 C C . PRO B 1 33 ? -0.854 22.438 27.75 1 96.62 33 PRO B C 1
ATOM 2663 O O . PRO B 1 33 ? -0.272 23.484 27.422 1 96.62 33 PRO B O 1
ATOM 2666 N N . ARG B 1 34 ? -2.078 22.391 28.047 1 97.38 34 ARG B N 1
ATOM 2667 C CA . ARG B 1 34 ? -2.986 23.516 27.859 1 97.38 34 ARG B CA 1
ATOM 2668 C C . ARG B 1 34 ? -2.494 24.75 28.609 1 97.38 34 ARG B C 1
ATOM 2670 O O . ARG B 1 34 ? -2.48 25.859 28.047 1 97.38 34 ARG B O 1
ATOM 2677 N N . GLU B 1 35 ? -2.125 24.531 29.828 1 97.75 35 GLU B N 1
ATOM 2678 C CA . GLU B 1 35 ? -1.672 25.656 30.641 1 97.75 35 GLU B CA 1
ATOM 2679 C C . GLU B 1 35 ? -0.437 26.312 30.047 1 97.75 35 GLU B C 1
ATOM 2681 O O . GLU B 1 35 ? -0.296 27.547 30.094 1 97.75 35 GLU B O 1
ATOM 2686 N N . GLU B 1 36 ? 0.42 25.5 29.547 1 98 36 GLU B N 1
ATOM 2687 C CA . GLU B 1 36 ? 1.617 26.031 28.906 1 98 36 GLU B CA 1
ATOM 2688 C C . GLU B 1 36 ? 1.266 26.797 27.625 1 98 36 GLU B C 1
ATOM 2690 O O . GLU B 1 36 ? 1.839 27.859 27.359 1 98 36 GLU B O 1
ATOM 2695 N N . LEU B 1 37 ? 0.36 26.281 26.812 1 98.62 37 LEU B N 1
ATOM 2696 C CA . LEU B 1 37 ? -0.127 26.984 25.641 1 98.62 37 LEU B CA 1
ATOM 2697 C C . LEU B 1 37 ? -0.672 28.359 26.016 1 98.62 37 LEU B C 1
ATOM 2699 O O . LEU B 1 37 ? -0.311 29.359 25.391 1 98.62 37 LEU B O 1
ATOM 2703 N N . LEU B 1 38 ? -1.484 28.438 27.078 1 98.56 38 LEU B N 1
ATOM 2704 C CA . LEU B 1 38 ? -2.113 29.672 27.516 1 98.56 38 LEU B CA 1
ATOM 2705 C C . LEU B 1 38 ? -1.063 30.688 27.969 1 98.56 38 LEU B C 1
ATOM 2707 O O . LEU B 1 38 ? -1.219 31.891 27.75 1 98.56 38 LEU B O 1
ATOM 2711 N N . ARG B 1 39 ? -0.052 30.188 28.562 1 98.5 39 ARG B N 1
ATOM 2712 C CA . ARG B 1 39 ? 1.022 31.062 29.016 1 98.5 39 ARG B CA 1
ATOM 2713 C C . ARG B 1 39 ? 1.842 31.594 27.844 1 98.5 39 ARG B C 1
ATOM 2715 O O . ARG B 1 39 ? 2.146 32.781 27.766 1 98.5 39 ARG B O 1
ATOM 2722 N N . LYS B 1 40 ? 2.17 30.75 26.891 1 98.38 40 LYS B N 1
ATOM 2723 C CA . LYS B 1 40 ? 3.113 31.047 25.828 1 98.38 40 LYS B CA 1
ATOM 2724 C C . LYS B 1 40 ? 2.48 31.969 24.781 1 98.38 40 LYS B C 1
ATOM 2726 O O . LYS B 1 40 ? 3.184 32.688 24.062 1 98.38 40 LYS B O 1
ATOM 2731 N N . VAL B 1 41 ? 1.196 31.969 24.703 1 98.62 41 VAL B N 1
ATOM 2732 C CA . VAL B 1 41 ? 0.537 32.75 23.641 1 98.62 41 VAL B CA 1
ATOM 2733 C C . VAL B 1 41 ? 0.416 34.219 24.078 1 98.62 41 VAL B C 1
ATOM 2735 O O . VAL B 1 41 ? 0.072 35.062 23.266 1 98.62 41 VAL B O 1
ATOM 2738 N N . GLU B 1 42 ? 0.627 34.5 25.375 1 98.56 42 GLU B N 1
ATOM 2739 C CA . GLU B 1 42 ? 0.44 35.844 25.891 1 98.56 42 GLU B CA 1
ATOM 2740 C C . GLU B 1 42 ? 1.3 36.844 25.109 1 98.56 42 GLU B C 1
ATOM 2742 O O . GLU B 1 42 ? 2.525 36.719 25.078 1 98.56 42 GLU B O 1
ATOM 2747 N N . GLY B 1 43 ? 0.641 37.781 24.469 1 98.31 43 GLY B N 1
ATOM 2748 C CA . GLY B 1 43 ? 1.327 38.906 23.844 1 98.31 43 GLY B CA 1
ATOM 2749 C C . GLY B 1 43 ? 1.887 38.562 22.469 1 98.31 43 GLY B C 1
ATOM 2750 O O . GLY B 1 43 ? 2.57 39.406 21.859 1 98.31 43 GLY B O 1
ATOM 2751 N N . VAL B 1 44 ? 1.601 37.406 21.953 1 98.69 44 VAL B N 1
ATOM 2752 C CA . VAL B 1 44 ? 2.152 37.062 20.641 1 98.69 44 VAL B CA 1
ATOM 2753 C C . VAL B 1 44 ? 1.383 37.781 19.547 1 98.69 44 VAL B C 1
ATOM 2755 O O . VAL B 1 44 ? 0.227 38.156 19.734 1 98.69 44 VAL B O 1
ATOM 2758 N N . HIS B 1 45 ? 2.059 38 18.422 1 98.81 45 HIS B N 1
ATOM 2759 C CA . HIS B 1 45 ? 1.454 38.594 17.25 1 98.81 45 HIS B CA 1
ATOM 2760 C C . HIS B 1 45 ? 0.988 37.562 16.25 1 98.81 45 HIS B C 1
ATOM 2762 O O . HIS B 1 45 ? 0.097 37.812 15.438 1 98.81 45 HIS B O 1
ATOM 2768 N N . GLY B 1 46 ? 1.609 36.406 16.234 1 98.81 46 GLY B N 1
ATOM 2769 C CA . GLY B 1 46 ? 1.266 35.25 15.391 1 98.81 46 GLY B CA 1
ATOM 2770 C C . GLY B 1 46 ? 1.41 33.938 16.094 1 98.81 46 GLY B C 1
ATOM 2771 O O . GLY B 1 46 ? 2.275 33.75 16.969 1 98.81 46 GLY B O 1
ATOM 2772 N N . LEU B 1 47 ? 0.583 33 15.75 1 98.88 47 LEU B N 1
ATOM 2773 C CA . LEU B 1 47 ? 0.574 31.656 16.281 1 98.88 47 LEU B CA 1
ATOM 2774 C C . LEU B 1 47 ? 0.559 30.625 15.164 1 98.88 47 LEU B C 1
ATOM 2776 O O . LEU B 1 47 ? -0.205 30.75 14.203 1 98.88 47 LEU B O 1
ATOM 2780 N N . ILE B 1 48 ? 1.429 29.625 15.188 1 98.88 48 ILE B N 1
ATOM 2781 C CA . ILE B 1 48 ? 1.391 28.484 14.289 1 98.88 48 ILE B CA 1
ATOM 2782 C C . ILE B 1 48 ? 1.074 27.219 15.078 1 98.88 48 ILE B C 1
ATOM 2784 O O . ILE B 1 48 ? 1.972 26.594 15.656 1 98.88 48 ILE B O 1
ATOM 2788 N N . PRO B 1 49 ? -0.14 26.844 15.125 1 98.62 49 PRO B N 1
ATOM 2789 C CA . PRO B 1 49 ? -0.54 25.609 15.828 1 98.62 49 PRO B CA 1
ATOM 2790 C C . PRO B 1 49 ? -0.578 24.391 14.914 1 98.62 49 PRO B C 1
ATOM 2792 O O . PRO B 1 49 ? -0.499 24.531 13.688 1 98.62 49 PRO B O 1
ATOM 2795 N N . THR B 1 50 ? -0.655 23.25 15.492 1 97.19 50 THR B N 1
ATOM 2796 C CA . THR B 1 50 ? -0.928 22 14.805 1 97.19 50 THR B CA 1
ATOM 2797 C C . THR B 1 50 ? -2.32 21.484 15.156 1 97.19 50 THR B C 1
ATOM 2799 O O . THR B 1 50 ? -3.039 22.109 15.945 1 97.19 50 THR B O 1
ATOM 2802 N N . VAL B 1 51 ? -2.672 20.328 14.586 1 93.88 51 VAL B N 1
ATOM 2803 C CA . VAL B 1 51 ? -3.994 19.734 14.781 1 93.88 51 VAL B CA 1
ATOM 2804 C C . VAL B 1 51 ? -4.148 19.281 16.234 1 93.88 51 VAL B C 1
ATOM 2806 O O . VAL B 1 51 ? -5.266 19.109 16.719 1 93.88 51 VAL B O 1
ATOM 2809 N N . GLU B 1 52 ? -3.072 19.266 16.984 1 93.38 52 GLU B N 1
ATOM 2810 C CA . GLU B 1 52 ? -3.094 18.812 18.375 1 93.38 52 GLU B CA 1
ATOM 2811 C C . GLU B 1 52 ? -3.529 19.938 19.312 1 93.38 52 GLU B C 1
ATOM 2813 O O . GLU B 1 52 ? -3.883 19.688 20.469 1 93.38 52 GLU B O 1
ATOM 2818 N N . ASP B 1 53 ? -3.484 21.109 18.781 1 96.38 53 ASP B N 1
ATOM 2819 C CA . ASP B 1 53 ? -3.723 22.281 19.625 1 96.38 53 ASP B CA 1
ATOM 2820 C C . ASP B 1 53 ? -5.168 22.75 19.516 1 96.38 53 ASP B C 1
ATOM 2822 O O . ASP B 1 53 ? -5.633 23.094 18.422 1 96.38 53 ASP B O 1
ATOM 2826 N N . ARG B 1 54 ? -5.852 22.781 20.625 1 96.56 54 ARG B N 1
ATOM 2827 C CA . ARG B 1 54 ? -7.176 23.391 20.625 1 96.56 54 ARG B CA 1
ATOM 2828 C C . ARG B 1 54 ? -7.082 24.906 20.781 1 96.56 54 ARG B C 1
ATOM 2830 O O . ARG B 1 54 ? -6.738 25.406 21.859 1 96.56 54 ARG B O 1
ATOM 2837 N N . ILE B 1 55 ? -7.391 25.641 19.75 1 98.5 55 ILE B N 1
ATOM 2838 C CA . ILE B 1 55 ? -7.305 27.094 19.75 1 98.5 55 ILE B CA 1
ATOM 2839 C C . ILE B 1 55 ? -8.703 27.703 19.859 1 98.5 55 ILE B C 1
ATOM 2841 O O . ILE B 1 55 ? -9.328 28.016 18.844 1 98.5 55 ILE B O 1
ATOM 2845 N N . ASP B 1 56 ? -9.164 27.859 21.078 1 98.31 56 ASP B N 1
ATOM 2846 C CA . ASP B 1 56 ? -10.5 28.375 21.344 1 98.31 56 ASP B CA 1
ATOM 2847 C C . ASP B 1 56 ? -10.445 29.828 21.812 1 98.31 56 ASP B C 1
ATOM 2849 O O . ASP B 1 56 ? -9.398 30.469 21.719 1 98.31 56 ASP B O 1
ATOM 2853 N N . ALA B 1 57 ? -11.562 30.359 22.25 1 98.38 57 ALA B N 1
ATOM 2854 C CA . ALA B 1 57 ? -11.68 31.75 22.672 1 98.38 57 ALA B CA 1
ATOM 2855 C C . ALA B 1 57 ? -10.742 32.062 23.828 1 98.38 57 ALA B C 1
ATOM 2857 O O . ALA B 1 57 ? -10.172 33.156 23.906 1 98.38 57 ALA B O 1
ATOM 2858 N N . GLU B 1 58 ? -10.625 31.109 24.703 1 98.62 58 GLU B N 1
ATOM 2859 C CA . GLU B 1 58 ? -9.758 31.297 25.859 1 98.62 58 GLU B CA 1
ATOM 2860 C C . GLU B 1 58 ? -8.32 31.562 25.438 1 98.62 58 GLU B C 1
ATOM 2862 O O . GLU B 1 58 ? -7.652 32.438 25.984 1 98.62 58 GLU B O 1
ATOM 2867 N N . VAL B 1 59 ? -7.809 30.766 24.469 1 98.81 59 VAL B N 1
ATOM 2868 C CA . VAL B 1 59 ? -6.457 30.953 23.953 1 98.81 59 VAL B CA 1
ATOM 2869 C C . VAL B 1 59 ? -6.316 32.344 23.344 1 98.81 59 VAL B C 1
ATOM 2871 O O . VAL B 1 59 ? -5.316 33.031 23.578 1 98.81 59 VAL B O 1
ATOM 2874 N N . MET B 1 60 ? -7.281 32.781 22.594 1 98.75 60 MET B N 1
ATOM 2875 C CA . MET B 1 60 ? -7.25 34.062 21.906 1 98.75 60 MET B CA 1
ATOM 2876 C C . MET B 1 60 ? -7.34 35.219 22.906 1 98.75 60 MET B C 1
ATOM 2878 O O . MET B 1 60 ? -6.719 36.25 22.719 1 98.75 60 MET B O 1
ATOM 2882 N N . ASP B 1 61 ? -8.156 35 24 1 98.5 61 ASP B N 1
ATOM 2883 C CA . ASP B 1 61 ? -8.234 36 25.062 1 98.5 61 ASP B CA 1
ATOM 2884 C C . ASP B 1 61 ? -6.879 36.156 25.75 1 98.5 61 ASP B C 1
ATOM 2886 O O . ASP B 1 61 ? -6.461 37.281 26.031 1 98.5 61 ASP B O 1
ATOM 2890 N N . ARG B 1 62 ? -6.281 35.062 26 1 98.44 62 ARG B N 1
ATOM 2891 C CA . ARG B 1 62 ? -4.992 35.094 26.688 1 98.44 62 ARG B CA 1
ATOM 2892 C C . ARG B 1 62 ? -3.928 35.75 25.812 1 98.44 62 ARG B C 1
ATOM 2894 O O . ARG B 1 62 ? -3.041 36.438 26.312 1 98.44 62 ARG B O 1
ATOM 2901 N N . ALA B 1 63 ? -3.951 35.5 24.531 1 98.31 63 ALA B N 1
ATOM 2902 C CA . ALA B 1 63 ? -3.008 36.125 23.609 1 98.31 63 ALA B CA 1
ATOM 2903 C C . ALA B 1 63 ? -3.156 37.625 23.625 1 98.31 63 ALA B C 1
ATOM 2905 O O . ALA B 1 63 ? -2.164 38.375 23.531 1 98.31 63 ALA B O 1
ATOM 2906 N N . GLY B 1 64 ? -4.434 38.094 23.719 1 97.69 64 GLY B N 1
ATOM 2907 C CA . GLY B 1 64 ? -4.699 39.531 23.781 1 97.69 64 GLY B CA 1
ATOM 2908 C C . GLY B 1 64 ? -4.875 40.156 22.406 1 97.69 64 GLY B C 1
ATOM 2909 O O . GLY B 1 64 ? -4.934 39.469 21.406 1 97.69 64 GLY B O 1
ATOM 2910 N N . LYS B 1 65 ? -4.863 41.469 22.375 1 97.69 65 LYS B N 1
ATOM 2911 C CA . LYS B 1 65 ? -5.191 42.25 21.172 1 97.69 65 LYS B CA 1
ATOM 2912 C C . LYS B 1 65 ? -4.027 42.25 20.188 1 97.69 65 LYS B C 1
ATOM 2914 O O . LYS B 1 65 ? -4.195 42.594 19.016 1 97.69 65 LYS B O 1
ATOM 2919 N N . SER B 1 66 ? -2.943 41.781 20.688 1 98.12 66 SER B N 1
ATOM 2920 C CA . SER B 1 66 ? -1.771 41.781 19.828 1 98.12 66 SER B CA 1
ATOM 2921 C C . SER B 1 66 ? -1.854 40.688 18.781 1 98.12 66 SER B C 1
ATOM 2923 O O . SER B 1 66 ? -1.237 40.781 17.719 1 98.12 66 SER B O 1
ATOM 2925 N N . LEU B 1 67 ? -2.543 39.531 19.031 1 98.75 67 LEU B N 1
ATOM 2926 C CA . LEU B 1 67 ? -2.627 38.406 18.125 1 98.75 67 LEU B CA 1
ATOM 2927 C C . LEU B 1 67 ? -3.322 38.812 16.828 1 98.75 67 LEU B C 1
ATOM 2929 O O . LEU B 1 67 ? -4.484 39.219 16.844 1 98.75 67 LEU B O 1
ATOM 2933 N N . LYS B 1 68 ? -2.623 38.625 15.734 1 98.69 68 LYS B N 1
ATOM 2934 C CA . LYS B 1 68 ? -3.15 39.062 14.445 1 98.69 68 LYS B CA 1
ATOM 2935 C C . LYS B 1 68 ? -3.469 37.875 13.539 1 98.69 68 LYS B C 1
ATOM 2937 O O . LYS B 1 68 ? -4.336 37.969 12.672 1 98.69 68 LYS B O 1
ATOM 2942 N N . VAL B 1 69 ? -2.738 36.75 13.758 1 98.88 69 VAL B N 1
ATOM 2943 C CA . VAL B 1 69 ? -2.877 35.656 12.805 1 98.88 69 VAL B CA 1
ATOM 2944 C C . VAL B 1 69 ? -2.641 34.344 13.5 1 98.88 69 VAL B C 1
ATOM 2946 O O . VAL B 1 69 ? -1.751 34.219 14.352 1 98.88 69 VAL B O 1
ATOM 2949 N N . ILE B 1 70 ? -3.486 33.375 13.227 1 98.94 70 ILE B N 1
ATOM 2950 C CA . ILE B 1 70 ? -3.318 31.953 13.508 1 98.94 70 ILE B CA 1
ATOM 2951 C C . ILE B 1 70 ? -3.088 31.203 12.211 1 98.94 70 ILE B C 1
ATOM 2953 O O . ILE B 1 70 ? -4.027 30.953 11.445 1 98.94 70 ILE B O 1
ATOM 2957 N N . ALA B 1 71 ? -1.854 30.875 11.883 1 98.81 71 ALA B N 1
ATOM 2958 C CA . ALA B 1 71 ? -1.473 30.188 10.656 1 98.81 71 ALA B CA 1
ATOM 2959 C C . ALA B 1 71 ? -1.338 28.688 10.883 1 98.81 71 ALA B C 1
ATOM 2961 O O . ALA B 1 71 ? -0.245 28.188 11.172 1 98.81 71 ALA B O 1
ATOM 2962 N N . CYS B 1 72 ? -2.363 27.984 10.594 1 98.62 72 CYS B N 1
ATOM 2963 C CA . CYS B 1 72 ? -2.449 26.562 10.953 1 98.62 72 CYS B CA 1
ATOM 2964 C C . CYS B 1 72 ? -1.498 25.734 10.094 1 98.62 72 CYS B C 1
ATOM 2966 O O . CYS B 1 72 ? -1.441 25.906 8.875 1 98.62 72 CYS B O 1
ATOM 2968 N N . TYR B 1 73 ? -0.708 24.891 10.789 1 98.25 73 TYR B N 1
ATOM 2969 C CA . TYR B 1 73 ? 0.059 23.828 10.148 1 98.25 73 TYR B CA 1
ATOM 2970 C C . TYR B 1 73 ? -0.803 22.594 9.922 1 98.25 73 TYR B C 1
ATOM 2972 O O . TYR B 1 73 ? -0.542 21.531 10.492 1 98.25 73 TYR B O 1
ATOM 2980 N N . SER B 1 74 ? -1.915 22.734 9.125 1 9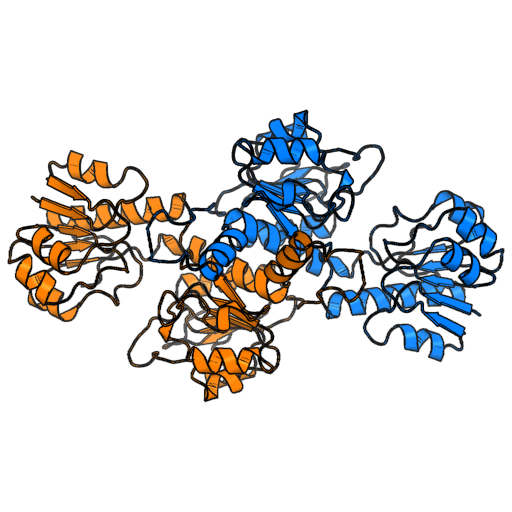6.19 74 SER B N 1
ATOM 2981 C CA . SER B 1 74 ? -2.904 21.703 8.82 1 96.19 74 SER B CA 1
ATOM 2982 C C . SER B 1 74 ? -3.854 22.156 7.715 1 96.19 74 SER B C 1
ATOM 2984 O O . SER B 1 74 ? -3.965 23.344 7.438 1 96.19 74 SER B O 1
ATOM 2986 N N . VAL B 1 75 ? -4.453 21.219 7.066 1 93.56 75 VAL B N 1
ATOM 2987 C CA . VAL B 1 75 ? -5.52 21.531 6.121 1 93.56 75 VAL B CA 1
ATOM 2988 C C . VAL B 1 75 ? -6.816 21.812 6.879 1 93.56 75 VAL B C 1
ATOM 2990 O O . VAL B 1 75 ? -7.496 22.797 6.617 1 93.56 75 VAL B O 1
ATOM 2993 N N . GLY B 1 76 ? -7.148 20.859 7.754 1 90.31 76 GLY B N 1
ATOM 2994 C CA . GLY B 1 76 ? -8.32 21.047 8.586 1 90.31 76 GLY B CA 1
ATOM 2995 C C . GLY B 1 76 ? -8.125 22.125 9.648 1 90.31 76 GLY B C 1
ATOM 2996 O O . GLY B 1 76 ? -7.008 22.328 10.133 1 90.31 76 GLY B O 1
ATOM 2997 N N . VAL B 1 77 ? -9.211 22.797 10.031 1 93.94 77 VAL B N 1
ATOM 2998 C CA . VAL B 1 77 ? -9.125 23.875 11.023 1 93.94 77 VAL B CA 1
ATOM 2999 C C . VAL B 1 77 ? -10.164 23.641 12.117 1 93.94 77 VAL B C 1
ATOM 3001 O O . VAL B 1 77 ? -10.586 24.594 12.789 1 93.94 77 VAL B O 1
ATOM 3004 N N . ASP B 1 78 ? -10.57 22.344 12.227 1 90.69 78 ASP B N 1
ATOM 3005 C CA . ASP B 1 78 ? -11.609 22 13.188 1 90.69 78 ASP B CA 1
ATOM 3006 C C . ASP B 1 78 ? -11.141 22.281 14.617 1 90.69 78 ASP B C 1
ATOM 3008 O O . ASP B 1 78 ? -11.961 22.391 15.531 1 90.69 78 ASP B O 1
ATOM 3012 N N . HIS B 1 79 ? -9.859 22.453 14.836 1 93.69 79 HIS B N 1
ATOM 3013 C CA . HIS B 1 79 ? -9.289 22.672 16.156 1 93.69 79 HIS B CA 1
ATOM 3014 C C . HIS B 1 79 ? -9.242 24.156 16.516 1 93.69 79 HIS B C 1
ATOM 3016 O O . HIS B 1 79 ? -8.82 24.516 17.609 1 93.69 79 HIS B O 1
ATOM 3022 N N . VAL B 1 80 ? -9.719 25.031 15.625 1 97.5 80 VAL B N 1
ATOM 3023 C CA . VAL B 1 80 ? -9.711 26.469 15.828 1 97.5 80 VAL B CA 1
ATOM 3024 C C . VAL B 1 80 ? -11.148 26.984 15.891 1 97.5 80 VAL B C 1
ATOM 3026 O O . VAL B 1 80 ? -11.977 26.641 15.055 1 97.5 80 VAL B O 1
ATOM 3029 N N . ASP B 1 81 ? -11.492 27.781 16.891 1 97.75 81 ASP B N 1
ATOM 3030 C CA . ASP B 1 81 ? -12.766 28.484 16.953 1 97.75 81 ASP B CA 1
ATOM 3031 C C . ASP B 1 81 ? -12.789 29.656 15.969 1 97.75 81 ASP B C 1
ATOM 3033 O O . ASP B 1 81 ? -12.469 30.781 16.344 1 97.75 81 ASP B O 1
ATOM 3037 N N . LEU B 1 82 ? -13.25 29.453 14.781 1 97.5 82 LEU B N 1
ATOM 3038 C CA . LEU B 1 82 ? -13.188 30.406 13.688 1 97.5 82 LEU B CA 1
ATOM 3039 C C . LEU B 1 82 ? -14.07 31.625 13.992 1 97.5 82 LEU B C 1
ATOM 3041 O O . LEU B 1 82 ? -13.719 32.75 13.633 1 97.5 82 LEU B O 1
ATOM 3045 N N . LYS B 1 83 ? -15.211 31.391 14.602 1 97.5 83 LYS B N 1
ATOM 3046 C CA . LYS B 1 83 ? -16.109 32.5 14.953 1 97.5 83 LYS B CA 1
ATOM 3047 C C . LYS B 1 83 ? -15.453 33.438 15.961 1 97.5 83 LYS B C 1
ATOM 3049 O O . LYS B 1 83 ? -15.555 34.656 15.828 1 97.5 83 LYS B O 1
ATOM 3054 N N . ALA B 1 84 ? -14.852 32.844 16.938 1 98.19 84 ALA B N 1
ATOM 3055 C CA . ALA B 1 84 ? -14.148 33.656 17.922 1 98.19 84 ALA B CA 1
ATOM 3056 C C . ALA B 1 84 ? -13.039 34.469 17.281 1 98.19 84 ALA B C 1
ATOM 3058 O O . ALA B 1 84 ? -12.828 35.625 17.641 1 98.19 84 ALA B O 1
ATOM 3059 N N . ALA B 1 85 ? -12.266 33.875 16.375 1 98.69 85 ALA B N 1
ATOM 3060 C CA . ALA B 1 85 ? -11.195 34.562 15.664 1 98.69 85 ALA B CA 1
ATOM 3061 C C . ALA B 1 85 ? -11.742 35.719 14.852 1 98.69 85 ALA B C 1
ATOM 3063 O O . ALA B 1 85 ? -11.211 36.844 14.906 1 98.69 85 ALA B O 1
ATOM 3064 N N . GLN B 1 86 ? -12.805 35.469 14.164 1 98.12 86 GLN B N 1
ATOM 3065 C CA . GLN B 1 86 ? -13.422 36.5 13.32 1 98.12 86 GLN B CA 1
ATOM 3066 C C . GLN B 1 86 ? -13.883 37.688 14.148 1 98.12 86 GLN B C 1
ATOM 3068 O O . GLN B 1 86 ? -13.672 38.844 13.75 1 98.12 86 GLN B O 1
ATOM 3073 N N . ARG B 1 87 ? -14.477 37.438 15.281 1 97.75 87 ARG B N 1
ATOM 3074 C CA . ARG B 1 87 ? -14.992 38.5 16.156 1 97.75 87 ARG B CA 1
ATOM 3075 C C . ARG B 1 87 ? -13.859 39.406 16.656 1 97.75 87 ARG B C 1
ATOM 3077 O O . ARG B 1 87 ? -14.078 40.562 16.906 1 97.75 87 ARG B O 1
ATOM 3084 N N . ARG B 1 88 ? -12.727 38.844 16.734 1 97.88 88 ARG B N 1
ATOM 3085 C CA . ARG B 1 88 ? -11.594 39.562 17.281 1 97.88 88 ARG B CA 1
ATOM 3086 C C . ARG B 1 88 ? -10.742 40.188 16.172 1 97.88 88 ARG B C 1
ATOM 3088 O O . ARG B 1 88 ? -9.742 40.875 16.453 1 97.88 88 ARG B O 1
ATOM 3095 N N . GLY B 1 89 ? -11.125 39.875 14.906 1 97.75 89 GLY B N 1
ATOM 3096 C CA . GLY B 1 89 ? -10.367 40.375 13.773 1 97.75 89 GLY B CA 1
ATOM 3097 C C . GLY B 1 89 ? -9.07 39.625 13.547 1 97.75 89 GLY B C 1
ATOM 3098 O O . GLY B 1 89 ? -8.133 40.156 12.953 1 97.75 89 GLY B O 1
ATOM 3099 N N . ILE B 1 90 ? -8.93 38.469 14.078 1 98.69 90 ILE B N 1
ATOM 3100 C CA . ILE B 1 90 ? -7.754 37.625 13.906 1 98.69 90 ILE B CA 1
ATOM 3101 C C . ILE B 1 90 ? -7.879 36.812 12.602 1 98.69 90 ILE B C 1
ATOM 3103 O O . ILE B 1 90 ? -8.891 36.156 12.367 1 98.69 90 ILE B O 1
ATOM 3107 N N . ARG B 1 91 ? -6.867 36.875 11.719 1 98.69 91 ARG B N 1
ATOM 3108 C CA . ARG B 1 91 ? -6.855 36.062 10.508 1 98.69 91 ARG B CA 1
ATOM 3109 C C . ARG B 1 91 ? -6.512 34.625 10.82 1 98.69 91 ARG B C 1
ATOM 3111 O O . ARG B 1 91 ? -5.645 34.344 11.656 1 98.69 91 ARG B O 1
ATOM 3118 N N . VAL B 1 92 ? -7.242 33.688 10.273 1 98.81 92 VAL B N 1
ATOM 3119 C CA . VAL B 1 92 ? -6.926 32.281 10.352 1 98.81 92 VAL B CA 1
ATOM 3120 C C . VAL B 1 92 ? -6.605 31.719 8.961 1 98.81 92 VAL B C 1
ATOM 3122 O O . VAL B 1 92 ? -7.332 31.984 8.008 1 98.81 92 VAL B O 1
ATOM 3125 N N . THR B 1 93 ? -5.461 31.078 8.82 1 98.62 93 THR B N 1
ATOM 3126 C CA . THR B 1 93 ? -5.035 30.5 7.551 1 98.62 93 THR B CA 1
ATOM 3127 C C . THR B 1 93 ? -4.727 29.016 7.723 1 98.62 93 THR B C 1
ATOM 3129 O O . THR B 1 93 ? -4.699 28.5 8.844 1 98.62 93 THR B O 1
ATOM 3132 N N . HIS B 1 94 ? -4.641 28.266 6.625 1 97.69 94 HIS B N 1
ATOM 3133 C CA . HIS B 1 94 ? -4.328 26.844 6.645 1 97.69 94 HIS B CA 1
ATOM 3134 C C . HIS B 1 94 ? -3.438 26.453 5.469 1 97.69 94 HIS B C 1
ATOM 3136 O O . HIS B 1 94 ? -2.855 27.328 4.812 1 97.69 94 HIS B O 1
ATOM 3142 N N . THR B 1 95 ? -3.172 25.109 5.273 1 96.88 95 THR B N 1
ATOM 3143 C CA . THR B 1 95 ? -2.225 24.641 4.273 1 96.88 95 THR B CA 1
ATOM 3144 C C . THR B 1 95 ? -2.908 23.703 3.277 1 96.88 95 THR B C 1
ATOM 3146 O O . THR B 1 95 ? -2.496 22.547 3.115 1 96.88 95 THR B O 1
ATOM 3149 N N . PRO B 1 96 ? -3.938 24 2.502 1 92.19 96 PRO B N 1
ATOM 3150 C CA . PRO B 1 96 ? -4.809 23.125 1.723 1 92.19 96 PRO B CA 1
ATOM 3151 C C . PRO B 1 96 ? -4.07 22.422 0.584 1 92.19 96 PRO B C 1
ATOM 3153 O O . PRO B 1 96 ? -4.434 21.312 0.202 1 92.19 96 PRO B O 1
ATOM 3156 N N . ASP B 1 97 ? -3.064 22.812 -0.138 1 92.62 97 ASP B N 1
ATOM 3157 C CA . ASP B 1 97 ? -2.494 22.25 -1.363 1 92.62 97 ASP B CA 1
ATOM 3158 C C . ASP B 1 97 ? -1.213 21.484 -1.072 1 92.62 97 ASP B C 1
ATOM 3160 O O . ASP B 1 97 ? -0.79 20.641 -1.877 1 92.62 97 ASP B O 1
ATOM 3164 N N . ALA B 1 98 ? -0.812 21.609 0.046 1 94.88 98 ALA B N 1
ATOM 3165 C CA . ALA B 1 98 ? 0.547 21.156 0.314 1 94.88 98 ALA B CA 1
ATOM 3166 C C . ALA B 1 98 ? 0.579 19.641 0.54 1 94.88 98 ALA B C 1
ATOM 3168 O O . ALA B 1 98 ? 1.595 18.984 0.286 1 94.88 98 ALA B O 1
ATOM 3169 N N . LEU B 1 99 ? -0.533 19.047 0.957 1 97.25 99 LEU B N 1
ATOM 3170 C CA . LEU B 1 99 ? -0.453 17.656 1.402 1 97.25 99 LEU B CA 1
ATOM 3171 C C . LEU B 1 99 ? -1.381 16.766 0.581 1 97.25 99 LEU B C 1
ATOM 3173 O O . LEU B 1 99 ? -1.592 15.602 0.921 1 97.25 99 LEU B O 1
ATOM 3177 N N . THR B 1 100 ? -1.939 17.281 -0.525 1 97.62 100 THR B N 1
ATOM 3178 C CA . THR B 1 100 ? -2.926 16.562 -1.321 1 97.62 100 THR B CA 1
ATOM 3179 C C . THR B 1 100 ? -2.352 15.242 -1.822 1 97.62 100 THR B C 1
ATOM 3181 O O . THR B 1 100 ? -2.928 14.18 -1.58 1 97.62 100 THR B O 1
ATOM 3184 N N . GLU B 1 101 ? -1.191 15.297 -2.428 1 98.19 101 GLU B N 1
ATOM 3185 C CA . GLU B 1 101 ? -0.6 14.117 -3.045 1 98.19 101 GLU B CA 1
ATOM 3186 C C . GLU B 1 101 ? -0.164 13.102 -1.992 1 98.19 101 GLU B C 1
ATOM 3188 O O . GLU B 1 101 ? -0.385 11.898 -2.152 1 98.19 101 GLU B O 1
ATOM 3193 N N . ALA B 1 102 ? 0.411 13.602 -0.917 1 98.44 102 ALA B N 1
ATOM 3194 C CA . ALA B 1 102 ? 0.874 12.711 0.148 1 98.44 102 ALA B CA 1
ATOM 3195 C C . ALA B 1 102 ? -0.289 11.938 0.761 1 98.44 102 ALA B C 1
ATOM 3197 O O . ALA B 1 102 ? -0.183 10.734 1.001 1 98.44 102 ALA B O 1
ATOM 3198 N N . THR B 1 103 ? -1.359 12.625 1.022 1 98.56 103 THR B N 1
ATOM 3199 C CA . THR B 1 103 ? -2.51 11.984 1.646 1 98.56 103 THR B CA 1
ATOM 3200 C C . THR B 1 103 ? -3.162 10.992 0.687 1 98.56 103 THR B C 1
ATOM 3202 O O . THR B 1 103 ? -3.615 9.922 1.103 1 98.56 103 THR B O 1
ATOM 3205 N N . ALA B 1 104 ? -3.201 11.344 -0.604 1 98.81 104 ALA B N 1
ATOM 3206 C CA . ALA B 1 104 ? -3.736 10.43 -1.605 1 98.81 104 ALA B CA 1
ATOM 3207 C C . ALA B 1 104 ? -2.879 9.164 -1.709 1 98.81 104 ALA B C 1
ATOM 3209 O O . ALA B 1 104 ? -3.406 8.055 -1.802 1 98.81 104 ALA B O 1
ATOM 3210 N N . ASP B 1 105 ? -1.544 9.359 -1.679 1 98.81 105 ASP B N 1
ATOM 3211 C CA . ASP B 1 105 ? -0.631 8.219 -1.697 1 98.81 105 ASP B CA 1
ATOM 3212 C C . ASP B 1 105 ? -0.904 7.281 -0.528 1 98.81 105 ASP B C 1
ATOM 3214 O O . ASP B 1 105 ? -0.995 6.062 -0.711 1 98.81 105 ASP B O 1
ATOM 3218 N N . LEU B 1 106 ? -1.079 7.836 0.656 1 98.88 106 LEU B N 1
ATOM 3219 C CA . LEU B 1 106 ? -1.297 7.004 1.834 1 98.88 106 LEU B CA 1
ATOM 3220 C C . LEU B 1 106 ? -2.656 6.312 1.768 1 98.88 106 LEU B C 1
ATOM 3222 O O . LEU B 1 106 ? -2.803 5.18 2.229 1 98.88 106 LEU B O 1
ATOM 3226 N N . THR B 1 107 ? -3.619 7.027 1.196 1 98.94 107 THR B N 1
ATOM 3227 C CA . THR B 1 107 ? -4.934 6.418 1.032 1 98.94 107 THR B CA 1
ATOM 3228 C C . THR B 1 107 ? -4.836 5.133 0.215 1 98.94 107 THR B C 1
ATOM 3230 O O . THR B 1 107 ? -5.359 4.094 0.618 1 98.94 107 THR B O 1
ATOM 3233 N N . LEU B 1 108 ? -4.109 5.172 -0.885 1 98.94 108 LEU B N 1
ATOM 3234 C CA . LEU B 1 108 ? -3.93 3.977 -1.702 1 98.94 108 LEU B CA 1
ATOM 3235 C C . LEU B 1 108 ? -3.051 2.955 -0.986 1 98.94 108 LEU B C 1
ATOM 3237 O O . LEU B 1 108 ? -3.248 1.747 -1.134 1 98.94 108 LEU B O 1
ATOM 3241 N N . ALA B 1 109 ? -2.049 3.443 -0.224 1 98.94 109 ALA B N 1
ATOM 3242 C CA . ALA B 1 109 ? -1.211 2.529 0.547 1 98.94 109 ALA B CA 1
ATOM 3243 C C . ALA B 1 109 ? -2.053 1.684 1.499 1 98.94 109 ALA B C 1
ATOM 3245 O O . ALA B 1 109 ? -1.889 0.463 1.566 1 98.94 109 ALA B O 1
ATOM 3246 N N . LEU B 1 110 ? -2.963 2.367 2.186 1 98.94 110 LEU B N 1
ATOM 3247 C CA . LEU B 1 110 ? -3.824 1.666 3.131 1 98.94 110 LEU B CA 1
ATOM 3248 C C . LEU B 1 110 ? -4.797 0.746 2.402 1 98.94 110 LEU B C 1
ATOM 3250 O O . LEU B 1 110 ? -5.012 -0.395 2.818 1 98.94 110 LEU B O 1
ATOM 3254 N N . LEU B 1 111 ? -5.371 1.252 1.304 1 98.94 111 LEU B N 1
ATOM 3255 C CA . LEU B 1 111 ? -6.289 0.45 0.499 1 98.94 111 LEU B CA 1
ATOM 3256 C C . LEU B 1 111 ? -5.617 -0.84 0.038 1 98.94 111 LEU B C 1
ATOM 3258 O O . LEU B 1 111 ? -6.156 -1.932 0.245 1 98.94 111 LEU B O 1
ATOM 3262 N N . LEU B 1 112 ? -4.441 -0.743 -0.464 1 98.94 112 LEU B N 1
ATOM 3263 C CA . LEU B 1 112 ? -3.713 -1.893 -0.99 1 98.94 112 LEU B CA 1
ATOM 3264 C C . LEU B 1 112 ? -3.258 -2.811 0.14 1 98.94 112 LEU B C 1
ATOM 3266 O O . LEU B 1 112 ? -3.264 -4.035 -0.007 1 98.94 112 LEU B O 1
ATOM 3270 N N . ALA B 1 113 ? -2.809 -2.193 1.276 1 98.94 113 ALA B N 1
ATOM 3271 C CA . ALA B 1 113 ? -2.371 -3 2.412 1 98.94 113 ALA B CA 1
ATOM 3272 C C . ALA B 1 113 ? -3.498 -3.898 2.914 1 98.94 113 ALA B C 1
ATOM 3274 O O . ALA B 1 113 ? -3.27 -5.062 3.246 1 98.94 113 ALA B O 1
ATOM 3275 N N . VAL B 1 114 ? -4.715 -3.348 2.934 1 98.94 114 VAL B N 1
ATOM 3276 C CA . VAL B 1 114 ? -5.867 -4.117 3.4 1 98.94 114 VAL B CA 1
ATOM 3277 C C . VAL B 1 114 ? -6.281 -5.125 2.334 1 98.94 114 VAL B C 1
ATOM 3279 O O . VAL B 1 114 ? -6.418 -6.316 2.617 1 98.94 114 VAL B O 1
ATOM 3282 N N . ALA B 1 115 ? -6.434 -4.699 1.093 1 98.88 115 ALA B N 1
ATOM 3283 C CA . ALA B 1 115 ? -6.938 -5.535 0.004 1 98.88 115 ALA B CA 1
ATOM 3284 C C . ALA B 1 115 ? -6.023 -6.73 -0.242 1 98.88 115 ALA B C 1
ATOM 3286 O O . ALA B 1 115 ? -6.492 -7.824 -0.561 1 98.88 115 ALA B O 1
ATOM 3287 N N . ARG B 1 116 ? -4.73 -6.48 -0.026 1 98.88 116 ARG B N 1
ATOM 3288 C CA . ARG B 1 116 ? -3.766 -7.52 -0.372 1 98.88 116 ARG B CA 1
ATOM 3289 C C . ARG B 1 116 ? -3.137 -8.125 0.88 1 98.88 116 ARG B C 1
ATOM 3291 O O . ARG B 1 116 ? -2.137 -8.836 0.796 1 98.88 116 ARG B O 1
ATOM 3298 N N . ARG B 1 117 ? -3.693 -7.762 2.031 1 98.81 117 ARG B N 1
ATOM 3299 C CA . ARG B 1 117 ? -3.369 -8.375 3.314 1 98.81 117 ARG B CA 1
ATOM 3300 C C . ARG B 1 117 ? -1.874 -8.281 3.602 1 98.81 117 ARG B C 1
ATOM 3302 O O . ARG B 1 117 ? -1.265 -9.25 4.059 1 98.81 117 ARG B O 1
ATOM 3309 N N . VAL B 1 118 ? -1.264 -7.125 3.361 1 98.94 118 VAL B N 1
ATOM 3310 C CA . VAL B 1 118 ? 0.174 -6.887 3.451 1 98.94 118 VAL B CA 1
ATOM 3311 C C . VAL B 1 118 ? 0.629 -7.016 4.902 1 98.94 118 VAL B C 1
ATOM 3313 O O . VAL B 1 118 ? 1.546 -7.781 5.207 1 98.94 118 VAL B O 1
ATOM 3316 N N . VAL B 1 119 ? -0.052 -6.305 5.844 1 98.94 119 VAL B N 1
ATOM 3317 C CA . VAL B 1 119 ? 0.38 -6.273 7.234 1 98.94 119 VAL B CA 1
ATOM 3318 C C . VAL B 1 119 ? 0.254 -7.668 7.848 1 98.94 119 VAL B C 1
ATOM 3320 O O . VAL B 1 119 ? 1.157 -8.125 8.555 1 98.94 119 VAL B O 1
ATOM 3323 N N . GLU B 1 120 ? -0.868 -8.359 7.547 1 98.75 120 GLU B N 1
ATOM 3324 C CA . GLU B 1 120 ? -1.033 -9.742 8 1 98.75 120 GLU B CA 1
ATOM 3325 C C . GLU B 1 120 ? 0.078 -10.633 7.457 1 98.75 120 GLU B C 1
ATOM 3327 O O . GLU B 1 120 ? 0.608 -11.484 8.18 1 98.75 120 GLU B O 1
ATOM 3332 N N . GLY B 1 121 ? 0.405 -10.484 6.18 1 98.75 121 GLY B N 1
ATOM 3333 C CA . GLY B 1 121 ? 1.471 -11.258 5.57 1 98.75 121 GLY B CA 1
ATOM 3334 C C . GLY B 1 121 ? 2.828 -11.008 6.199 1 98.75 121 GLY B C 1
ATOM 3335 O O . GLY B 1 121 ? 3.592 -11.945 6.434 1 98.75 121 GLY B O 1
ATOM 3336 N N . VAL B 1 122 ? 3.127 -9.734 6.477 1 98.81 122 VAL B N 1
ATOM 3337 C CA . VAL B 1 122 ? 4.387 -9.367 7.117 1 98.81 122 VAL B CA 1
ATOM 3338 C C . VAL B 1 122 ? 4.473 -10.023 8.492 1 98.81 122 VAL B C 1
ATOM 3340 O O . VAL B 1 122 ? 5.5 -10.609 8.844 1 98.81 122 VAL B O 1
ATOM 3343 N N . ASP B 1 123 ? 3.371 -9.93 9.266 1 98.38 123 ASP B N 1
ATOM 3344 C CA . ASP B 1 123 ? 3.338 -10.539 10.594 1 98.38 123 ASP B CA 1
ATOM 3345 C C . ASP B 1 123 ? 3.561 -12.055 10.508 1 98.38 123 ASP B C 1
ATOM 3347 O O . ASP B 1 123 ? 4.332 -12.617 11.281 1 98.38 123 ASP B O 1
ATOM 3351 N N . LEU B 1 124 ? 2.908 -12.68 9.547 1 98.19 124 LEU B N 1
ATOM 3352 C CA . LEU B 1 124 ? 3.021 -14.117 9.336 1 98.19 124 LEU B CA 1
ATOM 3353 C C . LEU B 1 124 ? 4.469 -14.516 9.078 1 98.19 124 LEU B C 1
ATOM 3355 O O . LEU B 1 124 ? 4.973 -15.477 9.672 1 98.19 124 LEU B O 1
ATOM 3359 N N . ALA B 1 125 ? 5.176 -13.812 8.211 1 98.19 125 ALA B N 1
ATOM 3360 C CA . ALA B 1 125 ? 6.566 -14.086 7.867 1 98.19 125 ALA B CA 1
ATOM 3361 C C . ALA B 1 125 ? 7.48 -13.875 9.07 1 98.19 125 ALA B C 1
ATOM 3363 O O . ALA B 1 125 ? 8.312 -14.727 9.383 1 98.19 125 ALA B O 1
ATOM 3364 N N . ARG B 1 126 ? 7.289 -12.742 9.781 1 97.62 126 ARG B N 1
ATOM 3365 C CA . ARG B 1 126 ? 8.102 -12.398 10.938 1 97.62 126 ARG B CA 1
ATOM 3366 C C . ARG B 1 126 ? 7.969 -13.461 12.031 1 97.62 126 ARG B C 1
ATOM 3368 O O . ARG B 1 126 ? 8.93 -13.742 12.75 1 97.62 126 ARG B O 1
ATOM 3375 N N . GLU B 1 127 ? 6.793 -14.039 12.117 1 97 127 GLU B N 1
ATOM 3376 C CA . GLU B 1 127 ? 6.484 -14.977 13.188 1 97 127 GLU B CA 1
ATOM 3377 C C . GLU B 1 127 ? 6.938 -16.391 12.828 1 97 127 GLU B C 1
ATOM 3379 O O . GLU B 1 127 ? 6.723 -17.328 13.602 1 97 127 GLU B O 1
ATOM 3384 N N . GLY B 1 128 ? 7.527 -16.547 11.672 1 96.38 128 GLY B N 1
ATOM 3385 C CA . GLY B 1 128 ? 8.031 -17.859 11.266 1 96.38 128 GLY B CA 1
ATOM 3386 C C . GLY B 1 128 ? 6.941 -18.781 10.75 1 96.38 128 GLY B C 1
ATOM 3387 O O . GLY B 1 128 ? 7.121 -20 10.711 1 96.38 128 GLY B O 1
ATOM 3388 N N . GLN B 1 129 ? 5.832 -18.188 10.391 1 96.19 129 GLN B N 1
ATOM 3389 C CA . GLN B 1 129 ? 4.699 -18.984 9.953 1 96.19 129 GLN B CA 1
ATOM 3390 C C . GLN B 1 129 ? 4.668 -19.109 8.43 1 96.19 129 GLN B C 1
ATOM 3392 O O . GLN B 1 129 ? 3.896 -19.891 7.879 1 96.19 129 GLN B O 1
ATOM 3397 N N . TRP B 1 130 ? 5.43 -18.328 7.715 1 96.88 130 TRP B N 1
ATOM 3398 C CA . TRP B 1 130 ? 5.652 -18.547 6.293 1 96.88 130 TRP B CA 1
ATOM 3399 C C . TRP B 1 130 ? 6.48 -19.812 6.066 1 96.88 130 TRP B C 1
ATOM 3401 O O . TRP B 1 130 ? 7.711 -19.781 6.129 1 96.88 130 TRP B O 1
ATOM 3411 N N . ARG B 1 131 ? 5.848 -20.922 5.758 1 94.31 131 ARG B N 1
ATOM 3412 C CA . ARG B 1 131 ? 6.523 -22.219 5.699 1 94.31 131 ARG B CA 1
ATOM 3413 C C . ARG B 1 131 ? 6.637 -22.703 4.262 1 94.31 131 ARG B C 1
ATOM 3415 O O . ARG B 1 131 ? 7.566 -23.438 3.924 1 94.31 131 ARG B O 1
ATOM 3422 N N . ALA B 1 132 ? 5.672 -22.344 3.486 1 94.06 132 ALA B N 1
ATOM 3423 C CA . ALA B 1 132 ? 5.645 -22.766 2.084 1 94.06 132 ALA B CA 1
ATOM 3424 C C . ALA B 1 132 ? 4.66 -21.906 1.286 1 94.06 132 ALA B C 1
ATOM 3426 O O . ALA B 1 132 ? 3.801 -21.234 1.861 1 94.06 132 ALA B O 1
ATOM 3427 N N . TRP B 1 133 ? 4.875 -21.922 0.033 1 95.12 133 TRP B N 1
ATOM 3428 C CA . TRP B 1 133 ? 3.895 -21.312 -0.861 1 95.12 133 TRP B CA 1
ATOM 3429 C C . TRP B 1 133 ? 2.652 -22.188 -0.976 1 95.12 133 TRP B C 1
ATOM 3431 O O . TRP B 1 133 ? 2.752 -23.422 -1.008 1 95.12 133 TRP B O 1
ATOM 3441 N N . HIS B 1 134 ? 1.523 -21.594 -1.024 1 96.62 134 HIS B N 1
ATOM 3442 C CA . HIS B 1 134 ? 0.264 -22.312 -1.193 1 96.62 134 HIS B CA 1
ATOM 3443 C C . HIS B 1 134 ? -0.742 -21.484 -1.98 1 96.62 134 HIS B C 1
ATOM 3445 O O . HIS B 1 134 ? -0.841 -20.266 -1.781 1 96.62 134 HIS B O 1
ATOM 3451 N N . PRO B 1 135 ? -1.537 -22.109 -2.852 1 97.25 135 PRO B N 1
ATOM 3452 C CA . PRO B 1 135 ? -2.48 -21.391 -3.709 1 97.25 135 PRO B CA 1
ATOM 3453 C C . PRO B 1 135 ? -3.484 -20.562 -2.916 1 97.25 135 PRO B C 1
ATOM 3455 O O . PRO B 1 135 ? -3.984 -19.547 -3.414 1 97.25 135 PRO B O 1
ATOM 3458 N N . GLU B 1 136 ? -3.732 -20.953 -1.68 1 96.38 136 GLU B N 1
ATOM 3459 C CA . GLU B 1 136 ? -4.809 -20.297 -0.945 1 96.38 136 GLU B CA 1
ATOM 3460 C C . GLU B 1 136 ? -4.254 -19.438 0.19 1 96.38 136 GLU B C 1
ATOM 3462 O O . GLU B 1 136 ? -5.016 -18.906 0.998 1 96.38 136 GLU B O 1
ATOM 3467 N N . LEU B 1 137 ? -2.975 -19.344 0.22 1 96.62 137 LEU B N 1
ATOM 3468 C CA . LEU B 1 137 ? -2.354 -18.562 1.277 1 96.62 137 LEU B CA 1
ATOM 3469 C C . LEU B 1 137 ? -2.686 -17.078 1.115 1 96.62 137 LEU B C 1
ATOM 3471 O O . LEU B 1 137 ? -2.398 -16.484 0.073 1 96.62 137 LEU B O 1
ATOM 3475 N N . LEU B 1 138 ? -3.355 -16.453 2.109 1 98.19 138 LEU B N 1
ATOM 3476 C CA . LEU B 1 138 ? -3.596 -15.023 2.277 1 98.19 138 LEU B CA 1
ATOM 3477 C C . LEU B 1 138 ? -4.266 -14.438 1.041 1 98.19 138 LEU B C 1
ATOM 3479 O O . LEU B 1 138 ? -3.844 -13.391 0.54 1 98.19 138 LEU B O 1
ATOM 3483 N N . LEU B 1 139 ? -5.254 -15.117 0.519 1 98.38 139 LEU B N 1
ATOM 3484 C CA . LEU B 1 139 ? -6 -14.602 -0.624 1 98.38 139 LEU B CA 1
ATOM 3485 C C . LEU B 1 139 ? -6.668 -13.273 -0.28 1 98.38 139 LEU B C 1
ATOM 3487 O O . LEU B 1 139 ? -7.371 -13.172 0.729 1 98.38 139 LEU B O 1
ATOM 3491 N N . GLY B 1 140 ? -6.383 -12.273 -1.083 1 98.31 140 GLY B N 1
ATOM 3492 C CA . GLY B 1 140 ? -6.984 -10.953 -0.937 1 98.31 140 GLY B CA 1
ATOM 3493 C C . GLY B 1 140 ? -7.926 -10.602 -2.072 1 98.31 140 GLY B C 1
ATOM 3494 O O . GLY B 1 140 ? -8.5 -11.484 -2.709 1 98.31 140 GLY B O 1
ATOM 3495 N N . LEU B 1 141 ? -8.109 -9.32 -2.262 1 97.81 141 LEU B N 1
ATOM 3496 C CA . LEU B 1 141 ? -9.008 -8.82 -3.295 1 97.81 141 LEU B CA 1
ATOM 3497 C C . LEU B 1 141 ? -8.234 -8.422 -4.547 1 97.81 141 LEU B C 1
ATOM 3499 O O . LEU B 1 141 ? -7.137 -7.863 -4.449 1 97.81 141 LEU B O 1
ATOM 3503 N N . ASP B 1 142 ? -8.766 -8.711 -5.691 1 97.81 142 ASP B N 1
ATOM 3504 C CA . ASP B 1 142 ? -8.328 -8.156 -6.969 1 97.81 142 ASP B CA 1
ATOM 3505 C C . ASP B 1 142 ? -9.023 -6.832 -7.258 1 97.81 142 ASP B C 1
ATOM 3507 O O . ASP B 1 142 ? -10.258 -6.77 -7.312 1 97.81 142 ASP B O 1
ATOM 3511 N N . LEU B 1 143 ? -8.297 -5.797 -7.527 1 98.62 143 LEU B N 1
ATOM 3512 C CA . LEU B 1 143 ? -8.859 -4.449 -7.582 1 98.62 143 LEU B CA 1
ATOM 3513 C C . LEU B 1 143 ? -9.555 -4.203 -8.914 1 98.62 143 LEU B C 1
ATOM 3515 O O . LEU B 1 143 ? -10.516 -3.432 -8.984 1 98.62 143 LEU B O 1
ATOM 3519 N N . GLU B 1 144 ? -8.953 -4.82 -9.953 1 98 144 GLU B N 1
ATOM 3520 C CA . GLU B 1 144 ? -9.5 -4.562 -11.281 1 98 144 GLU B CA 1
ATOM 3521 C C . GLU B 1 144 ? -11 -4.836 -11.336 1 98 144 GLU B C 1
ATOM 3523 O O . GLU B 1 144 ? -11.445 -5.922 -10.969 1 98 144 GLU B O 1
ATOM 3528 N N . GLY B 1 145 ? -11.758 -3.82 -11.734 1 98 145 GLY B N 1
ATOM 3529 C CA . GLY B 1 145 ? -13.195 -3.98 -11.914 1 98 145 GLY B CA 1
ATOM 3530 C C . GLY B 1 145 ? -13.992 -3.605 -10.68 1 98 145 GLY B C 1
ATOM 3531 O O . GLY B 1 145 ? -15.211 -3.434 -10.75 1 98 145 GLY B O 1
ATOM 3532 N N . LEU B 1 146 ? -13.344 -3.473 -9.516 1 98.75 146 LEU B N 1
ATOM 3533 C CA . LEU B 1 146 ? -14.047 -3.09 -8.297 1 98.75 146 LEU B CA 1
ATOM 3534 C C . LEU B 1 146 ? -14.445 -1.617 -8.344 1 98.75 146 LEU B C 1
ATOM 3536 O O . LEU B 1 146 ? -13.836 -0.827 -9.062 1 98.75 146 LEU B O 1
ATOM 3540 N N . THR B 1 147 ? -15.453 -1.238 -7.609 1 98.88 147 THR B N 1
ATOM 3541 C CA . THR B 1 147 ? -15.938 0.134 -7.535 1 98.88 147 THR B CA 1
ATOM 3542 C C . THR B 1 147 ? -15.453 0.811 -6.258 1 98.88 147 THR B C 1
ATOM 3544 O O . THR B 1 147 ? -15.695 0.317 -5.152 1 98.88 147 THR B O 1
ATOM 3547 N N . LEU B 1 148 ? -14.758 1.892 -6.434 1 98.94 148 LEU B N 1
ATOM 3548 C CA . LEU B 1 148 ? -14.367 2.76 -5.328 1 98.94 148 LEU B CA 1
ATOM 3549 C C . LEU B 1 148 ? -15.383 3.881 -5.133 1 98.94 148 LEU B C 1
ATOM 3551 O O . LEU B 1 148 ? -15.625 4.676 -6.047 1 98.94 148 LEU B O 1
ATOM 3555 N N . GLY B 1 149 ? -16.031 3.875 -3.979 1 98.94 149 GLY B N 1
ATOM 3556 C CA . GLY B 1 149 ? -16.906 4.977 -3.596 1 98.94 149 GLY B CA 1
ATOM 3557 C C . GLY B 1 149 ? -16.219 6.016 -2.738 1 98.94 149 GLY B C 1
ATOM 3558 O O . GLY B 1 149 ? -15.766 5.715 -1.63 1 98.94 149 GLY B O 1
ATOM 3559 N N . LEU B 1 150 ? -16.125 7.234 -3.244 1 98.88 150 LEU B N 1
ATOM 3560 C CA . LEU B 1 150 ? -15.492 8.336 -2.529 1 98.88 150 LEU B CA 1
ATOM 3561 C C . LEU B 1 150 ? -16.531 9.211 -1.839 1 98.88 150 LEU B C 1
ATOM 3563 O O . LEU B 1 150 ? -17.438 9.742 -2.49 1 98.88 150 LEU B O 1
ATOM 3567 N N . VAL B 1 151 ? -16.438 9.305 -0.519 1 98.75 151 VAL B N 1
ATOM 3568 C CA . VAL B 1 151 ? -17.25 10.242 0.239 1 98.75 151 VAL B CA 1
ATOM 3569 C C . VAL B 1 151 ? -16.484 11.547 0.458 1 98.75 151 VAL B C 1
ATOM 3571 O O . VAL B 1 151 ? -15.711 11.664 1.411 1 98.75 151 VAL B O 1
ATOM 3574 N N . GLY B 1 152 ? -16.812 12.531 -0.276 1 97.44 152 GLY B N 1
ATOM 3575 C CA . GLY B 1 152 ? -16.016 13.742 -0.388 1 97.44 152 GLY B CA 1
ATOM 3576 C C . GLY B 1 152 ? -15.148 13.766 -1.633 1 97.44 152 GLY B C 1
ATOM 3577 O O . GLY B 1 152 ? -14.336 12.867 -1.853 1 97.44 152 GLY B O 1
ATOM 3578 N N . MET B 1 153 ? -15.328 14.844 -2.449 1 96.81 153 MET B N 1
ATOM 3579 C CA . MET B 1 153 ? -14.633 14.93 -3.73 1 96.81 153 MET B CA 1
ATOM 3580 C C . MET B 1 153 ? -13.914 16.266 -3.875 1 96.81 153 MET B C 1
ATOM 3582 O O . MET B 1 153 ? -14.062 16.953 -4.887 1 96.81 153 MET B O 1
ATOM 3586 N N . GLY B 1 154 ? -13.266 16.594 -2.738 1 94.56 154 GLY B N 1
ATOM 3587 C CA . GLY B 1 154 ? -12.336 17.703 -2.826 1 94.56 154 GLY B CA 1
ATOM 3588 C C . GLY B 1 154 ? -11.031 17.344 -3.52 1 94.56 154 GLY B C 1
ATOM 3589 O O . GLY B 1 154 ? -11 16.406 -4.332 1 94.56 154 GLY B O 1
ATOM 3590 N N . ARG B 1 155 ? -9.953 18.094 -3.279 1 94.62 155 ARG B N 1
ATOM 3591 C CA . ARG B 1 155 ? -8.656 17.906 -3.93 1 94.62 155 ARG B CA 1
ATOM 3592 C C . ARG B 1 155 ? -8.117 16.5 -3.66 1 94.62 155 ARG B C 1
ATOM 3594 O O . ARG B 1 155 ? -7.664 15.812 -4.582 1 94.62 155 ARG B O 1
ATOM 3601 N N . ILE B 1 156 ? -8.18 16.078 -2.395 1 97 156 ILE B N 1
ATOM 3602 C CA . ILE B 1 156 ? -7.637 14.773 -2.014 1 97 156 ILE B CA 1
ATOM 3603 C C . ILE B 1 156 ? -8.469 13.664 -2.643 1 97 156 ILE B C 1
ATOM 3605 O O . ILE B 1 156 ? -7.922 12.711 -3.209 1 97 156 ILE B O 1
ATOM 3609 N N . GLY B 1 157 ? -9.852 13.734 -2.568 1 97.75 157 GLY B N 1
ATOM 3610 C CA . GLY B 1 157 ? -10.719 12.758 -3.199 1 97.75 157 GLY B CA 1
ATOM 3611 C C . GLY B 1 157 ? -10.445 12.586 -4.684 1 97.75 157 GLY B C 1
ATOM 3612 O O . GLY B 1 157 ? -10.391 11.461 -5.184 1 97.75 157 GLY B O 1
ATOM 3613 N N . GLN B 1 158 ? -10.242 13.688 -5.348 1 97.69 158 GLN B N 1
ATOM 3614 C CA . GLN B 1 158 ? -9.961 13.648 -6.781 1 97.69 158 GLN B CA 1
ATOM 3615 C C . GLN B 1 158 ? -8.609 13 -7.062 1 97.69 158 GLN B C 1
ATOM 3617 O O . GLN B 1 158 ? -8.469 12.258 -8.031 1 97.69 158 GLN B O 1
ATOM 3622 N N . ALA B 1 159 ? -7.621 13.336 -6.215 1 98.25 159 ALA B N 1
ATOM 3623 C CA . ALA B 1 159 ? -6.301 12.734 -6.367 1 98.25 159 ALA B CA 1
ATOM 3624 C C . ALA B 1 159 ? -6.359 11.227 -6.164 1 98.25 159 ALA B C 1
ATOM 3626 O O . ALA B 1 159 ? -5.68 10.469 -6.863 1 98.25 159 ALA B O 1
ATOM 3627 N N . VAL B 1 160 ? -7.184 10.758 -5.238 1 98.81 160 VAL B N 1
ATOM 3628 C CA . VAL B 1 160 ? -7.375 9.336 -4.988 1 98.81 160 VAL B CA 1
ATOM 3629 C C . VAL B 1 160 ? -8.055 8.688 -6.191 1 98.81 160 VAL B C 1
ATOM 3631 O O . VAL B 1 160 ? -7.656 7.605 -6.629 1 98.81 160 VAL B O 1
ATOM 3634 N N . ALA B 1 161 ? -9.055 9.352 -6.758 1 98.69 161 ALA B N 1
ATOM 3635 C CA . ALA B 1 161 ? -9.773 8.852 -7.926 1 98.69 161 ALA B CA 1
ATOM 3636 C C . ALA B 1 161 ? -8.82 8.602 -9.094 1 98.69 161 ALA B C 1
ATOM 3638 O O . ALA B 1 161 ? -8.875 7.555 -9.734 1 98.69 161 ALA B O 1
ATOM 3639 N N . LYS B 1 162 ? -7.969 9.555 -9.297 1 98.06 162 LYS B N 1
ATOM 3640 C CA . LYS B 1 162 ? -6.992 9.453 -10.383 1 98.06 162 LYS B CA 1
ATOM 3641 C C . LYS B 1 162 ? -6.133 8.203 -10.234 1 98.06 162 LYS B C 1
ATOM 3643 O O . LYS B 1 162 ? -5.938 7.457 -1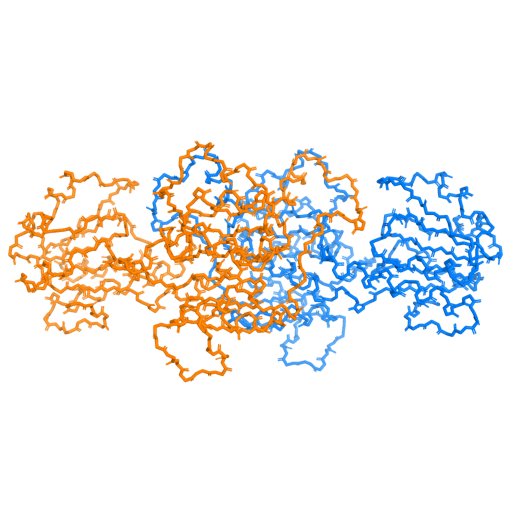1.195 1 98.06 162 LYS B O 1
ATOM 3648 N N . ARG B 1 163 ? -5.652 7.938 -9.102 1 98.62 163 ARG B N 1
ATOM 3649 C CA . ARG B 1 163 ? -4.797 6.785 -8.836 1 98.62 163 ARG B CA 1
ATOM 3650 C C . ARG B 1 163 ? -5.578 5.48 -8.953 1 98.62 163 ARG B C 1
ATOM 3652 O O . ARG B 1 163 ? -5.07 4.492 -9.484 1 98.62 163 ARG B O 1
ATOM 3659 N N . ALA B 1 164 ? -6.812 5.523 -8.461 1 98.62 164 ALA B N 1
ATOM 3660 C CA . ALA B 1 164 ? -7.641 4.32 -8.461 1 98.62 164 ALA B CA 1
ATOM 3661 C C . ALA B 1 164 ? -7.887 3.83 -9.891 1 98.62 164 ALA B C 1
ATOM 3663 O O . ALA B 1 164 ? -7.922 2.623 -10.141 1 98.62 164 ALA B O 1
ATOM 3664 N N . LEU B 1 165 ? -8.047 4.715 -10.836 1 98.44 165 LEU B N 1
ATOM 3665 C CA . LEU B 1 165 ? -8.289 4.359 -12.234 1 98.44 165 LEU B CA 1
ATOM 3666 C C . LEU B 1 165 ? -7.117 3.564 -12.805 1 98.44 165 LEU B C 1
ATOM 3668 O O . LEU B 1 165 ? -7.312 2.662 -13.617 1 98.44 165 LEU B O 1
ATOM 3672 N N . ALA B 1 166 ? -5.926 3.863 -12.344 1 98.38 166 ALA B N 1
ATOM 3673 C CA . ALA B 1 166 ? -4.734 3.188 -12.844 1 98.38 166 ALA B CA 1
ATOM 3674 C C . ALA B 1 166 ? -4.684 1.737 -12.375 1 98.38 166 ALA B C 1
ATOM 3676 O O . ALA B 1 166 ? -3.941 0.922 -12.93 1 98.38 166 ALA B O 1
ATOM 3677 N N . PHE B 1 167 ? -5.449 1.398 -11.375 1 98.69 167 PHE B N 1
ATOM 3678 C CA . PHE B 1 167 ? -5.535 0.032 -10.875 1 98.69 167 PHE B CA 1
ATOM 3679 C C . PHE B 1 167 ? -6.719 -0.699 -11.484 1 98.69 167 PHE B C 1
ATOM 3681 O O . PHE B 1 167 ? -7.043 -1.819 -11.086 1 98.69 167 PHE B O 1
ATOM 3688 N N . GLY B 1 168 ? -7.43 -0.038 -12.43 1 98.31 168 GLY B N 1
ATOM 3689 C CA . GLY B 1 168 ? -8.531 -0.657 -13.141 1 98.31 168 GLY B CA 1
ATOM 3690 C C . GLY B 1 168 ? -9.844 -0.589 -12.383 1 98.31 168 GLY B C 1
ATOM 3691 O O . GLY B 1 168 ? -10.781 -1.329 -12.688 1 98.31 168 GLY B O 1
ATOM 3692 N N . MET B 1 169 ? -9.953 0.255 -11.391 1 98.62 169 MET B N 1
ATOM 3693 C CA . MET B 1 169 ? -11.18 0.39 -10.609 1 98.62 169 MET B CA 1
ATOM 3694 C C . MET B 1 169 ? -12.141 1.363 -11.273 1 98.62 169 MET B C 1
ATOM 3696 O O . MET B 1 169 ? -11.727 2.207 -12.07 1 98.62 169 MET B O 1
ATOM 3700 N N . ARG B 1 170 ? -13.414 1.2 -11 1 98.56 170 ARG B N 1
ATOM 3701 C CA . ARG B 1 170 ? -14.43 2.213 -11.266 1 98.56 170 ARG B CA 1
ATOM 3702 C C . ARG B 1 170 ? -14.578 3.156 -10.078 1 98.56 170 ARG B C 1
ATOM 3704 O O . ARG B 1 170 ? -14.312 2.775 -8.938 1 98.56 170 ARG B O 1
ATOM 3711 N N . VAL B 1 171 ? -14.969 4.461 -10.352 1 98.75 171 VAL B N 1
ATOM 3712 C CA . VAL B 1 171 ? -15.078 5.43 -9.266 1 98.75 171 VAL B CA 1
ATOM 3713 C C . VAL B 1 171 ? -16.484 6.043 -9.258 1 98.75 171 VAL B C 1
ATOM 3715 O O . VAL B 1 171 ? -17.016 6.395 -10.312 1 98.75 171 VAL B O 1
ATOM 3718 N N . VAL B 1 172 ? -17.109 6.094 -8.164 1 98.75 172 VAL B N 1
ATOM 3719 C CA . VAL B 1 172 ? -18.312 6.875 -7.898 1 98.75 172 VAL B CA 1
ATOM 3720 C C . VAL B 1 172 ? -18.094 7.773 -6.688 1 98.75 172 VAL B C 1
ATOM 3722 O O . VAL B 1 172 ? -17.156 7.562 -5.914 1 98.75 172 VAL B O 1
ATOM 3725 N N . TYR B 1 173 ? -18.859 8.836 -6.562 1 98.69 173 TYR B N 1
ATOM 3726 C CA . TYR B 1 173 ? -18.609 9.719 -5.422 1 98.69 173 TYR B CA 1
ATOM 3727 C C . TYR B 1 173 ? -19.906 10.344 -4.922 1 98.69 173 TYR B C 1
ATOM 3729 O O . TYR B 1 173 ? -20.922 10.305 -5.609 1 98.69 173 TYR B O 1
ATOM 3737 N N . THR B 1 174 ? -19.875 10.766 -3.713 1 98.12 174 THR B N 1
ATOM 3738 C CA . THR B 1 174 ? -20.891 11.648 -3.139 1 98.12 174 THR B CA 1
ATOM 3739 C C . THR B 1 174 ? -20.25 12.883 -2.523 1 98.12 174 THR B C 1
ATOM 3741 O O . THR B 1 174 ? -19.078 12.852 -2.137 1 98.12 174 THR B O 1
ATOM 3744 N N . SER B 1 175 ? -20.859 13.953 -2.574 1 95.5 175 SER B N 1
ATOM 3745 C CA . SER B 1 175 ? -20.469 15.219 -1.961 1 95.5 175 SER B CA 1
ATOM 3746 C C . SER B 1 175 ? -21.703 16.062 -1.626 1 95.5 175 SER B C 1
ATOM 3748 O O . SER B 1 175 ? -22.828 15.672 -1.929 1 95.5 175 SER B O 1
ATOM 3750 N N . ARG B 1 176 ? -21.484 17.125 -0.884 1 90.31 176 ARG B N 1
ATOM 3751 C CA . ARG B 1 176 ? -22.594 18 -0.562 1 90.31 176 ARG B CA 1
ATOM 3752 C C . ARG B 1 176 ? -23.281 18.516 -1.829 1 90.31 176 ARG B C 1
ATOM 3754 O O . ARG B 1 176 ? -24.5 18.578 -1.904 1 90.31 176 ARG B O 1
ATOM 3761 N N . THR B 1 177 ? -22.422 18.891 -2.807 1 89.88 177 THR B N 1
ATOM 3762 C CA . THR B 1 177 ? -22.906 19.344 -4.109 1 89.88 177 THR B CA 1
ATOM 3763 C C . THR B 1 177 ? -22.188 18.609 -5.234 1 89.88 177 THR B C 1
ATOM 3765 O O . THR B 1 177 ? -20.984 18.375 -5.164 1 89.88 177 THR B O 1
ATOM 3768 N N . PRO B 1 178 ? -23 18.219 -6.234 1 91.19 178 PRO B N 1
ATOM 3769 C CA . PRO B 1 178 ? -22.359 17.562 -7.371 1 91.19 178 PRO B CA 1
ATOM 3770 C C . PRO B 1 178 ? -21.297 18.422 -8.047 1 91.19 178 PRO B C 1
ATOM 3772 O O . PRO B 1 178 ? -21.422 19.656 -8.078 1 91.19 178 PRO B O 1
ATOM 3775 N N . LYS B 1 179 ? -20.266 17.797 -8.523 1 91.69 179 LYS B N 1
ATOM 3776 C CA . LYS B 1 179 ? -19.172 18.484 -9.227 1 91.69 179 LYS B CA 1
ATOM 3777 C C . LYS B 1 179 ? -19.125 18.078 -10.695 1 91.69 179 LYS B C 1
ATOM 3779 O O . LYS B 1 179 ? -19.594 16.984 -11.062 1 91.69 179 LYS B O 1
ATOM 3784 N N . PRO B 1 180 ? -18.656 19 -11.5 1 90.75 180 PRO B N 1
ATOM 3785 C CA . PRO B 1 180 ? -18.562 18.672 -12.922 1 90.75 180 PRO B CA 1
ATOM 3786 C C . PRO B 1 180 ? -17.422 17.719 -13.234 1 90.75 180 PRO B C 1
ATOM 3788 O O . PRO B 1 180 ? -16.422 18.125 -13.836 1 90.75 180 PRO B O 1
ATOM 3791 N N . LEU B 1 181 ? -17.531 16.516 -12.797 1 92.31 181 LEU B N 1
ATOM 3792 C CA . LEU B 1 181 ? -16.531 15.477 -12.977 1 92.31 181 LEU B CA 1
ATOM 3793 C C . LEU B 1 181 ? -17.094 14.32 -13.797 1 92.31 181 LEU B C 1
ATOM 3795 O O . LEU B 1 181 ? -18.312 14.211 -13.969 1 92.31 181 LEU B O 1
ATOM 3799 N N . LEU B 1 182 ? -16.219 13.469 -14.305 1 91.62 182 LEU B N 1
ATOM 3800 C CA . LEU B 1 182 ? -16.625 12.359 -15.156 1 91.62 182 LEU B CA 1
ATOM 3801 C C . LEU B 1 182 ? -17.047 11.156 -14.32 1 91.62 182 LEU B C 1
ATOM 3803 O O . LEU B 1 182 ? -17.578 10.18 -14.852 1 91.62 182 LEU B O 1
ATOM 3807 N N . TYR B 1 183 ? -17.016 11.266 -13.008 1 95.25 183 TYR B N 1
ATOM 3808 C CA . TYR B 1 183 ? -17.391 10.18 -12.117 1 95.25 183 TYR B CA 1
ATOM 3809 C C . TYR B 1 183 ? -18.859 10.281 -11.727 1 95.25 183 TYR B C 1
ATOM 3811 O O . TYR B 1 183 ? -19.359 11.367 -11.43 1 95.25 183 TYR B O 1
ATOM 3819 N N . PRO B 1 184 ? -19.578 9.188 -11.766 1 97.5 184 PRO B N 1
ATOM 3820 C CA . PRO B 1 184 ? -20.984 9.234 -11.367 1 97.5 184 PRO B CA 1
ATOM 3821 C C . PRO B 1 184 ? -21.188 9.75 -9.945 1 97.5 184 PRO B C 1
ATOM 3823 O O . PRO B 1 184 ? -20.469 9.328 -9.023 1 97.5 184 PRO B O 1
ATOM 3826 N N . PHE B 1 185 ? -22.047 10.766 -9.836 1 98 185 PHE B N 1
ATOM 3827 C CA . PHE B 1 185 ? -22.5 11.258 -8.539 1 98 185 PHE B CA 1
ATOM 3828 C C . PHE B 1 185 ? -23.641 10.406 -8.008 1 98 185 PHE B C 1
ATOM 3830 O O . PHE B 1 185 ? -24.656 10.203 -8.695 1 98 185 PHE B O 1
ATOM 3837 N N . LEU B 1 186 ? -23.5 9.852 -6.742 1 98.06 186 LEU B N 1
ATOM 3838 C CA . LEU B 1 186 ? -24.531 9.023 -6.125 1 98.06 186 LEU B CA 1
ATOM 3839 C C . LEU B 1 186 ? -24.906 9.562 -4.754 1 98.06 186 LEU B C 1
ATOM 3841 O O . LEU B 1 186 ? -24.078 10.125 -4.047 1 98.06 186 LEU B O 1
ATOM 3845 N N . PRO B 1 187 ? -26.234 9.32 -4.402 1 97.81 187 PRO B N 1
ATOM 3846 C CA . PRO B 1 187 ? -26.531 9.523 -2.986 1 97.81 187 PRO B CA 1
ATOM 3847 C C . PRO B 1 187 ? -25.719 8.625 -2.066 1 97.81 187 PRO B C 1
ATOM 3849 O O . PRO B 1 187 ? -25.359 7.508 -2.451 1 97.81 187 PRO B O 1
ATOM 3852 N N . LEU B 1 188 ? -25.484 9.062 -0.896 1 98.31 188 LEU B N 1
ATOM 3853 C CA . LEU B 1 188 ? -24.625 8.352 0.048 1 98.31 188 LEU B CA 1
ATOM 3854 C C . LEU B 1 188 ? -25.094 6.906 0.217 1 98.31 188 LEU B C 1
ATOM 3856 O O . LEU B 1 188 ? -24.281 5.98 0.174 1 98.31 188 LEU B O 1
ATOM 3860 N N . GLU B 1 189 ? -26.359 6.695 0.368 1 98.5 189 GLU B N 1
ATOM 3861 C CA . GLU B 1 189 ? -26.906 5.371 0.631 1 98.5 189 GLU B CA 1
ATOM 3862 C C . GLU B 1 189 ? -26.656 4.426 -0.541 1 98.5 189 GLU B C 1
ATOM 3864 O O . GLU B 1 189 ? -26.328 3.256 -0.343 1 98.5 189 GLU B O 1
ATOM 3869 N N . ASP B 1 190 ? -26.828 4.926 -1.729 1 98.62 190 ASP B N 1
ATOM 3870 C CA . ASP B 1 190 ? -26.562 4.125 -2.92 1 98.62 190 ASP B CA 1
ATOM 3871 C C . ASP B 1 190 ? -25.078 3.795 -3.045 1 98.62 190 ASP B C 1
ATOM 3873 O O . ASP B 1 190 ? -24.719 2.68 -3.42 1 98.62 190 ASP B O 1
ATOM 3877 N N . LEU B 1 191 ? -24.266 4.766 -2.76 1 98.75 191 LEU B N 1
ATOM 3878 C CA . LEU B 1 191 ? -22.828 4.559 -2.811 1 98.75 191 LEU B CA 1
ATOM 3879 C C . LEU B 1 191 ? -22.391 3.455 -1.849 1 98.75 191 LEU B C 1
ATOM 3881 O O . LEU B 1 191 ? -21.672 2.537 -2.234 1 98.75 191 LEU B O 1
ATOM 3885 N N . LEU B 1 192 ? -22.875 3.496 -0.625 1 98.81 192 LEU B N 1
ATOM 3886 C CA . LEU B 1 192 ? -22.531 2.516 0.397 1 98.81 192 LEU B CA 1
ATOM 3887 C C . LEU B 1 192 ? -23 1.12 -0.006 1 98.81 192 LEU B C 1
ATOM 3889 O O . LEU B 1 192 ? -22.281 0.136 0.22 1 98.81 192 LEU B O 1
ATOM 3893 N N . ALA B 1 193 ? -24.109 1.023 -0.67 1 98.31 193 ALA B N 1
ATOM 3894 C CA . ALA B 1 193 ? -24.719 -0.259 -1.007 1 98.31 193 ALA B CA 1
ATOM 3895 C C . ALA B 1 193 ? -24.031 -0.899 -2.207 1 98.31 193 ALA B C 1
ATOM 3897 O O . ALA B 1 193 ? -24.109 -2.113 -2.404 1 98.31 193 ALA B O 1
ATOM 3898 N N . THR B 1 194 ? -23.297 -0.112 -2.994 1 97.88 194 THR B N 1
ATOM 3899 C CA . THR B 1 194 ? -22.844 -0.657 -4.27 1 97.88 194 THR B CA 1
ATOM 3900 C C . THR B 1 194 ? -21.328 -0.677 -4.34 1 97.88 194 THR B C 1
ATOM 3902 O O . THR B 1 194 ? -20.734 -1.484 -5.066 1 97.88 194 THR B O 1
ATOM 3905 N N . ALA B 1 195 ? -20.656 0.209 -3.592 1 98.88 195 ALA B N 1
ATOM 3906 C CA . ALA B 1 195 ? -19.203 0.31 -3.664 1 98.88 195 ALA B CA 1
ATOM 3907 C C . ALA B 1 195 ? -18.547 -0.909 -3.031 1 98.88 195 ALA B C 1
ATOM 3909 O O . ALA B 1 195 ? -19 -1.419 -2.01 1 98.88 195 ALA B O 1
ATOM 3910 N N . ASP B 1 196 ? -17.469 -1.408 -3.641 1 98.94 196 ASP B N 1
ATOM 3911 C CA . ASP B 1 196 ? -16.656 -2.477 -3.07 1 98.94 196 ASP B CA 1
ATOM 3912 C C . ASP B 1 196 ? -15.672 -1.925 -2.041 1 98.94 196 ASP B C 1
ATOM 3914 O O . ASP B 1 196 ? -15.234 -2.648 -1.145 1 98.94 196 ASP B O 1
ATOM 3918 N N . ILE B 1 197 ? -15.297 -0.688 -2.238 1 98.94 197 ILE B N 1
ATOM 3919 C CA . ILE B 1 197 ? -14.406 0.063 -1.355 1 98.94 197 ILE B CA 1
ATOM 3920 C C . ILE B 1 197 ? -14.992 1.449 -1.095 1 98.94 197 ILE B C 1
ATOM 3922 O O . ILE B 1 197 ? -15.391 2.148 -2.029 1 98.94 197 ILE B O 1
ATOM 3926 N N . VAL B 1 198 ? -15.102 1.831 0.134 1 98.94 198 VAL B N 1
ATOM 3927 C CA . VAL B 1 198 ? -15.547 3.168 0.518 1 98.94 198 VAL B CA 1
ATOM 3928 C C . VAL B 1 198 ? -14.391 3.93 1.163 1 98.94 198 VAL B C 1
ATOM 3930 O O . VAL B 1 198 ? -13.742 3.424 2.08 1 98.94 198 VAL B O 1
ATOM 3933 N N . SER B 1 199 ? -14.094 5.07 0.671 1 98.94 199 SER B N 1
ATOM 3934 C CA . SER B 1 199 ? -13.039 5.918 1.217 1 98.94 199 SER B CA 1
ATOM 3935 C C . SER B 1 199 ? -13.578 7.281 1.63 1 98.94 199 SER B C 1
ATOM 3937 O O . SER B 1 199 ? -14.312 7.922 0.869 1 98.94 199 SER B O 1
ATOM 3939 N N . LEU B 1 200 ? -13.234 7.711 2.83 1 98.88 200 LEU B N 1
ATOM 3940 C CA . LEU B 1 200 ? -13.789 8.938 3.402 1 98.88 200 LEU B CA 1
ATOM 3941 C C . LEU B 1 200 ? -12.828 10.102 3.221 1 98.88 200 LEU B C 1
ATOM 3943 O O . LEU B 1 200 ? -11.656 10.016 3.586 1 98.88 200 LEU B O 1
ATOM 3947 N N . HIS B 1 201 ? -13.312 11.156 2.686 1 97.94 201 HIS B N 1
ATOM 3948 C CA . HIS B 1 201 ? -12.562 12.383 2.438 1 97.94 201 HIS B CA 1
ATOM 3949 C C . HIS B 1 201 ? -13.406 13.609 2.76 1 97.94 201 HIS B C 1
ATOM 3951 O O . HIS B 1 201 ? -13.32 14.625 2.062 1 97.94 201 HIS B O 1
ATOM 3957 N N . ALA B 1 202 ? -14.234 13.516 3.746 1 95.31 202 ALA B N 1
ATOM 3958 C CA . ALA B 1 202 ? -15.125 14.602 4.16 1 95.31 202 ALA B CA 1
ATOM 3959 C C . ALA B 1 202 ? -14.617 15.258 5.441 1 95.31 202 ALA B C 1
ATOM 3961 O O . ALA B 1 202 ? -13.945 14.625 6.254 1 95.31 202 ALA B O 1
ATOM 3962 N N . PRO B 1 203 ? -14.938 16.547 5.648 1 91.56 203 PRO B N 1
ATOM 3963 C CA . PRO B 1 203 ? -14.617 17.172 6.926 1 91.56 203 PRO B CA 1
ATOM 3964 C C . PRO B 1 203 ? -15.5 16.688 8.07 1 91.56 203 PRO B C 1
ATOM 3966 O O . PRO B 1 203 ? -16.547 16.062 7.832 1 91.56 203 PRO B O 1
ATOM 3969 N N . LEU B 1 204 ? -15.023 16.875 9.25 1 92.62 204 LEU B N 1
ATOM 3970 C CA . LEU B 1 204 ? -15.836 16.578 10.422 1 92.62 204 LEU B CA 1
ATOM 3971 C C . LEU B 1 204 ? -16.688 17.797 10.812 1 92.62 204 LEU B C 1
ATOM 3973 O O . LEU B 1 204 ? -16.141 18.859 11.086 1 92.62 204 LEU B O 1
ATOM 3977 N N . THR B 1 205 ? -17.906 17.719 10.695 1 91.25 205 THR B N 1
ATOM 3978 C CA . THR B 1 205 ? -18.922 18.672 11.102 1 91.25 205 THR B CA 1
ATOM 3979 C C . THR B 1 205 ? -20 18 11.945 1 91.25 205 THR B C 1
ATOM 3981 O O . THR B 1 205 ? -20.016 16.781 12.078 1 91.25 205 THR B O 1
ATOM 3984 N N . PRO B 1 206 ? -20.812 18.812 12.547 1 92.5 206 PRO B N 1
ATOM 3985 C CA . PRO B 1 206 ? -21.938 18.172 13.25 1 92.5 206 PRO B CA 1
ATOM 3986 C C . PRO B 1 206 ? -22.734 17.234 12.352 1 92.5 206 PRO B C 1
ATOM 3988 O O . PRO B 1 206 ? -23.234 16.203 12.812 1 92.5 206 PRO B O 1
ATOM 3991 N N . GLU B 1 207 ? -22.812 17.531 11.07 1 93.94 207 GLU B N 1
ATOM 3992 C CA . GLU B 1 207 ? -23.594 16.75 10.109 1 93.94 207 GLU B CA 1
ATOM 3993 C C . GLU B 1 207 ? -22.859 15.484 9.695 1 93.94 207 GLU B C 1
ATOM 3995 O O . GLU B 1 207 ? -23.484 14.5 9.297 1 93.94 207 GLU B O 1
ATOM 4000 N N . THR B 1 208 ? -21.547 15.461 9.805 1 95.94 208 THR B N 1
ATOM 4001 C CA . THR B 1 208 ? -20.781 14.312 9.328 1 95.94 208 THR B CA 1
ATOM 4002 C C . THR B 1 208 ? -20.25 13.492 10.5 1 95.94 208 THR B C 1
ATOM 4004 O O . THR B 1 208 ? -19.578 12.477 10.297 1 95.94 208 THR B O 1
ATOM 4007 N N . PHE B 1 209 ? -20.484 14 11.758 1 96.94 209 PHE B N 1
ATOM 4008 C CA . PHE B 1 209 ? -20.125 13.211 12.922 1 96.94 209 PHE B CA 1
ATOM 4009 C C . PHE B 1 209 ? -20.781 11.844 12.883 1 96.94 209 PHE B C 1
ATOM 4011 O O . PHE B 1 209 ? -22.016 11.75 12.781 1 96.94 209 PHE B O 1
ATOM 4018 N N . ARG B 1 210 ? -20.031 10.773 12.922 1 98.31 210 ARG B N 1
ATOM 4019 C CA . ARG B 1 210 ? -20.484 9.391 12.828 1 98.31 210 ARG B CA 1
ATOM 4020 C C . ARG B 1 210 ? -21.312 9.18 11.57 1 98.31 210 ARG B C 1
ATOM 4022 O O . ARG B 1 210 ? -22.375 8.547 11.617 1 98.31 210 ARG B O 1
ATOM 4029 N N . LEU B 1 211 ? -20.766 9.844 10.539 1 98.44 211 LEU B N 1
ATOM 4030 C CA . LEU B 1 211 ? -21.359 9.633 9.219 1 98.44 211 LEU B CA 1
ATOM 4031 C C . LEU B 1 211 ? -21.562 8.148 8.953 1 98.44 211 LEU B C 1
ATOM 4033 O O . LEU B 1 211 ? -22.609 7.754 8.414 1 98.44 211 LEU B O 1
ATOM 4037 N N . LEU B 1 212 ? -20.578 7.371 9.25 1 98.81 212 LEU B N 1
ATOM 4038 C CA . LEU B 1 212 ? -20.703 5.918 9.211 1 98.81 212 LEU B CA 1
ATOM 4039 C C . LEU B 1 212 ? -21.031 5.363 10.594 1 98.81 212 LEU B C 1
ATOM 4041 O O . LEU B 1 212 ? -20.141 4.867 11.289 1 98.81 212 LEU B O 1
ATOM 4045 N N . ASN B 1 213 ? -22.266 5.473 10.984 1 98.69 213 ASN B N 1
ATOM 4046 C CA . ASN B 1 213 ? -22.766 4.812 12.18 1 98.69 213 ASN B CA 1
ATOM 4047 C C . ASN B 1 213 ? -22.984 3.32 11.953 1 98.69 213 ASN B C 1
ATOM 4049 O O . ASN B 1 213 ? -22.656 2.797 10.891 1 98.69 213 ASN B O 1
ATOM 4053 N N . ARG B 1 214 ? -23.516 2.658 12.945 1 98.62 214 ARG B N 1
ATOM 4054 C CA . ARG B 1 214 ? -23.688 1.212 12.844 1 98.62 214 ARG B CA 1
ATOM 4055 C C . ARG B 1 214 ? -24.562 0.845 11.648 1 98.62 214 ARG B C 1
ATOM 4057 O O . ARG B 1 214 ? -24.203 -0.033 10.859 1 98.62 214 ARG B O 1
ATOM 4064 N N . GLU B 1 215 ? -25.656 1.506 11.492 1 98.69 215 GLU B N 1
ATOM 4065 C CA . GLU B 1 215 ? -26.594 1.217 10.414 1 98.69 215 GLU B CA 1
ATOM 4066 C C . GLU B 1 215 ? -25.906 1.332 9.047 1 98.69 215 GLU B C 1
ATOM 4068 O O . GLU B 1 215 ? -26.031 0.436 8.211 1 98.69 215 GLU B O 1
ATOM 4073 N N . ARG B 1 216 ? -25.188 2.35 8.82 1 98.88 216 ARG B N 1
ATOM 4074 C CA . ARG B 1 216 ? -24.562 2.605 7.52 1 98.88 216 ARG B CA 1
ATOM 4075 C C . ARG B 1 216 ? -23.391 1.671 7.281 1 98.88 216 ARG B C 1
ATOM 4077 O O . ARG B 1 216 ? -23.141 1.254 6.148 1 98.88 216 ARG B O 1
ATOM 4084 N N . LEU B 1 217 ? -22.641 1.351 8.305 1 98.88 217 LEU B N 1
ATOM 4085 C CA . LEU B 1 217 ? -21.562 0.379 8.156 1 98.88 217 LEU B CA 1
ATOM 4086 C C . LEU B 1 217 ? -22.109 -0.969 7.695 1 98.88 217 LEU B C 1
ATOM 4088 O O . LEU B 1 217 ? -21.516 -1.611 6.82 1 98.88 217 LEU B O 1
ATOM 4092 N N . PHE B 1 218 ? -23.234 -1.362 8.258 1 98.75 218 PHE B N 1
ATOM 4093 C CA . PHE B 1 218 ? -23.797 -2.66 7.91 1 98.75 218 PHE B CA 1
ATOM 4094 C C . PHE B 1 218 ? -24.625 -2.566 6.637 1 98.75 218 PHE B C 1
ATOM 4096 O O . PHE B 1 218 ? -25.094 -3.584 6.117 1 98.75 218 PHE B O 1
ATOM 4103 N N . ALA B 1 219 ? -24.812 -1.313 6.117 1 98.69 219 ALA B N 1
ATOM 4104 C CA . ALA B 1 219 ? -25.453 -1.128 4.816 1 98.69 219 ALA B CA 1
ATOM 4105 C C . ALA B 1 219 ? -24.422 -1.215 3.689 1 98.69 219 ALA B C 1
ATOM 4107 O O . ALA B 1 219 ? -24.781 -1.349 2.518 1 98.69 219 ALA B O 1
ATOM 4108 N N . MET B 1 220 ? -23.141 -1.131 4.02 1 98.81 220 MET B N 1
ATOM 4109 C CA . MET B 1 220 ? -22.125 -1.351 3.004 1 98.81 220 MET B CA 1
ATOM 4110 C C . MET B 1 220 ? -22.234 -2.752 2.412 1 98.81 220 MET B C 1
ATOM 4112 O O . MET B 1 220 ? -22.719 -3.672 3.072 1 98.81 220 MET B O 1
ATOM 4116 N N . LYS B 1 221 ? -21.781 -2.873 1.205 1 98.38 221 LYS B N 1
ATOM 4117 C CA . LYS B 1 221 ? -21.781 -4.176 0.546 1 98.38 221 LYS B CA 1
ATOM 4118 C C . LYS B 1 221 ? -21.031 -5.211 1.383 1 98.38 221 LYS B C 1
ATOM 4120 O O . LYS B 1 221 ? -19.938 -4.945 1.874 1 98.38 221 LYS B O 1
ATOM 4125 N N . PRO B 1 222 ? -21.656 -6.406 1.69 1 98.19 222 PRO B N 1
ATOM 4126 C CA . PRO B 1 222 ? -20.891 -7.438 2.391 1 98.19 222 PRO B CA 1
ATOM 4127 C C . PRO B 1 222 ? -19.562 -7.742 1.715 1 98.19 222 PRO B C 1
ATOM 4129 O O . PRO B 1 222 ? -19.5 -7.883 0.491 1 98.19 222 PRO B O 1
ATOM 4132 N N . GLY B 1 223 ? -18.453 -7.766 2.496 1 98.19 223 GLY B N 1
ATOM 4133 C CA . GLY B 1 223 ? -17.141 -8.047 1.949 1 98.19 223 GLY B CA 1
ATOM 4134 C C . GLY B 1 223 ? -16.422 -6.812 1.44 1 98.19 223 GLY B C 1
ATOM 4135 O O . GLY B 1 223 ? -15.328 -6.906 0.89 1 98.19 223 GLY B O 1
ATOM 4136 N N . SER B 1 224 ? -17.031 -5.609 1.64 1 98.75 224 SER B N 1
ATOM 4137 C CA . SER B 1 224 ? -16.391 -4.371 1.191 1 98.75 224 SER B CA 1
ATOM 4138 C C . SER B 1 224 ? -15.336 -3.896 2.184 1 98.75 224 SER B C 1
ATOM 4140 O O . SER B 1 224 ? -15.219 -4.449 3.277 1 98.75 224 SER B O 1
ATOM 4142 N N . LEU B 1 225 ? -14.547 -2.885 1.731 1 98.69 225 LEU B N 1
ATOM 4143 C CA . LEU B 1 225 ? -13.461 -2.293 2.504 1 98.69 225 LEU B CA 1
ATOM 4144 C C . LEU B 1 225 ? -13.773 -0.842 2.855 1 98.69 225 LEU B C 1
ATOM 4146 O O . LEU B 1 225 ? -14.391 -0.127 2.066 1 98.69 225 LEU B O 1
ATOM 4150 N N . LEU B 1 226 ? -13.305 -0.448 4.055 1 98.94 226 LEU B N 1
ATOM 4151 C CA . LEU B 1 226 ? -13.414 0.948 4.465 1 98.94 226 LEU B CA 1
ATOM 4152 C C . LEU B 1 226 ? -12.039 1.579 4.621 1 98.94 226 LEU B C 1
ATOM 4154 O O . LEU B 1 226 ? -11.156 1.004 5.266 1 98.94 226 LEU B O 1
ATOM 4158 N N . ILE B 1 227 ? -11.844 2.707 4.012 1 98.94 227 ILE B N 1
ATOM 4159 C CA . ILE B 1 227 ? -10.633 3.494 4.184 1 98.94 227 ILE B CA 1
ATOM 4160 C C . ILE B 1 227 ? -10.977 4.859 4.77 1 98.94 227 ILE B C 1
ATOM 4162 O O . ILE B 1 227 ? -11.914 5.52 4.312 1 98.94 227 ILE B O 1
ATOM 4166 N N . ASN B 1 228 ? -10.266 5.234 5.812 1 98.94 228 ASN B N 1
ATOM 4167 C CA . ASN B 1 228 ? -10.469 6.551 6.402 1 98.94 228 ASN B CA 1
ATOM 4168 C C . ASN B 1 228 ? -9.141 7.273 6.641 1 98.94 228 ASN B C 1
ATOM 4170 O O . ASN B 1 228 ? -8.398 6.918 7.555 1 98.94 228 ASN B O 1
ATOM 4174 N N . THR B 1 229 ? -8.867 8.25 5.844 1 98.56 229 THR B N 1
ATOM 4175 C CA . THR B 1 229 ? -7.707 9.125 6.012 1 98.56 229 THR B CA 1
ATOM 4176 C C . THR B 1 229 ? -8.141 10.562 6.277 1 98.56 229 THR B C 1
ATOM 4178 O O . THR B 1 229 ? -7.391 11.5 6.016 1 98.56 229 THR B O 1
ATOM 4181 N N . ALA B 1 230 ? -9.352 10.742 6.668 1 97.38 230 ALA B N 1
ATOM 4182 C CA . ALA B 1 230 ? -9.922 12.055 6.934 1 97.38 230 ALA B CA 1
ATOM 4183 C C . ALA B 1 230 ? -9.953 12.352 8.43 1 97.38 230 ALA B C 1
ATOM 4185 O O . ALA B 1 230 ? -8.938 12.711 9.023 1 97.38 230 ALA B O 1
ATOM 4186 N N . ARG B 1 231 ? -11.133 11.992 9.078 1 96.94 231 ARG B N 1
ATOM 4187 C CA . ARG B 1 231 ? -11.297 12.203 10.516 1 96.94 231 ARG B CA 1
ATOM 4188 C C . ARG B 1 231 ? -11.852 10.953 11.195 1 96.94 231 ARG B C 1
ATOM 4190 O O . ARG B 1 231 ? -12.766 10.312 10.664 1 96.94 231 ARG B O 1
ATOM 4197 N N . GLY B 1 232 ? -11.273 10.633 12.344 1 97.75 232 GLY B N 1
ATOM 4198 C CA . GLY B 1 232 ? -11.688 9.43 13.031 1 97.75 232 GLY B CA 1
ATOM 4199 C C . GLY B 1 232 ? -13.164 9.43 13.398 1 97.75 232 GLY B C 1
ATOM 4200 O O . GLY B 1 232 ? -13.844 8.414 13.258 1 97.75 232 GLY B O 1
ATOM 4201 N N . ALA B 1 233 ? -13.68 10.594 13.727 1 97.31 233 ALA B N 1
ATOM 4202 C CA . ALA B 1 233 ? -15.023 10.719 14.281 1 97.31 233 ALA B CA 1
ATOM 4203 C C . ALA B 1 233 ? -16.078 10.609 13.188 1 97.31 233 ALA B C 1
ATOM 4205 O O . ALA B 1 233 ? -17.281 10.594 13.477 1 97.31 233 ALA B O 1
ATOM 4206 N N . LEU B 1 234 ? -15.68 10.445 11.984 1 98.56 234 LEU B N 1
ATOM 4207 C CA . LEU B 1 234 ? -16.625 10.156 10.898 1 98.56 234 LEU B CA 1
ATOM 4208 C C . LEU B 1 234 ? -17.188 8.75 11.031 1 98.56 234 LEU B C 1
ATOM 4210 O O . LEU B 1 234 ? -18.234 8.445 10.461 1 98.56 234 LEU B O 1
ATOM 4214 N N . VAL B 1 235 ? -16.5 7.895 11.789 1 98.88 235 VAL B N 1
ATOM 4215 C CA . VAL B 1 235 ? -16.844 6.48 11.875 1 98.88 235 VAL B CA 1
ATOM 4216 C C . VAL B 1 235 ? -17.172 6.117 13.328 1 98.88 235 VAL B C 1
ATOM 4218 O O . VAL B 1 235 ? -16.469 6.531 14.25 1 98.88 235 VAL B O 1
ATOM 4221 N N . ASP B 1 236 ? -18.219 5.438 13.547 1 98.75 236 ASP B N 1
ATOM 4222 C CA . ASP B 1 236 ? -18.484 4.809 14.844 1 98.75 236 ASP B CA 1
ATOM 4223 C C . ASP B 1 236 ? -17.516 3.648 15.094 1 98.75 236 ASP B C 1
ATOM 4225 O O . ASP B 1 236 ? -17.703 2.555 14.555 1 98.75 236 ASP B O 1
ATOM 4229 N N . THR B 1 237 ? -16.578 3.887 15.977 1 98.62 237 THR B N 1
ATOM 4230 C CA . THR B 1 237 ? -15.461 2.963 16.156 1 98.62 237 THR B CA 1
ATOM 4231 C C . THR B 1 237 ? -15.961 1.616 16.672 1 98.62 237 THR B C 1
ATOM 4233 O O . THR B 1 237 ? -15.508 0.565 16.219 1 98.62 237 THR B O 1
ATOM 4236 N N . GLU B 1 238 ? -16.812 1.659 17.594 1 98.06 238 GLU B N 1
ATOM 4237 C CA . GLU B 1 238 ? -17.328 0.414 18.156 1 98.06 238 GLU B CA 1
ATOM 4238 C C . GLU B 1 238 ? -18.094 -0.386 17.109 1 98.06 238 GLU B C 1
ATOM 4240 O O . GLU B 1 238 ? -17.953 -1.609 17.031 1 98.06 238 GLU B O 1
ATOM 4245 N N . ALA B 1 239 ? -18.906 0.295 16.375 1 98.75 239 ALA B N 1
ATOM 4246 C CA . ALA B 1 239 ? -19.641 -0.363 15.297 1 98.75 239 ALA B CA 1
ATOM 4247 C C . ALA B 1 239 ? -18.688 -0.938 14.258 1 98.75 239 ALA B C 1
ATOM 4249 O O . ALA B 1 239 ? -18.953 -1.99 13.672 1 98.75 239 ALA B O 1
ATOM 4250 N N . LEU B 1 240 ? -17.641 -0.252 14 1 98.88 240 LEU B N 1
ATOM 4251 C CA . LEU B 1 240 ? -16.656 -0.728 13.047 1 98.88 240 LEU B CA 1
ATOM 4252 C C . LEU B 1 240 ? -16.031 -2.037 13.516 1 98.88 240 LEU B C 1
ATOM 4254 O O . LEU B 1 240 ? -15.805 -2.949 12.719 1 98.88 240 LEU B O 1
ATOM 4258 N N . VAL B 1 241 ? -15.68 -2.135 14.812 1 98.75 241 VAL B N 1
ATOM 4259 C CA . VAL B 1 241 ? -15.148 -3.373 15.375 1 98.75 241 VAL B CA 1
ATOM 4260 C C . VAL B 1 241 ? -16.094 -4.527 15.062 1 98.75 241 VAL B C 1
ATOM 4262 O O . VAL B 1 241 ? -15.664 -5.598 14.625 1 98.75 241 VAL B O 1
ATOM 4265 N N . GLU B 1 242 ? -17.359 -4.262 15.273 1 98.69 242 GLU B N 1
ATOM 4266 C CA . GLU B 1 242 ? -18.359 -5.281 15.008 1 98.69 242 GLU B CA 1
ATOM 4267 C C . GLU B 1 242 ? -18.391 -5.652 13.523 1 98.69 242 GLU B C 1
ATOM 4269 O O . GLU B 1 242 ? -18.438 -6.836 13.18 1 98.69 242 GLU B O 1
ATOM 4274 N N . ALA B 1 243 ? -18.391 -4.68 12.664 1 98.88 243 ALA B N 1
ATOM 4275 C CA . ALA B 1 243 ? -18.484 -4.895 11.219 1 98.88 243 ALA B CA 1
ATOM 4276 C C . ALA B 1 243 ? -17.297 -5.688 10.703 1 98.88 243 ALA B C 1
ATOM 4278 O O . ALA B 1 243 ? -17.422 -6.484 9.766 1 98.88 243 ALA B O 1
ATOM 4279 N N . LEU B 1 244 ? -16.141 -5.578 11.32 1 98.81 244 LEU B N 1
ATOM 4280 C CA . LEU B 1 244 ? -14.906 -6.188 10.852 1 98.81 244 LEU B CA 1
ATOM 4281 C C . LEU B 1 244 ? -14.828 -7.652 11.266 1 98.81 244 LEU B C 1
ATOM 4283 O O . LEU B 1 244 ? -13.992 -8.398 10.766 1 98.81 244 LEU B O 1
ATOM 4287 N N . LYS B 1 245 ? -15.672 -8.086 12.133 1 97.94 245 LYS B N 1
ATOM 4288 C CA . LYS B 1 245 ? -15.664 -9.469 12.594 1 97.94 245 LYS B CA 1
ATOM 4289 C C . LYS B 1 245 ? -16.359 -10.391 11.602 1 97.94 245 LYS B C 1
ATOM 4291 O O . LYS B 1 245 ? -16.203 -11.609 11.648 1 97.94 245 LYS B O 1
ATOM 4296 N N . GLY B 1 246 ? -17.109 -9.727 10.594 1 97.06 246 GLY B N 1
ATOM 4297 C CA . GLY B 1 246 ? -17.734 -10.664 9.68 1 97.06 246 GLY B CA 1
ATOM 4298 C C . GLY B 1 246 ? -18.406 -9.984 8.5 1 97.06 246 GLY B C 1
ATOM 4299 O O . GLY B 1 246 ? -18.734 -10.641 7.504 1 97.06 246 GLY B O 1
ATOM 4300 N N . HIS B 1 247 ? -18.609 -8.727 8.57 1 98.38 247 HIS B N 1
ATOM 4301 C CA . HIS B 1 247 ? -19.344 -8.031 7.516 1 98.38 247 HIS B CA 1
ATOM 4302 C C . HIS B 1 247 ? -18.391 -7.398 6.512 1 98.38 247 HIS B C 1
ATOM 4304 O O . HIS B 1 247 ? -18.5 -7.625 5.305 1 98.38 247 HIS B O 1
ATOM 4310 N N . LEU B 1 248 ? -17.438 -6.668 6.965 1 98.88 248 LEU B N 1
ATOM 4311 C CA . LEU B 1 248 ? -16.453 -6.008 6.105 1 98.88 248 LEU B CA 1
ATOM 4312 C C . LEU B 1 248 ? -15.242 -6.898 5.879 1 98.88 248 LEU B C 1
ATOM 4314 O O . LEU B 1 248 ? -14.844 -7.652 6.773 1 98.88 248 LEU B O 1
ATOM 4318 N N . PHE B 1 249 ? -14.656 -6.855 4.715 1 98.75 249 PHE B N 1
ATOM 4319 C CA . PHE B 1 249 ? -13.398 -7.531 4.41 1 98.75 249 PHE B CA 1
ATOM 4320 C C . PHE B 1 249 ? -12.273 -6.988 5.281 1 98.75 249 PHE B C 1
ATOM 4322 O O . PHE B 1 249 ? -11.414 -7.746 5.734 1 98.75 249 PHE B O 1
ATOM 4329 N N . GLY B 1 250 ? -12.266 -5.656 5.469 1 98.88 250 GLY B N 1
ATOM 4330 C CA . GLY B 1 250 ? -11.25 -5 6.281 1 98.88 250 GLY B CA 1
ATOM 4331 C C . GLY B 1 250 ? -11.383 -3.49 6.301 1 98.88 250 GLY B C 1
ATOM 4332 O O . GLY B 1 250 ? -12.305 -2.936 5.703 1 98.88 250 GLY B O 1
ATOM 4333 N N . ALA B 1 251 ? -10.453 -2.822 7 1 98.94 251 ALA B N 1
ATOM 4334 C CA . ALA B 1 251 ? -10.43 -1.364 7.074 1 98.94 251 ALA B CA 1
ATOM 4335 C C . ALA B 1 251 ? -9 -0.842 7.168 1 98.94 251 ALA B C 1
ATOM 4337 O O . ALA B 1 251 ? -8.156 -1.455 7.816 1 98.94 251 ALA B O 1
ATOM 4338 N N . GLY B 1 252 ? -8.703 0.161 6.441 1 98.94 252 GLY B N 1
ATOM 4339 C CA . GLY B 1 252 ? -7.496 0.965 6.586 1 98.94 252 GLY B CA 1
ATOM 4340 C C . GLY B 1 252 ? -7.762 2.338 7.176 1 98.94 252 GLY B C 1
ATOM 4341 O O . GLY B 1 252 ? -8.531 3.121 6.617 1 98.94 252 GLY B O 1
ATOM 4342 N N . LEU B 1 253 ? -7.133 2.631 8.297 1 98.94 253 LEU B N 1
ATOM 4343 C CA . LEU B 1 253 ? -7.406 3.855 9.047 1 98.94 253 LEU B CA 1
ATOM 4344 C C . LEU B 1 253 ? -6.113 4.602 9.352 1 98.94 253 LEU B C 1
ATOM 4346 O O . LEU B 1 253 ? -5.172 4.023 9.898 1 98.94 253 LEU B O 1
ATOM 4350 N N . ASP B 1 254 ? -6.105 5.855 9.016 1 98.81 254 ASP B N 1
ATOM 4351 C CA . ASP B 1 254 ? -4.992 6.707 9.422 1 98.81 254 ASP B CA 1
ATOM 4352 C C . ASP B 1 254 ? -5.379 7.598 10.602 1 98.81 254 ASP B C 1
ATOM 4354 O O . ASP B 1 254 ? -4.551 8.359 11.109 1 98.81 254 ASP B O 1
ATOM 4358 N N . VAL B 1 255 ? -6.648 7.566 10.945 1 98.31 255 VAL B N 1
ATOM 4359 C CA . VAL B 1 255 ? -7.254 8.344 12.023 1 98.31 255 VAL B CA 1
ATOM 4360 C C . VAL B 1 255 ? -8.227 7.461 12.805 1 98.31 255 VAL B C 1
ATOM 4362 O O . VAL B 1 255 ? -8.758 6.484 12.273 1 98.31 255 VAL B O 1
ATOM 4365 N N . THR B 1 256 ? -8.398 7.773 14.008 1 98.31 256 THR B N 1
ATOM 4366 C CA . THR B 1 256 ? -9.289 6.992 14.859 1 98.31 256 THR B CA 1
ATOM 4367 C C . THR B 1 256 ? -10.086 7.898 15.789 1 98.31 256 THR B C 1
ATOM 4369 O O . THR B 1 256 ? -9.844 9.109 15.852 1 98.31 256 THR B O 1
ATOM 4372 N N . ASP B 1 257 ? -10.977 7.293 16.453 1 97.56 257 ASP B N 1
ATOM 4373 C CA . ASP B 1 257 ? -11.719 7.973 17.516 1 97.56 257 ASP B CA 1
ATOM 4374 C C . ASP B 1 257 ? -11.867 7.07 18.75 1 97.56 257 ASP B C 1
ATOM 4376 O O . ASP B 1 257 ? -12.594 6.078 18.703 1 97.56 257 ASP B O 1
ATOM 4380 N N . PRO B 1 258 ? -11.383 7.375 19.859 1 96.62 258 PRO B N 1
ATOM 4381 C CA . PRO B 1 258 ? -10.461 8.492 20.094 1 96.62 258 PRO B CA 1
ATOM 4382 C C . PRO B 1 258 ? -9.164 8.359 19.297 1 96.62 258 PRO B C 1
ATOM 4384 O O . PRO B 1 258 ? -8.906 7.309 18.703 1 96.62 258 PRO B O 1
ATOM 4387 N N . GLU B 1 259 ? -8.367 9.438 19.25 1 95.44 259 GLU B N 1
ATOM 4388 C CA . GLU B 1 259 ? -7.07 9.438 18.594 1 95.44 259 GLU B CA 1
ATOM 4389 C C . GLU B 1 259 ? -5.969 9.898 19.531 1 95.44 259 GLU B C 1
ATOM 4391 O O . GLU B 1 259 ? -5.949 11.055 19.953 1 95.44 259 GLU B O 1
ATOM 4396 N N . PRO B 1 260 ? -5.105 9.062 19.859 1 95.69 260 PRO B N 1
ATOM 4397 C CA . PRO B 1 260 ? -5.008 7.66 19.438 1 95.69 260 PRO B CA 1
ATOM 4398 C C . PRO B 1 260 ? -5.988 6.754 20.188 1 95.69 260 PRO B C 1
ATOM 4400 O O . PRO B 1 260 ? -6.555 7.152 21.203 1 95.69 260 PRO B O 1
ATOM 4403 N N . LEU B 1 261 ? -6.117 5.559 19.609 1 97.31 261 LEU B N 1
ATOM 4404 C CA . LEU B 1 261 ? -6.812 4.516 20.359 1 97.31 261 LEU B CA 1
ATOM 4405 C C . LEU B 1 261 ? -5.984 4.062 21.547 1 97.31 261 LEU B C 1
ATOM 4407 O O . LEU B 1 261 ? -4.754 4.031 21.484 1 97.31 261 LEU B O 1
ATOM 4411 N N . PRO B 1 262 ? -6.672 3.758 22.609 1 96 262 PRO B N 1
ATOM 4412 C CA . PRO B 1 262 ? -5.926 3.186 23.734 1 96 262 PRO B CA 1
ATOM 4413 C C . PRO B 1 262 ? -5.23 1.875 23.375 1 96 262 PRO B C 1
ATOM 4415 O O . PRO B 1 262 ? -5.734 1.112 22.547 1 96 262 PRO B O 1
ATOM 4418 N N . LYS B 1 263 ? -4.105 1.729 24.109 1 94.69 263 LYS B N 1
ATOM 4419 C CA . LYS B 1 263 ? -3.408 0.456 23.938 1 94.69 263 LYS B CA 1
ATOM 4420 C C . LYS B 1 263 ? -4.336 -0.721 24.234 1 94.69 263 LYS B C 1
ATOM 4422 O O . LYS B 1 263 ? -5.109 -0.684 25.188 1 94.69 263 LYS B O 1
ATOM 4427 N N . GLY B 1 264 ? -4.363 -1.737 23.438 1 95.75 264 GLY B N 1
ATOM 4428 C CA . GLY B 1 264 ? -5.168 -2.926 23.656 1 95.75 264 GLY B CA 1
ATOM 4429 C C . GLY B 1 264 ? -6.566 -2.814 23.078 1 95.75 264 GLY B C 1
ATOM 4430 O O . GLY B 1 264 ? -7.367 -3.746 23.203 1 95.75 264 GLY B O 1
ATOM 4431 N N . HIS B 1 265 ? -6.879 -1.63 22.547 1 97.69 265 HIS B N 1
ATOM 4432 C CA . HIS B 1 265 ? -8.18 -1.513 21.906 1 97.69 265 HIS B CA 1
ATOM 4433 C C . HIS B 1 265 ? -8.438 -2.68 20.969 1 97.69 265 HIS B C 1
ATOM 4435 O O . HIS B 1 265 ? -7.531 -3.115 20.25 1 97.69 265 HIS B O 1
ATOM 4441 N N . PRO B 1 266 ? -9.633 -3.174 20.828 1 97.94 266 PRO B N 1
ATOM 4442 C CA . PRO B 1 266 ? -9.961 -4.359 20.031 1 97.94 266 PRO B CA 1
ATOM 4443 C C . PRO B 1 266 ? -9.617 -4.195 18.547 1 97.94 266 PRO B C 1
ATOM 4445 O O . PRO B 1 266 ? -9.281 -5.176 17.875 1 97.94 266 PRO B O 1
ATOM 4448 N N . LEU B 1 267 ? -9.672 -3.041 18.031 1 98 267 LEU B N 1
ATOM 4449 C CA . LEU B 1 267 ? -9.352 -2.795 16.625 1 98 267 LEU B CA 1
ATOM 4450 C C . LEU B 1 267 ? -7.926 -3.221 16.312 1 98 267 LEU B C 1
ATOM 4452 O O . LEU B 1 267 ? -7.645 -3.695 15.203 1 98 267 LEU B O 1
ATOM 4456 N N . TYR B 1 268 ? -7.02 -3.041 17.266 1 97.88 268 TYR B N 1
ATOM 4457 C CA . TYR B 1 268 ? -5.609 -3.357 17.062 1 97.88 268 TYR B CA 1
ATOM 4458 C C . TYR B 1 268 ? -5.398 -4.863 16.969 1 97.88 268 TYR B C 1
ATOM 4460 O O . TYR B 1 268 ? -4.371 -5.324 16.453 1 97.88 268 TYR B O 1
ATOM 4468 N N . ALA B 1 269 ? -6.352 -5.637 17.469 1 96.94 269 ALA B N 1
ATOM 4469 C CA . ALA B 1 269 ? -6.215 -7.09 17.516 1 96.94 269 ALA B CA 1
ATOM 4470 C C . ALA B 1 269 ? -6.754 -7.727 16.234 1 96.94 269 ALA B C 1
ATOM 4472 O O . ALA B 1 269 ? -6.492 -8.898 15.961 1 96.94 269 ALA B O 1
ATOM 4473 N N . LEU B 1 270 ? -7.523 -6.996 15.492 1 98.25 270 LEU B N 1
ATOM 4474 C CA . LEU B 1 270 ? -8.109 -7.52 14.266 1 98.25 270 LEU B CA 1
ATOM 4475 C C . LEU B 1 270 ? -7.09 -7.523 13.133 1 98.25 270 LEU B C 1
ATOM 4477 O O . LEU B 1 270 ? -6.562 -6.473 12.766 1 98.25 270 LEU B O 1
ATOM 4481 N N . LYS B 1 271 ? -6.863 -8.609 12.492 1 97.69 271 LYS B N 1
ATOM 4482 C CA . LYS B 1 271 ? -5.859 -8.773 11.445 1 97.69 271 LYS B CA 1
ATOM 4483 C C . LYS B 1 271 ? -6.246 -7.984 10.195 1 97.69 271 LYS B C 1
ATOM 4485 O O . LYS B 1 271 ? -5.387 -7.633 9.383 1 97.69 271 LYS B O 1
ATOM 4490 N N . ASN B 1 272 ? -7.566 -7.758 10.039 1 98.56 272 ASN B N 1
ATOM 4491 C CA . ASN B 1 272 ? -8.031 -7.078 8.836 1 98.56 272 ASN B CA 1
ATOM 4492 C C . ASN B 1 272 ? -8.227 -5.582 9.078 1 98.56 272 ASN B C 1
ATOM 4494 O O . ASN B 1 272 ? -8.875 -4.902 8.281 1 98.56 272 ASN B O 1
ATOM 4498 N N . ALA B 1 273 ? -7.711 -5.039 10.18 1 98.81 273 ALA B N 1
ATOM 4499 C CA . ALA B 1 273 ? -7.641 -3.604 10.445 1 98.81 273 ALA B CA 1
ATOM 4500 C C . ALA B 1 273 ? -6.203 -3.102 10.367 1 98.81 273 ALA B C 1
ATOM 4502 O O . ALA B 1 273 ? -5.348 -3.535 11.141 1 98.81 273 ALA B O 1
ATOM 4503 N N . VAL B 1 274 ? -5.926 -2.289 9.43 1 98.94 274 VAL B N 1
ATOM 4504 C CA . VAL B 1 274 ? -4.613 -1.666 9.281 1 98.94 274 VAL B CA 1
ATOM 4505 C C . VAL B 1 274 ? -4.676 -0.211 9.734 1 98.94 274 VAL B C 1
ATOM 4507 O O . VAL B 1 274 ? -5.34 0.616 9.109 1 98.94 274 VAL B O 1
ATOM 4510 N N . ILE B 1 275 ? -3.99 0.111 10.82 1 98.88 275 ILE B N 1
ATOM 4511 C CA . ILE B 1 275 ? -4.113 1.426 11.438 1 98.88 275 ILE B CA 1
ATOM 4512 C C . ILE B 1 275 ? -2.744 2.1 11.5 1 98.88 275 ILE B C 1
ATOM 4514 O O . ILE B 1 275 ? -1.823 1.59 12.141 1 98.88 275 ILE B O 1
ATOM 4518 N N . THR B 1 276 ? -2.566 3.203 10.797 1 98.81 276 THR B N 1
ATOM 4519 C CA . THR B 1 276 ? -1.36 4.023 10.875 1 98.81 276 THR B CA 1
ATOM 4520 C C . THR B 1 276 ? -1.602 5.266 11.727 1 98.81 276 THR B C 1
ATOM 4522 O O . THR B 1 276 ? -2.744 5.691 11.898 1 98.81 276 THR B O 1
ATOM 4525 N N . PRO B 1 277 ? -0.579 5.848 12.32 1 98.5 277 PRO B N 1
ATOM 4526 C CA . PRO B 1 277 ? -0.724 6.898 13.328 1 98.5 277 PRO B CA 1
ATOM 4527 C C . PRO B 1 277 ? -0.765 8.297 12.719 1 98.5 277 PRO B C 1
ATOM 4529 O O . PRO B 1 277 ? 0.086 9.133 13.031 1 98.5 277 PRO B O 1
ATOM 4532 N N . HIS B 1 278 ? -1.794 8.555 11.922 1 98.31 278 HIS B N 1
ATOM 4533 C CA . HIS B 1 278 ? -2.061 9.875 11.359 1 98.31 278 HIS B CA 1
ATOM 4534 C C . HIS B 1 278 ? -0.855 10.398 10.578 1 98.31 278 HIS B C 1
ATOM 4536 O O . HIS B 1 278 ? -0.374 11.5 10.844 1 98.31 278 HIS B O 1
ATOM 4542 N N . ILE B 1 279 ? -0.481 9.609 9.57 1 98.56 279 ILE B N 1
ATOM 4543 C CA . ILE B 1 279 ? 0.714 9.93 8.797 1 98.56 279 ILE B CA 1
ATOM 4544 C C . ILE B 1 279 ? 0.328 10.242 7.352 1 98.56 279 ILE B C 1
ATOM 4546 O O . ILE B 1 279 ? 1.127 10.039 6.434 1 98.56 279 ILE B O 1
ATOM 4550 N N . GLY B 1 280 ? -0.898 10.641 7.109 1 98.19 280 GLY B N 1
ATOM 4551 C CA . GLY B 1 280 ? -1.38 10.961 5.773 1 98.19 280 GLY B CA 1
ATOM 4552 C C . GLY B 1 280 ? -0.489 11.945 5.039 1 98.19 280 GLY B C 1
ATOM 4553 O O . GLY B 1 280 ? -0.244 11.789 3.84 1 98.19 280 GLY B O 1
ATOM 4554 N N . SER B 1 281 ? 0.013 12.883 5.758 1 97.75 281 SER B N 1
ATOM 4555 C CA . SER B 1 281 ? 0.845 13.922 5.152 1 97.75 281 SER B CA 1
ATOM 4556 C C . SER B 1 281 ? 2.324 13.68 5.438 1 97.75 281 SER B C 1
ATOM 4558 O O . SER B 1 281 ? 3.168 14.523 5.125 1 97.75 281 SER B O 1
ATOM 4560 N N . ALA B 1 282 ? 2.709 12.578 6.043 1 98.19 282 ALA B N 1
ATOM 4561 C CA . ALA B 1 282 ? 4.051 12.359 6.574 1 98.19 282 ALA B CA 1
ATOM 4562 C C . ALA B 1 282 ? 5.031 12.008 5.461 1 98.19 282 ALA B C 1
ATOM 4564 O O . ALA B 1 282 ? 5.699 10.977 5.508 1 98.19 282 ALA B O 1
ATOM 4565 N N . GLY B 1 283 ? 5.168 12.758 4.465 1 97.69 283 GLY B N 1
ATOM 4566 C CA . GLY B 1 283 ? 6.289 12.883 3.545 1 97.69 283 GLY B CA 1
ATOM 4567 C C . GLY B 1 283 ? 7.211 14.039 3.875 1 97.69 283 GLY B C 1
ATOM 4568 O O . GLY B 1 283 ? 6.746 15.125 4.223 1 97.69 283 GLY B O 1
ATOM 4569 N N . ARG B 1 284 ? 8.43 13.812 3.818 1 97.25 284 ARG B N 1
ATOM 4570 C CA . ARG B 1 284 ? 9.391 14.836 4.211 1 97.25 284 ARG B CA 1
ATOM 4571 C C . ARG B 1 284 ? 9.164 16.125 3.428 1 97.25 284 ARG B C 1
ATOM 4573 O O . ARG B 1 284 ? 9.016 17.203 4.016 1 97.25 284 ARG B O 1
ATOM 4580 N N . ARG B 1 285 ? 9.117 16.016 2.131 1 97.5 285 ARG B N 1
ATOM 4581 C CA . ARG B 1 285 ? 8.922 17.203 1.294 1 97.5 285 ARG B CA 1
ATOM 4582 C C . ARG B 1 285 ? 7.57 17.844 1.577 1 97.5 285 ARG B C 1
ATOM 4584 O O . ARG B 1 285 ? 7.461 19.078 1.6 1 97.5 285 ARG B O 1
ATOM 4591 N N . THR B 1 286 ? 6.609 17.031 1.807 1 98.38 286 THR B N 1
ATOM 4592 C CA . THR B 1 286 ? 5.262 17.516 2.078 1 98.38 286 THR B CA 1
ATOM 4593 C C . THR B 1 286 ? 5.23 18.328 3.371 1 98.38 286 THR B C 1
ATOM 4595 O O . THR B 1 286 ? 4.73 19.453 3.391 1 98.38 286 THR B O 1
ATOM 4598 N N . ARG B 1 287 ? 5.789 17.766 4.457 1 98.56 287 ARG B N 1
ATOM 4599 C CA . ARG B 1 287 ? 5.766 18.438 5.75 1 98.56 287 ARG B CA 1
ATOM 4600 C C . ARG B 1 287 ? 6.598 19.719 5.719 1 98.56 287 ARG B C 1
ATOM 4602 O O . ARG B 1 287 ? 6.25 20.703 6.367 1 98.56 287 ARG B O 1
ATOM 4609 N N . GLU B 1 288 ? 7.664 19.703 4.969 1 98.31 288 GLU B N 1
ATOM 4610 C CA . GLU B 1 288 ? 8.453 20.922 4.793 1 98.31 288 GLU B CA 1
ATOM 4611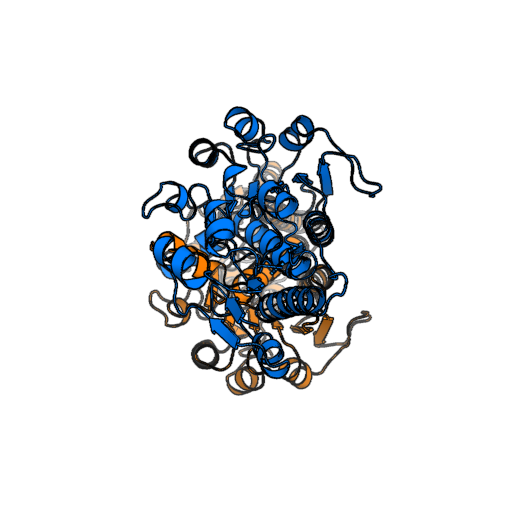 C C . GLU B 1 288 ? 7.656 21.984 4.039 1 98.31 288 GLU B C 1
ATOM 4613 O O . GLU B 1 288 ? 7.672 23.156 4.414 1 98.31 288 GLU B O 1
ATOM 4618 N N . ARG B 1 289 ? 6.977 21.547 3.02 1 98.12 289 ARG B N 1
ATOM 4619 C CA . ARG B 1 289 ? 6.152 22.469 2.24 1 98.12 289 ARG B CA 1
ATOM 4620 C C . ARG B 1 289 ? 5.027 23.062 3.088 1 98.12 289 ARG B C 1
ATOM 4622 O O . ARG B 1 289 ? 4.707 24.234 2.975 1 98.12 289 ARG B O 1
ATOM 4629 N N . MET B 1 290 ? 4.43 22.25 3.922 1 98.5 290 MET B N 1
ATOM 4630 C CA . MET B 1 290 ? 3.396 22.734 4.836 1 98.5 290 MET B CA 1
ATOM 4631 C C . MET B 1 290 ? 3.938 23.844 5.734 1 98.5 290 MET B C 1
ATOM 4633 O O . MET B 1 290 ? 3.268 24.844 5.949 1 98.5 290 MET B O 1
ATOM 4637 N N . ALA B 1 291 ? 5.129 23.625 6.238 1 98.62 291 ALA B N 1
ATOM 4638 C CA . ALA B 1 291 ? 5.754 24.625 7.078 1 98.62 291 ALA B CA 1
ATOM 4639 C C . ALA B 1 291 ? 5.98 25.922 6.305 1 98.62 291 ALA B C 1
ATOM 4641 O O . ALA B 1 291 ? 5.711 27.016 6.812 1 98.62 291 ALA B O 1
ATOM 4642 N N . GLU B 1 292 ? 6.422 25.797 5.082 1 98.5 292 GLU B N 1
ATOM 4643 C CA . GLU B 1 292 ? 6.66 26.969 4.23 1 98.5 292 GLU B CA 1
ATOM 4644 C C . GLU B 1 292 ? 5.371 27.734 3.982 1 98.5 292 GLU B C 1
ATOM 4646 O O . GLU B 1 292 ? 5.363 28.969 4.035 1 98.5 292 GLU B O 1
ATOM 4651 N N . VAL B 1 293 ? 4.332 27.016 3.744 1 98.56 293 VAL B N 1
ATOM 4652 C CA . VAL B 1 293 ? 3.047 27.641 3.463 1 98.56 293 VAL B CA 1
ATOM 4653 C C . VAL B 1 293 ? 2.531 28.344 4.715 1 98.56 293 VAL B C 1
ATOM 4655 O O . VAL B 1 293 ? 2.061 29.484 4.641 1 98.56 293 VAL B O 1
ATOM 4658 N N . ALA B 1 294 ? 2.58 27.688 5.883 1 98.69 294 ALA B N 1
ATOM 4659 C CA . ALA B 1 294 ? 2.133 28.297 7.137 1 98.69 294 ALA B CA 1
ATOM 4660 C C . ALA B 1 294 ? 2.893 29.578 7.426 1 98.69 294 ALA B C 1
ATOM 4662 O O . ALA B 1 294 ? 2.291 30.594 7.785 1 98.69 294 ALA B O 1
ATOM 4663 N N . VAL B 1 295 ? 4.176 29.578 7.195 1 98.69 295 VAL B N 1
ATOM 4664 C CA . VAL B 1 295 ? 5.035 30.719 7.453 1 98.69 295 VAL B CA 1
ATOM 4665 C C . VAL B 1 295 ? 4.711 31.844 6.469 1 98.69 295 VAL B C 1
ATOM 4667 O O . VAL B 1 295 ? 4.637 33 6.855 1 98.69 295 VAL B O 1
ATOM 4670 N N . ALA B 1 296 ? 4.555 31.469 5.211 1 98.5 296 ALA B N 1
ATOM 4671 C CA . ALA B 1 296 ? 4.207 32.469 4.203 1 98.5 296 ALA B CA 1
ATOM 4672 C C . ALA B 1 296 ? 2.896 33.156 4.555 1 98.5 296 ALA B C 1
ATOM 4674 O O . ALA B 1 296 ? 2.77 34.375 4.387 1 98.5 296 ALA B O 1
ATOM 4675 N N . ASN B 1 297 ? 1.917 32.406 4.992 1 98.75 297 ASN B N 1
ATOM 4676 C CA . ASN B 1 297 ? 0.639 32.938 5.43 1 98.75 297 ASN B CA 1
ATOM 4677 C C . ASN B 1 297 ? 0.815 33.906 6.602 1 98.75 297 ASN B C 1
ATOM 4679 O O . ASN B 1 297 ? 0.266 35 6.59 1 98.75 297 ASN B O 1
ATOM 4683 N N . LEU B 1 298 ? 1.575 33.469 7.594 1 98.81 298 LEU B N 1
ATOM 4684 C CA . LEU B 1 298 ? 1.815 34.281 8.789 1 98.81 298 LEU B CA 1
ATOM 4685 C C . LEU B 1 298 ? 2.492 35.594 8.43 1 98.81 298 LEU B C 1
ATOM 4687 O O . LEU B 1 298 ? 2.045 36.656 8.852 1 98.81 298 LEU B O 1
ATOM 4691 N N . LEU B 1 299 ? 3.492 35.594 7.605 1 98.69 299 LEU B N 1
ATOM 4692 C CA . LEU B 1 299 ? 4.254 36.75 7.219 1 98.69 299 LEU B CA 1
ATOM 4693 C C . LEU B 1 299 ? 3.381 37.75 6.441 1 98.69 299 LEU B C 1
ATOM 4695 O O . LEU B 1 299 ? 3.455 38.938 6.664 1 98.69 299 LEU B O 1
ATOM 4699 N N . ALA B 1 300 ? 2.594 37.188 5.523 1 98.62 300 ALA B N 1
ATOM 4700 C CA . ALA B 1 300 ? 1.711 38.031 4.746 1 98.62 300 ALA B CA 1
ATOM 4701 C C . ALA B 1 300 ? 0.826 38.875 5.66 1 98.62 300 ALA B C 1
ATOM 4703 O O . ALA B 1 300 ? 0.738 40.094 5.496 1 98.62 300 ALA B O 1
ATOM 4704 N N . VAL B 1 301 ? 0.219 38.281 6.645 1 98.69 301 VAL B N 1
ATOM 4705 C CA . VAL B 1 301 ? -0.706 38.969 7.539 1 98.69 301 VAL B CA 1
ATOM 4706 C C . VAL B 1 301 ? 0.057 40 8.391 1 98.69 301 VAL B C 1
ATOM 4708 O O . VAL B 1 301 ? -0.374 41.125 8.539 1 98.69 301 VAL B O 1
ATOM 4711 N N . LEU B 1 302 ? 1.211 39.625 8.945 1 98.31 302 LEU B N 1
ATOM 4712 C CA . LEU B 1 302 ? 1.979 40.5 9.82 1 98.31 302 LEU B CA 1
ATOM 4713 C C . LEU B 1 302 ? 2.531 41.688 9.047 1 98.31 302 LEU B C 1
ATOM 4715 O O . LEU B 1 302 ? 2.807 42.719 9.625 1 98.31 302 LEU B O 1
ATOM 4719 N N . GLU B 1 303 ? 2.631 41.5 7.801 1 97.62 303 GLU B N 1
ATOM 4720 C CA . GLU B 1 303 ? 3.133 42.594 6.949 1 97.62 303 GLU B CA 1
ATOM 4721 C C . GLU B 1 303 ? 1.988 43.406 6.367 1 97.62 303 GLU B C 1
ATOM 4723 O O . GLU B 1 303 ? 2.213 44.312 5.555 1 97.62 303 GLU B O 1
ATOM 4728 N N . GLY B 1 304 ? 0.82 43.031 6.699 1 97.38 304 GLY B N 1
ATOM 4729 C CA . GLY B 1 304 ? -0.336 43.812 6.289 1 97.38 304 GLY B CA 1
ATOM 4730 C C . GLY B 1 304 ? -0.848 43.438 4.91 1 97.38 304 GLY B C 1
ATOM 4731 O O . GLY B 1 304 ? -1.525 44.219 4.254 1 97.38 304 GLY B O 1
ATOM 4732 N N . ARG B 1 305 ? -0.458 42.25 4.43 1 98.06 305 ARG B N 1
ATOM 4733 C CA . ARG B 1 305 ? -0.896 41.75 3.127 1 98.06 305 ARG B CA 1
ATOM 4734 C C . ARG B 1 305 ? -1.928 40.625 3.283 1 98.06 305 ARG B C 1
ATOM 4736 O O . ARG B 1 305 ? -2.051 40.031 4.359 1 98.06 305 ARG B O 1
ATOM 4743 N N . GLU B 1 306 ? -2.727 40.469 2.299 1 97.88 306 GLU B N 1
ATOM 4744 C CA . GLU B 1 306 ? -3.66 39.344 2.281 1 97.88 306 GLU B CA 1
ATOM 4745 C C . GLU B 1 306 ? -2.92 38 2.207 1 97.88 306 GLU B C 1
ATOM 4747 O O . GLU B 1 306 ? -2.045 37.812 1.357 1 97.88 306 GLU B O 1
ATOM 4752 N N . PRO B 1 307 ? -3.213 37.094 3.139 1 98.44 307 PRO B N 1
ATOM 4753 C CA . PRO B 1 307 ? -2.533 35.781 3.059 1 98.44 307 PRO B CA 1
ATOM 4754 C C . PRO B 1 307 ? -3.002 34.969 1.874 1 98.44 307 PRO B C 1
ATOM 4756 O O . PRO B 1 307 ? -4.148 35.094 1.438 1 98.44 307 PRO B O 1
ATOM 4759 N N . PRO B 1 308 ? -2.188 34.062 1.354 1 97.38 308 PRO B N 1
ATOM 4760 C CA . PRO B 1 308 ? -2.518 33.219 0.199 1 97.38 308 PRO B CA 1
ATOM 4761 C C . PRO B 1 308 ? -3.625 32.219 0.499 1 97.38 308 PRO B C 1
ATOM 4763 O O . PRO B 1 308 ? -4.379 31.844 -0.402 1 97.38 308 PRO B O 1
ATOM 4766 N N . ASN B 1 309 ? -3.801 31.719 1.783 1 97.81 309 ASN B N 1
ATOM 4767 C CA . ASN B 1 309 ? -4.734 30.641 2.111 1 97.81 309 ASN B CA 1
ATOM 4768 C C . ASN B 1 309 ? -5.605 31.016 3.311 1 97.81 309 ASN B C 1
ATOM 4770 O O . ASN B 1 309 ? -5.574 30.328 4.336 1 97.81 309 ASN B O 1
ATOM 4774 N N . PRO B 1 310 ? -6.383 32.031 3.148 1 98.12 310 PRO B N 1
ATOM 4775 C CA . PRO B 1 310 ? -7.219 32.469 4.273 1 98.12 310 PRO B CA 1
ATOM 4776 C C . PRO B 1 310 ? -8.414 31.531 4.504 1 98.12 310 PRO B C 1
ATOM 4778 O O . PRO B 1 310 ? -8.969 30.984 3.549 1 98.12 310 PRO B O 1
ATOM 4781 N N . VAL B 1 311 ? -8.758 31.359 5.742 1 97.06 311 VAL B N 1
ATOM 4782 C CA . VAL B 1 311 ? -10 30.703 6.145 1 97.06 311 VAL B CA 1
ATOM 4783 C C . VAL B 1 311 ? -10.992 31.734 6.664 1 97.06 311 VAL B C 1
ATOM 4785 O O . VAL B 1 311 ? -12.172 31.703 6.312 1 97.06 311 VAL B O 1
ATOM 4788 N N . VAL B 1 312 ? -10.516 32.688 7.574 1 94.81 312 VAL B N 1
ATOM 4789 C CA . VAL B 1 312 ? -11.297 33.812 8.023 1 94.81 312 VAL B CA 1
ATOM 4790 C C . VAL B 1 312 ? -10.445 35.094 7.969 1 94.81 312 VAL B C 1
ATOM 4792 O O . VAL B 1 312 ? -9.219 35.031 8.078 1 94.81 312 VAL B O 1
#

pLDDT: mean 97.56, std 1.89, range [89.69, 98.94]

Radius of gyration: 27.36 Å; Cα contacts (8 Å, |Δi|>4): 1434; chains: 2; bounding box: 55×87×60 Å